Protein AF-0000000079792085 (afdb_homodimer)

Radius of gyration: 26.36 Å; Cα contacts (8 Å, |Δi|>4): 1395; chains: 2; bounding box: 60×94×59 Å

Solvent-accessible surface area (backbone atoms only — not comparable to full-atom values): 35205 Å² total; per-residue (Å²): 129,86,74,74,76,74,76,75,75,62,65,66,38,70,60,52,70,68,56,51,48,50,57,53,17,35,38,56,52,74,46,60,39,47,48,51,52,54,54,49,40,50,33,52,66,38,64,31,50,40,38,41,37,40,20,32,79,74,26,45,51,25,35,35,44,36,27,49,20,54,39,55,54,76,89,39,55,74,42,64,20,30,71,39,25,33,51,74,56,75,58,72,72,39,54,58,62,54,81,58,78,63,85,66,27,44,65,54,18,23,46,16,54,32,27,48,34,36,39,36,29,8,26,82,86,45,92,61,16,37,32,37,31,40,37,57,78,22,45,79,72,47,74,43,81,35,88,58,66,48,3,37,32,45,34,38,31,42,50,32,72,83,34,64,36,59,39,56,46,49,64,38,68,66,49,34,51,51,36,53,50,52,43,51,50,50,53,50,53,47,35,40,72,36,18,59,32,26,41,37,35,26,53,68,91,43,76,78,44,74,43,68,59,30,94,34,48,67,54,32,40,29,70,75,64,30,58,77,50,40,69,41,40,41,82,46,76,47,71,76,48,102,56,31,40,39,39,31,34,35,59,41,78,70,56,59,59,82,74,45,30,35,88,51,57,84,50,43,42,37,25,52,68,85,35,68,40,62,45,66,69,62,52,49,50,49,26,51,53,45,48,73,49,30,96,57,92,59,89,45,24,43,44,31,42,36,40,37,38,59,54,53,73,39,47,40,53,63,54,44,78,78,39,48,37,64,48,54,44,86,66,78,68,73,71,80,119,128,86,75,73,75,72,77,74,76,61,65,63,38,71,58,51,70,68,55,51,48,51,56,54,18,34,37,55,53,73,47,61,40,46,48,51,51,54,54,50,39,50,33,53,66,39,65,31,49,40,39,40,36,40,20,33,80,73,27,46,51,25,34,34,43,36,28,49,20,55,39,54,54,78,90,38,56,73,42,66,21,30,71,38,25,35,50,74,56,75,59,72,73,39,55,59,61,54,80,59,78,63,84,66,27,44,66,54,19,24,45,15,53,31,26,48,33,37,40,36,30,9,26,84,85,45,91,60,15,36,33,37,32,41,38,56,78,22,44,78,72,46,74,44,79,36,88,59,67,48,2,36,34,44,35,38,31,42,50,33,71,83,35,64,37,59,39,56,47,52,64,39,68,65,48,32,51,51,36,52,50,51,42,52,49,50,52,52,53,50,35,41,72,36,17,59,32,26,41,37,34,24,51,68,90,43,76,77,45,74,44,69,59,30,93,34,47,67,54,31,41,30,68,76,62,30,58,78,51,40,70,41,41,41,81,47,72,47,70,74,46,101,56,28,39,40,38,33,34,36,61,41,78,69,53,58,59,82,75,44,29,34,88,51,59,85,50,45,43,38,27,51,68,84,34,68,41,64,46,66,69,59,51,50,50,50,27,50,53,46,48,73,50,28,97,59,94,60,91,46,25,43,44,29,39,36,40,36,38,57,54,53,72,39,46,39,52,62,54,44,76,80,39,46,37,64,48,53,44,86,65,76,68,71,71,79,119

Nearest PDB structures (foldseek):
  1nhj-assembly1_A-2  TM=9.082E-01  e=4.266E-33  Escherichia coli K-12
  1b62-assembly1_A-2  TM=9.141E-01  e=2.172E-31  Escherichia coli K-12
  1nhh-assembly1_A-2  TM=9.035E-01  e=3.276E-31  Escherichia coli K-12
  7p8v-assembly1_A  TM=9.015E-01  e=7.780E-30  Escherichia coli K-12
  1h7s-assembly1_A  TM=7.786E-01  e=3.903E-27  Homo sapiens

pLDDT: mean 90.59, std 13.32, range [23.81, 98.94]

Sequence (674 aa):
GFRGESETEIKVRELSASTIRLIGSGQVITSVFSVVKELFENSIDASSTNVDIKLDDFGLEKIEVSDNGKGVKKSDVPFMTKRHYTSKFSGMESFLTLETYGFRGEALASLCSVSDVVVITKTKEDDVGSSYSFDEEGTIKNSKPSHLGAGTTVTCRYLFKNLPVRKQYYKTSQRKKDDLRRIEDLLIVFGIIKPNLRIRLRHGSDVLFQKLPMPDTKGVLHSVLGRHVANQLVYREQSLAELQVVLAYLPKPGTEVKTMSRATSDRTFIVVNDRPVQVKELIRLLKRYYMNCHACESSRFPVCYVSIKLPIPDVDVNLDPNKSTVLMRPMVLGYSYGFRGESETEIKVRELSASTIRLIGSGQVITSVFSVVKELFENSIDASSTNVDIKLDDFGLEKIEVSDNGKGVKKSDVPFMTKRHYTSKFSGMESFLTLETYGFRGEALASLCSVSDVVVITKTKEDDVGSSYSFDEEGTIKNSKPSHLGAGTTVTCRYLFKNLPVRKQYYKTSQRKKDDLRRIEDLLIVFGIIKPNLRIRLRHGSDVLFQKLPMPDTKGVLHSVLGRHVANQLVYREQSLAELQVVLAYLPKPGTEVKTMSRATSDRTFIVVNDRPVQVKELIRLLKRYYMNCHACESSRFPVCYVSIKLPIPDVDVNLDPNKSTVLMRPMVLGYSY

Organism: Elysia chlorotica (NCBI:txid188477)

Foldseek 3Di:
DPPPPPPPPDDDDDDDPLVVLQVLLCQQCPDLLSLLLVVVLVLVLLVFQEWEWEDELLCQFKIKIWTQGQWDDPVCLQPLLAWQDDPQDDDDVRVLQGLGPDDGSHNNVSLLQFWWKKKWADGPPDPWIKIFTAHNRSGTDDMDTDHDHHTMMMMTGNGRVVPVVSSVVCNDPVNSVVSSLSNQLQVLLLCLLQQSHWYWYYYVVDTPDTHHRDDHNLVSCCVPLNVVQSVQWDWDWDDQDPWKIKIKTFGDQPDDDVSFWAADQSQVFEEESSHTADDPVVQVVQQVVNVVRYVDPDRTGGRMHMYMYGRSNQKAQPPGSSSRHIHGDDDCPVPPD/DPPPPPPPPDDDDDDDPLVVLQVLLCQQCPDQLSLLLVVVLVLVLLVFQEWEWEDELLCQFKIKIWTQGQWDDPVCLQPLLAWQDDPQDDDDVRVLQGLGPDDGSHNNVSLLQFWWKKKWADGPPDPWIKIFTAHNRSGTDDMDTDHDHHTMMMMTGNGRVVPVVSSVVCNDPVNSVVSSLSNQLVVLLLCLLQQSHWYWYYYVVDTPDTHHRDDHNLVSCCVPLNVVQSVQWDWDWDDQDPWKIKIKTFGDQPDDDVSFWAADQSQVFEEESSHTADDPVVQVVQQVVNVVRYVDPDRTGGRMHMYMYGRSNQKAQPPGSSSRHIHGDDDCPVPPD

InterPro domains:
  IPR002099 DNA mismatch repair protein MutL/Mlh/PMS [TIGR00585] (12-328)
  IPR013507 DNA mismatch repair protein, S5 domain 2-like [PF01119] (223-329)
  IPR013507 DNA mismatch repair protein, S5 domain 2-like [SM01340] (221-336)
  IPR014721 Small ribosomal subunit protein uS5 domain 2-type fold, subgroup [G3DSA:3.30.230.10] (226-331)
  IPR014762 DNA mismatch repair, conserved site [PS00058] (102-108)
  IPR020568 Ribosomal protein uS5 domain 2-type superfamily [SSF54211] (203-329)
  IPR036890 Histidine kinase/HSP90-like ATPase superfamily [G3DSA:3.30.565.10] (9-224)
  IPR036890 Histidine kinase/HSP90-like ATPase superfamily [SSF55874] (10-226)
  IPR038973 DNA mismatch repair protein MutL/Mlh/Pms-like [PTHR10073] (12-328)

Structure (mmCIF, N/CA/C/O backbone):
data_AF-0000000079792085-model_v1
#
loop_
_entity.id
_entity.type
_entity.pdbx_description
1 polymer 'DNA mismatch repair protein S5 domain-containing protein'
#
loop_
_atom_site.group_PDB
_atom_site.id
_atom_site.type_symbol
_atom_site.label_atom_id
_atom_site.label_alt_id
_atom_site.label_comp_id
_atom_site.label_asym_id
_atom_site.label_entity_id
_atom_site.label_seq_id
_atom_site.pdbx_PDB_ins_code
_atom_site.Cartn_x
_atom_site.Cartn_y
_atom_site.Cartn_z
_atom_site.occupancy
_atom_site.B_iso_or_equiv
_atom_site.auth_seq_id
_atom_site.auth_comp_id
_atom_site.auth_asym_id
_atom_site.auth_atom_id
_atom_site.pdbx_PDB_model_num
ATOM 1 N N . GLY A 1 1 ? -19.344 46.531 -3.432 1 24.28 1 GLY A N 1
ATOM 2 C CA . GLY A 1 1 ? -19.422 45.875 -2.148 1 24.28 1 GLY A CA 1
ATOM 3 C C . GLY A 1 1 ? -19.203 44.375 -2.254 1 24.28 1 GLY A C 1
ATOM 4 O O . GLY A 1 1 ? -20.016 43.656 -2.852 1 24.28 1 GLY A O 1
ATOM 5 N N . PHE A 1 2 ? -17.984 43.844 -2.494 1 31.12 2 PHE A N 1
ATOM 6 C CA . PHE A 1 2 ? -17.641 42.5 -2.865 1 31.12 2 PHE A CA 1
ATOM 7 C C . PHE A 1 2 ? -18.25 41.5 -1.874 1 31.12 2 PHE A C 1
ATOM 9 O O . PHE A 1 2 ? -17.875 41.5 -0.696 1 31.12 2 PHE A O 1
ATOM 16 N N . ARG A 1 3 ? -19.484 41.312 -1.98 1 35.75 3 ARG A N 1
ATOM 17 C CA . ARG A 1 3 ? -20.281 40.375 -1.186 1 35.75 3 ARG A CA 1
ATOM 18 C C . ARG A 1 3 ? -19.578 39.031 -1.048 1 35.75 3 ARG A C 1
ATOM 20 O O . ARG A 1 3 ? -19.219 38.406 -2.049 1 35.75 3 ARG A O 1
ATOM 27 N N . GLY A 1 4 ? -18.75 38.781 0.028 1 34.59 4 GLY A N 1
ATOM 28 C CA . GLY A 1 4 ? -17.984 37.625 0.469 1 34.59 4 GLY A CA 1
ATOM 29 C C . GLY A 1 4 ? -18.703 36.312 0.237 1 34.59 4 GLY A C 1
ATOM 30 O O . GLY A 1 4 ? -19.844 36.156 0.666 1 34.59 4 GLY A O 1
ATOM 31 N N . GLU A 1 5 ? -18.625 35.719 -0.909 1 38.16 5 GLU A N 1
ATOM 32 C CA . GLU A 1 5 ? -19.188 34.406 -1.197 1 38.16 5 GLU A CA 1
ATOM 33 C C . GLU A 1 5 ? -19.172 33.5 0.041 1 38.16 5 GLU A C 1
ATOM 35 O O . GLU A 1 5 ? -18.172 33.469 0.757 1 38.16 5 GLU A O 1
ATOM 40 N N . SER A 1 6 ? -20.234 33.344 0.749 1 39.28 6 SER A N 1
ATOM 41 C CA . SER A 1 6 ? -20.516 32.438 1.859 1 39.28 6 SER A CA 1
ATOM 42 C C . SER A 1 6 ? -19.781 31.109 1.682 1 39.28 6 SER A C 1
ATOM 44 O O . SER A 1 6 ? -19.875 30.469 0.633 1 39.28 6 SER A O 1
ATOM 46 N N . GLU A 1 7 ? -18.531 30.875 1.952 1 44.62 7 GLU A N 1
ATOM 47 C CA . GLU A 1 7 ? -17.891 29.562 2.051 1 44.62 7 GLU A CA 1
ATOM 48 C C . GLU A 1 7 ? -18.906 28.484 2.449 1 44.62 7 GLU A C 1
ATOM 50 O O . GLU A 1 7 ? -19.359 28.453 3.596 1 44.62 7 GLU A O 1
ATOM 55 N N . THR A 1 8 ? -19.891 28.172 1.698 1 48 8 THR A N 1
ATOM 56 C CA . THR A 1 8 ? -20.859 27.109 1.924 1 48 8 THR A CA 1
ATOM 57 C C . THR A 1 8 ? -20.219 25.922 2.631 1 48 8 THR A C 1
ATOM 59 O O . THR A 1 8 ? -19.25 25.344 2.121 1 48 8 THR A O 1
ATOM 62 N N . GLU A 1 9 ? -20.156 25.906 3.92 1 58.44 9 GLU A N 1
ATOM 63 C CA . GLU A 1 9 ? -19.641 24.859 4.809 1 58.44 9 GLU A CA 1
ATOM 64 C C . GLU A 1 9 ? -20.141 23.484 4.383 1 58.44 9 GLU A C 1
ATOM 66 O O . GLU A 1 9 ? -21.344 23.266 4.262 1 58.44 9 GLU A O 1
ATOM 71 N N . ILE A 1 10 ? -19.359 22.672 3.729 1 62.53 10 ILE A N 1
ATOM 72 C CA . ILE A 1 10 ? -19.766 21.344 3.266 1 62.53 10 ILE A CA 1
ATOM 73 C C . ILE A 1 10 ? -20.109 20.469 4.465 1 62.53 10 ILE A C 1
ATOM 75 O O . ILE A 1 10 ? -19.312 20.328 5.395 1 62.53 10 ILE A O 1
ATOM 79 N N . LYS A 1 11 ? -21.391 20.094 4.609 1 76.75 11 LYS A N 1
ATOM 80 C CA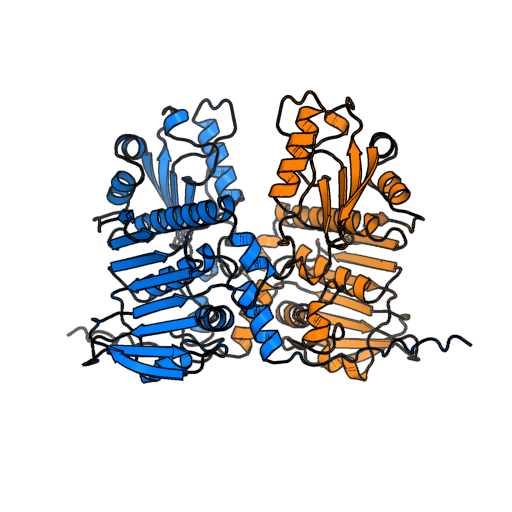 . LYS A 1 11 ? -21.906 19.109 5.562 1 76.75 11 LYS A CA 1
ATOM 81 C C . LYS A 1 11 ? -21.359 17.719 5.25 1 76.75 11 LYS A C 1
ATOM 83 O O . LYS A 1 11 ? -21.031 17.422 4.102 1 76.75 11 LYS A O 1
ATOM 88 N N . VAL A 1 12 ? -21.141 16.969 6.254 1 86.94 12 VAL A N 1
ATOM 89 C CA . VAL A 1 12 ? -20.719 15.586 6.082 1 86.94 12 VAL A CA 1
ATOM 90 C C . VAL A 1 12 ? -21.781 14.82 5.293 1 86.94 12 VAL A C 1
ATOM 92 O O . VAL A 1 12 ? -22.969 14.875 5.621 1 86.94 12 VAL A O 1
ATOM 95 N N . ARG A 1 13 ? -21.422 14.273 4.188 1 88.25 13 ARG A N 1
ATOM 96 C CA . ARG A 1 13 ? -22.328 13.516 3.336 1 88.25 13 ARG A CA 1
ATOM 97 C C . ARG A 1 13 ? -21.734 12.164 2.969 1 88.25 13 ARG A C 1
ATOM 99 O O . ARG A 1 13 ? -20.516 12 2.957 1 88.25 13 ARG A O 1
ATOM 106 N N . GLU A 1 14 ? -22.656 11.297 2.664 1 91.06 14 GLU A N 1
ATOM 107 C CA . GLU A 1 14 ? -22.25 9.992 2.176 1 91.06 14 GLU A CA 1
ATOM 108 C C . GLU A 1 14 ? -21.734 10.07 0.74 1 91.06 14 GLU A C 1
ATOM 110 O O . GLU A 1 14 ? -22.344 10.727 -0.105 1 91.06 14 GLU A O 1
ATOM 115 N N . LEU A 1 15 ? -20.672 9.484 0.487 1 89.88 15 LEU A N 1
ATOM 116 C CA . LEU A 1 15 ? -20.172 9.398 -0.879 1 89.88 15 LEU A CA 1
ATOM 117 C C . LEU A 1 15 ? -21.094 8.539 -1.742 1 89.88 15 LEU A C 1
ATOM 119 O O . LEU A 1 15 ? -21.719 7.598 -1.247 1 89.88 15 LEU A O 1
ATOM 123 N N . SER A 1 16 ? -21.188 8.875 -3.008 1 89.38 16 SER A N 1
ATOM 124 C CA . SER A 1 16 ? -21.969 8.047 -3.92 1 89.38 16 SER A CA 1
ATOM 125 C C . SER A 1 16 ? -21.344 6.668 -4.09 1 89.38 16 SER A C 1
ATOM 127 O O . SER A 1 16 ? -20.141 6.5 -3.949 1 89.38 16 SER A O 1
ATOM 129 N N . ALA A 1 17 ? -22.203 5.711 -4.418 1 90.31 17 ALA A N 1
ATOM 130 C CA . ALA A 1 17 ? -21.734 4.348 -4.637 1 90.31 17 ALA A CA 1
ATOM 131 C C . ALA A 1 17 ? -20.688 4.301 -5.75 1 90.31 17 ALA A C 1
ATOM 133 O O . ALA A 1 17 ? -19.719 3.541 -5.672 1 90.31 17 ALA A O 1
ATOM 134 N N . SER A 1 18 ? -20.938 5.078 -6.754 1 89.25 18 SER A N 1
ATOM 135 C CA . SER A 1 18 ? -20.016 5.109 -7.879 1 89.25 18 SER A CA 1
ATOM 136 C C . SER A 1 18 ? -18.656 5.656 -7.461 1 89.25 18 SER A C 1
ATOM 138 O O . SER A 1 18 ? -17.609 5.133 -7.875 1 89.25 18 SER A O 1
ATOM 140 N N . THR A 1 19 ? -18.609 6.699 -6.582 1 88.44 19 THR A N 1
ATOM 141 C CA . THR A 1 19 ? -17.359 7.277 -6.086 1 88.44 19 THR A CA 1
ATOM 142 C C . THR A 1 19 ? -16.625 6.281 -5.199 1 88.44 19 THR A C 1
ATOM 144 O O . THR A 1 19 ? -15.414 6.086 -5.348 1 88.44 19 THR A O 1
ATOM 147 N N . ILE A 1 20 ? -17.422 5.656 -4.363 1 91.12 20 ILE A N 1
ATOM 148 C CA . ILE A 1 20 ? -16.859 4.648 -3.473 1 91.12 20 ILE A CA 1
ATOM 149 C C . ILE A 1 20 ? -16.203 3.533 -4.297 1 91.12 20 ILE A C 1
ATOM 151 O O . ILE A 1 20 ? -15.086 3.117 -4.016 1 91.12 20 ILE A O 1
ATOM 155 N N . ARG A 1 21 ? -16.891 3.109 -5.312 1 92 21 ARG A N 1
ATOM 156 C CA . ARG A 1 21 ? -16.422 2.039 -6.184 1 92 21 ARG A CA 1
ATOM 157 C C . ARG A 1 21 ? -15.141 2.449 -6.91 1 92 21 ARG A C 1
ATOM 159 O O . ARG A 1 21 ? -14.18 1.683 -6.969 1 92 21 ARG A O 1
ATOM 166 N N . LEU A 1 22 ? -15.148 3.602 -7.395 1 89.94 22 LEU A N 1
ATOM 167 C CA . LEU A 1 22 ? -14.008 4.059 -8.18 1 89.94 22 LEU A CA 1
ATOM 168 C C . LEU A 1 22 ? -12.773 4.23 -7.289 1 89.94 22 LEU A C 1
ATOM 170 O O . LEU A 1 22 ? -11.688 3.764 -7.633 1 89.94 22 LEU A O 1
ATOM 174 N N . ILE A 1 23 ? -12.914 4.879 -6.129 1 89.88 23 ILE A N 1
ATOM 175 C CA . ILE A 1 23 ? -11.82 5.098 -5.191 1 89.88 23 ILE A CA 1
ATOM 176 C C . ILE A 1 23 ? -11.281 3.752 -4.707 1 89.88 23 ILE A C 1
ATOM 178 O O . ILE A 1 23 ? -10.07 3.504 -4.762 1 89.88 23 ILE A O 1
ATOM 182 N N . GLY A 1 24 ? -12.211 2.895 -4.309 1 92.69 24 GLY A N 1
ATOM 183 C CA . GLY A 1 24 ? -11.82 1.585 -3.809 1 92.69 24 GLY A CA 1
ATOM 184 C C . GLY A 1 24 ? -11.156 0.718 -4.859 1 92.69 24 GLY A C 1
ATOM 185 O O . GLY A 1 24 ? -10.18 0.026 -4.574 1 92.69 24 GLY A O 1
ATOM 186 N N . SER A 1 25 ? -11.672 0.763 -6.062 1 95.06 25 SER A N 1
ATOM 187 C CA . SER A 1 25 ? -11.125 -0.065 -7.137 1 95.06 25 SER A CA 1
ATOM 188 C C . SER A 1 25 ? -9.734 0.406 -7.547 1 95.06 25 SER A C 1
ATOM 190 O O . SER A 1 25 ? -8.867 -0.409 -7.859 1 95.06 25 SER A O 1
ATOM 192 N N . GLY A 1 26 ? -9.57 1.709 -7.496 1 93.25 26 GLY A N 1
ATOM 193 C CA . GLY A 1 26 ? -8.258 2.252 -7.809 1 93.25 26 GLY A CA 1
ATOM 194 C C . GLY A 1 26 ? -7.188 1.821 -6.828 1 93.25 26 GLY A C 1
ATOM 195 O O . GLY A 1 26 ? -6.016 1.705 -7.188 1 93.25 26 GLY A O 1
ATOM 196 N N . GLN A 1 27 ? -7.543 1.53 -5.621 1 93.12 27 GLN A N 1
ATOM 197 C CA . GLN A 1 27 ? -6.605 1.085 -4.594 1 93.12 27 GLN A CA 1
ATOM 198 C C . GLN A 1 27 ? -6.262 -0.392 -4.766 1 93.12 27 GLN A C 1
ATOM 200 O O . GLN A 1 27 ? -5.172 -0.828 -4.395 1 93.12 27 GLN A O 1
ATOM 205 N N . VAL A 1 28 ? -7.18 -1.108 -5.344 1 94.75 28 VAL A N 1
ATOM 206 C CA . VAL A 1 28 ? -7.02 -2.551 -5.492 1 94.75 28 VAL A CA 1
ATOM 207 C C . VAL A 1 28 ? -6.254 -2.857 -6.773 1 94.75 28 VAL A C 1
ATOM 209 O O . VAL A 1 28 ? -5.336 -3.682 -6.777 1 94.75 28 VAL A O 1
ATOM 212 N N . ILE A 1 29 ? -6.684 -2.215 -7.863 1 96.81 29 ILE A N 1
ATOM 213 C CA . ILE A 1 29 ? -6.051 -2.391 -9.164 1 96.81 29 ILE A CA 1
ATOM 214 C C . ILE A 1 29 ? -5.113 -1.22 -9.453 1 96.81 29 ILE A C 1
ATOM 216 O O . ILE A 1 29 ? -5.555 -0.153 -9.883 1 96.81 29 ILE A O 1
ATOM 220 N N . THR A 1 30 ? -3.838 -1.443 -9.32 1 94.81 30 THR A N 1
ATOM 221 C CA . THR A 1 30 ? -2.912 -0.318 -9.383 1 94.81 30 THR A CA 1
ATOM 222 C C . THR A 1 30 ? -2.045 -0.401 -10.641 1 94.81 30 THR A C 1
ATOM 224 O O . THR A 1 30 ? -1.432 0.589 -11.047 1 94.81 30 THR A O 1
ATOM 227 N N . SER A 1 31 ? -1.911 -1.533 -11.242 1 95.88 31 SER A N 1
ATOM 228 C CA . SER A 1 31 ? -1.06 -1.771 -12.398 1 95.88 31 SER A CA 1
ATOM 229 C C . SER A 1 31 ? -1.466 -3.047 -13.133 1 95.88 31 SER A C 1
ATOM 231 O O . SER A 1 31 ? -2.34 -3.781 -12.672 1 95.88 31 SER A O 1
ATOM 233 N N . VAL A 1 32 ? -0.857 -3.258 -14.281 1 97.81 32 VAL A N 1
ATOM 234 C CA . VAL A 1 32 ? -1.042 -4.516 -15 1 97.81 32 VAL A CA 1
ATOM 235 C C . VAL A 1 32 ? -0.562 -5.68 -14.133 1 97.81 32 VAL A C 1
ATOM 237 O O . VAL A 1 32 ? -1.216 -6.723 -14.07 1 97.81 32 VAL A O 1
ATOM 240 N N . PHE A 1 33 ? 0.529 -5.441 -13.438 1 97.31 33 PHE A N 1
ATOM 241 C CA . PHE A 1 33 ? 1.076 -6.438 -12.523 1 97.31 33 PHE A CA 1
ATOM 242 C C . PHE A 1 33 ? 0.034 -6.855 -11.492 1 97.31 33 PHE A C 1
ATOM 244 O O . PHE A 1 33 ? -0.17 -8.047 -11.258 1 97.31 33 PHE A O 1
ATOM 251 N N . SER A 1 34 ? -0.624 -5.902 -10.859 1 97 34 SER A N 1
ATOM 252 C CA . SER A 1 34 ? -1.577 -6.211 -9.797 1 97 34 SER A CA 1
ATOM 253 C C . SER A 1 34 ? -2.738 -7.047 -10.328 1 97 34 SER A C 1
ATOM 255 O O . SER A 1 34 ? -3.256 -7.914 -9.617 1 97 34 SER A O 1
ATOM 257 N N . VAL A 1 35 ? -3.168 -6.828 -11.547 1 98.38 35 VAL A N 1
ATOM 258 C CA . VAL A 1 35 ? -4.254 -7.594 -12.148 1 98.38 35 VAL A CA 1
ATOM 259 C C . VAL A 1 35 ? -3.814 -9.039 -12.352 1 98.38 35 VAL A C 1
ATOM 261 O O . VAL A 1 35 ? -4.492 -9.969 -11.914 1 98.38 35 VAL A O 1
ATOM 264 N N . VAL A 1 36 ? -2.67 -9.188 -12.977 1 98.69 36 VAL A N 1
ATOM 265 C CA . VAL A 1 36 ? -2.172 -10.523 -13.266 1 98.69 36 VAL A CA 1
ATOM 266 C C . VAL A 1 36 ? -1.969 -11.297 -11.961 1 98.69 36 VAL A C 1
ATOM 268 O O . VAL A 1 36 ? -2.34 -12.469 -11.867 1 98.69 36 VAL A O 1
ATOM 271 N N . LYS A 1 37 ? -1.394 -10.633 -10.992 1 97.88 37 LYS A N 1
ATOM 272 C CA . LYS A 1 37 ? -1.159 -11.273 -9.703 1 97.88 37 LYS A CA 1
ATOM 273 C C . LYS A 1 37 ? -2.465 -11.773 -9.094 1 97.88 37 LYS A C 1
ATOM 275 O O . LYS A 1 37 ? -2.559 -12.93 -8.672 1 97.88 37 LYS A O 1
ATOM 280 N N . GLU A 1 3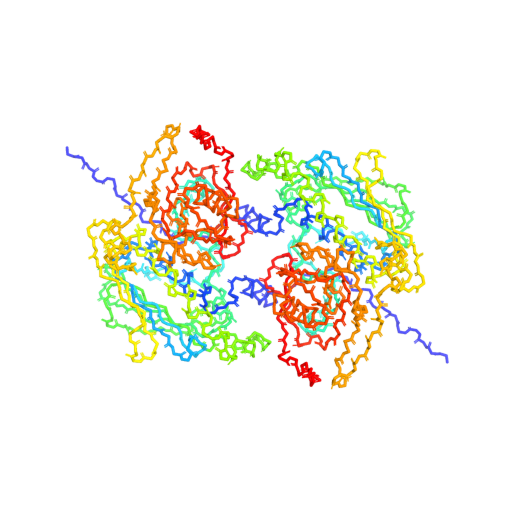8 ? -3.529 -10.922 -9.047 1 97.19 38 GLU A N 1
ATOM 281 C CA . GLU A 1 38 ? -4.812 -11.273 -8.453 1 97.19 38 GLU A CA 1
ATOM 282 C C . GLU A 1 38 ? -5.469 -12.438 -9.203 1 97.19 38 GLU A C 1
ATOM 284 O O . GLU A 1 38 ? -5.949 -13.383 -8.578 1 97.19 38 GLU A O 1
ATOM 289 N N . LEU A 1 39 ? -5.457 -12.359 -10.484 1 98.5 39 LEU A N 1
ATOM 290 C CA . LEU A 1 39 ? -6.105 -13.398 -11.281 1 98.5 39 LEU A CA 1
ATOM 291 C C . LEU A 1 39 ? -5.34 -14.719 -11.18 1 98.5 39 LEU A C 1
ATOM 293 O O . LEU A 1 39 ? -5.945 -15.789 -11.094 1 98.5 39 LEU A O 1
ATOM 297 N N . PHE A 1 40 ? -4.027 -14.641 -11.227 1 98.56 40 PHE A N 1
ATOM 298 C CA . PHE A 1 40 ? -3.197 -15.836 -11.125 1 98.56 40 PHE A CA 1
ATOM 299 C C . PHE A 1 40 ? -3.398 -16.516 -9.773 1 98.56 40 PHE A C 1
ATOM 301 O O . PHE A 1 40 ? -3.576 -17.734 -9.719 1 98.56 40 PHE A O 1
ATOM 308 N N . GLU A 1 41 ? -3.373 -15.758 -8.68 1 97.31 41 GLU A N 1
ATOM 309 C CA . GLU A 1 41 ? -3.611 -16.297 -7.348 1 97.31 41 GLU A CA 1
ATOM 310 C C . GLU A 1 41 ? -4.977 -16.984 -7.262 1 97.31 41 GLU A C 1
ATOM 312 O O . GLU A 1 41 ? -5.121 -18.016 -6.621 1 97.31 41 GLU A O 1
ATOM 317 N N . ASN A 1 42 ? -5.949 -16.359 -7.898 1 96.44 42 ASN A N 1
ATOM 318 C CA . ASN A 1 42 ? -7.27 -16.984 -7.93 1 96.44 42 ASN A CA 1
ATOM 319 C C . ASN A 1 42 ? -7.234 -18.328 -8.648 1 96.44 42 ASN A C 1
ATOM 321 O O . ASN A 1 42 ? -7.941 -19.266 -8.258 1 96.44 42 ASN A O 1
ATOM 325 N N . SER A 1 43 ? -6.453 -18.391 -9.695 1 98.19 43 SER A N 1
ATOM 326 C CA . SER A 1 43 ? -6.301 -19.656 -10.414 1 98.19 43 SER A CA 1
ATOM 327 C C . SER A 1 43 ? -5.695 -20.719 -9.516 1 98.19 43 SER A C 1
ATOM 329 O O . SER A 1 43 ? -6.137 -21.875 -9.531 1 98.19 43 SER A O 1
ATOM 331 N N . ILE A 1 44 ? -4.68 -20.344 -8.742 1 97.31 44 ILE A N 1
ATOM 332 C CA . ILE A 1 44 ? -4.051 -21.281 -7.824 1 97.31 44 ILE A CA 1
ATOM 333 C C . ILE A 1 44 ? -5.051 -21.719 -6.758 1 97.31 44 ILE A C 1
ATOM 335 O O . ILE A 1 44 ? -5.156 -22.891 -6.434 1 97.31 44 ILE A O 1
ATOM 339 N N . ASP A 1 45 ? -5.805 -20.781 -6.215 1 95.5 45 ASP A N 1
ATOM 340 C CA . ASP A 1 45 ? -6.824 -21.094 -5.215 1 95.5 45 ASP A CA 1
ATOM 341 C C . ASP A 1 45 ? -7.855 -22.078 -5.766 1 95.5 45 ASP A C 1
ATOM 343 O O . ASP A 1 45 ? -8.484 -22.812 -5.004 1 95.5 45 ASP A O 1
ATOM 347 N N . ALA A 1 46 ? -8.023 -22.094 -7.078 1 95.75 46 ALA A N 1
ATOM 348 C CA . ALA A 1 46 ? -8.984 -22.984 -7.727 1 95.75 46 ALA A CA 1
ATOM 349 C C . ALA A 1 46 ? -8.359 -24.344 -8 1 95.75 46 ALA A C 1
ATOM 351 O O . ALA A 1 46 ? -8.938 -25.172 -8.719 1 95.75 46 ALA A O 1
ATOM 352 N N . SER A 1 47 ? -7.125 -24.547 -7.508 1 95.69 47 SER A N 1
ATOM 353 C CA . SER A 1 47 ? -6.41 -25.812 -7.621 1 95.69 47 SER A CA 1
ATOM 354 C C . SER A 1 47 ? -6.113 -26.141 -9.078 1 95.69 47 SER A C 1
ATOM 356 O O . SER A 1 47 ? -6.293 -27.297 -9.508 1 95.69 47 SER A O 1
ATOM 358 N N . SER A 1 48 ? -5.754 -25.156 -9.797 1 97.81 48 SER A N 1
ATOM 359 C CA . SER A 1 48 ? -5.41 -25.359 -11.203 1 97.81 48 SER A CA 1
ATOM 360 C C . SER A 1 48 ? -4.082 -26.094 -11.352 1 97.81 48 SER A C 1
ATOM 362 O O . SER A 1 48 ? -3.213 -25.984 -10.477 1 97.81 48 SER A O 1
ATOM 364 N N . THR A 1 49 ? -3.945 -26.797 -12.453 1 98.31 49 THR A N 1
ATOM 365 C CA . THR A 1 49 ? -2.676 -27.438 -12.789 1 98.31 49 THR A CA 1
ATOM 366 C C . THR A 1 49 ? -2.064 -26.781 -14.031 1 98.31 49 THR A C 1
ATOM 368 O O . THR A 1 49 ? -0.9 -27.031 -14.352 1 98.31 49 THR A O 1
ATOM 371 N N . ASN A 1 50 ? -2.826 -26 -14.695 1 98.69 50 ASN A N 1
ATOM 372 C CA . ASN A 1 50 ? -2.389 -25.25 -15.859 1 98.69 50 ASN A CA 1
ATOM 373 C C . ASN A 1 50 ? -2.92 -23.812 -15.828 1 98.69 50 ASN A C 1
ATOM 375 O O . ASN A 1 50 ? -4.113 -23.594 -15.617 1 98.69 50 ASN A O 1
ATOM 379 N N . VAL A 1 51 ? -2.047 -22.859 -16.047 1 98.94 51 VAL A N 1
ATOM 380 C CA . VAL A 1 51 ? -2.465 -21.453 -16.125 1 98.94 51 VAL A CA 1
ATOM 381 C C . VAL A 1 51 ? -1.758 -20.781 -17.297 1 98.94 51 VAL A C 1
ATOM 383 O O . VAL A 1 51 ? -0.529 -20.812 -17.391 1 98.94 51 VAL A O 1
ATOM 386 N N . ASP A 1 52 ? -2.504 -20.188 -18.203 1 98.88 52 ASP A N 1
ATOM 387 C CA . ASP A 1 52 ? -2 -19.406 -19.328 1 98.88 52 ASP A CA 1
ATOM 388 C C . ASP A 1 52 ? -2.311 -17.922 -19.156 1 98.88 52 ASP A C 1
ATOM 390 O O . ASP A 1 52 ? -3.449 -17.562 -18.859 1 98.88 52 ASP A O 1
ATOM 394 N N . ILE A 1 53 ? -1.313 -17.094 -19.312 1 98.94 53 ILE A N 1
ATOM 395 C CA . ILE A 1 53 ? -1.461 -15.641 -19.25 1 98.94 53 ILE A CA 1
ATOM 396 C C . ILE A 1 53 ? -1.101 -15.023 -20.609 1 98.94 53 ILE A C 1
ATOM 398 O O . ILE A 1 53 ? -0.047 -15.328 -21.172 1 98.94 53 ILE A O 1
ATOM 402 N N . LYS A 1 54 ? -1.95 -14.25 -21.125 1 98.88 54 LYS A N 1
ATOM 403 C CA . LYS A 1 54 ? -1.711 -13.555 -22.375 1 98.88 54 LYS A CA 1
ATOM 404 C C . LYS A 1 54 ? -1.877 -12.047 -22.219 1 98.88 54 LYS A C 1
ATOM 406 O O . LYS A 1 54 ? -2.887 -11.578 -21.688 1 98.88 54 LYS A O 1
ATOM 411 N N . LEU A 1 55 ? -0.891 -11.336 -22.672 1 98.81 55 LEU A N 1
ATOM 412 C CA . LEU A 1 55 ? -0.921 -9.875 -22.641 1 98.81 55 LEU A CA 1
ATOM 413 C C . LEU A 1 55 ? -0.881 -9.305 -24.047 1 98.81 55 LEU A C 1
ATOM 415 O O . LEU A 1 55 ? -0.112 -9.766 -24.891 1 98.81 55 LEU A O 1
ATOM 419 N N . ASP A 1 56 ? -1.698 -8.367 -24.344 1 98.44 56 ASP A N 1
ATOM 420 C CA . ASP A 1 56 ? -1.606 -7.512 -25.516 1 98.44 56 ASP A CA 1
ATOM 421 C C . ASP A 1 56 ? -1.265 -6.078 -25.125 1 98.44 56 ASP A C 1
ATOM 423 O O . ASP A 1 56 ? -1.867 -5.52 -24.203 1 98.44 56 ASP A O 1
ATOM 427 N N . ASP A 1 57 ? -0.294 -5.461 -25.844 1 97.44 57 ASP A N 1
ATOM 428 C CA . ASP A 1 57 ? 0.237 -4.145 -25.516 1 97.44 57 ASP A CA 1
ATOM 429 C C . ASP A 1 57 ? 0.607 -4.066 -24.031 1 97.44 57 ASP A C 1
ATOM 431 O O . ASP A 1 57 ? 0.137 -3.182 -23.312 1 97.44 57 ASP A O 1
ATOM 435 N N . PHE A 1 58 ? 1.372 -5.086 -23.578 1 97.75 58 PHE A N 1
ATOM 436 C CA . PHE A 1 58 ? 1.901 -5.18 -22.219 1 97.75 58 PHE A CA 1
ATOM 437 C C . PHE A 1 58 ? 0.77 -5.246 -21.203 1 97.75 58 PHE A C 1
ATOM 439 O O . PHE A 1 58 ? 0.947 -4.859 -20.047 1 97.75 58 PHE A O 1
ATOM 446 N N . GLY A 1 59 ? -0.493 -5.656 -21.656 1 97.94 59 GLY A N 1
ATOM 447 C CA . GLY A 1 59 ? -1.627 -5.836 -20.766 1 97.94 59 GLY A CA 1
ATOM 448 C C . GLY A 1 59 ? -2.547 -4.629 -20.719 1 97.94 59 GLY A C 1
ATOM 449 O O . GLY A 1 59 ? -3.643 -4.699 -20.156 1 97.94 59 GLY A O 1
ATOM 450 N N . LEU A 1 60 ? -2.146 -3.512 -21.297 1 97.69 60 LEU A N 1
ATOM 451 C CA . LEU A 1 60 ? -2.965 -2.305 -21.25 1 97.69 60 LEU A CA 1
ATOM 452 C C . LEU A 1 60 ? -4.16 -2.428 -22.188 1 97.69 60 LEU A C 1
ATOM 454 O O . LEU A 1 60 ? -5.238 -1.901 -21.906 1 97.69 60 LEU A O 1
ATOM 458 N N . GLU A 1 61 ? -3.961 -3.123 -23.25 1 98 61 GLU A N 1
ATOM 459 C CA . GLU A 1 61 ? -5.066 -3.393 -24.172 1 98 61 GLU A CA 1
ATOM 460 C C . GLU A 1 61 ? -5.879 -4.598 -23.703 1 98 61 GLU A C 1
ATOM 462 O O . GLU A 1 61 ? -7.113 -4.574 -23.75 1 98 61 GLU A O 1
ATOM 467 N N . LYS A 1 62 ? -5.121 -5.648 -23.328 1 98.75 62 LYS A N 1
ATOM 468 C CA . LYS A 1 62 ? -5.824 -6.867 -22.938 1 98.75 62 LYS A CA 1
ATOM 469 C C . LYS A 1 62 ? -4.977 -7.715 -22 1 98.75 62 LYS A C 1
ATOM 471 O O . LYS A 1 62 ? -3.77 -7.871 -22.203 1 98.75 62 LYS A O 1
ATOM 476 N N . ILE A 1 63 ? -5.531 -8.195 -20.984 1 98.88 63 ILE A N 1
ATOM 477 C CA . ILE 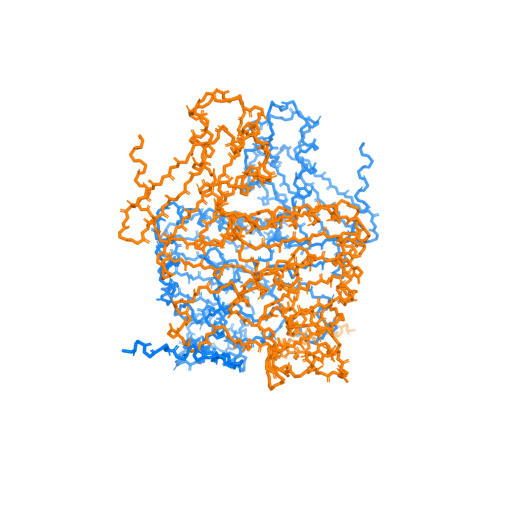A 1 63 ? -5.008 -9.242 -20.109 1 98.88 63 ILE A CA 1
ATOM 478 C C . ILE A 1 63 ? -5.949 -10.445 -20.125 1 98.88 63 ILE A C 1
ATOM 480 O O . ILE A 1 63 ? -7.164 -10.297 -19.953 1 98.88 63 ILE A O 1
ATOM 484 N N . GLU A 1 64 ? -5.449 -11.57 -20.359 1 98.94 64 GLU A N 1
ATOM 485 C CA . GLU A 1 64 ? -6.23 -12.797 -20.297 1 98.94 64 GLU A CA 1
ATOM 486 C C . GLU A 1 64 ? -5.539 -13.852 -19.438 1 98.94 64 GLU A C 1
ATOM 488 O O . GLU A 1 64 ? -4.363 -14.156 -19.641 1 98.94 64 GLU A O 1
ATOM 493 N N . VAL A 1 65 ? -6.164 -14.32 -18.453 1 98.94 65 VAL A N 1
ATOM 494 C CA . VAL A 1 65 ? -5.676 -15.406 -17.609 1 98.94 65 VAL A CA 1
ATOM 495 C C . VAL A 1 65 ? -6.641 -16.594 -17.688 1 98.94 65 VAL A C 1
ATOM 497 O O . VAL A 1 65 ? -7.824 -16.469 -17.359 1 98.94 65 VAL A O 1
ATOM 500 N N . SER A 1 66 ? -6.168 -17.734 -18.141 1 98.88 66 SER A N 1
ATOM 501 C CA . SER A 1 66 ? -6.961 -18.938 -18.312 1 98.88 66 SER A CA 1
ATOM 502 C C . SER A 1 66 ? -6.422 -20.094 -17.469 1 98.88 66 SER A C 1
ATOM 504 O O . SER A 1 66 ? -5.227 -20.391 -17.516 1 98.88 66 SER A O 1
ATOM 506 N N . ASP A 1 67 ? -7.273 -20.688 -16.719 1 98.81 67 ASP A N 1
ATOM 507 C CA . ASP A 1 67 ? -6.859 -21.828 -15.891 1 98.81 67 ASP A CA 1
ATOM 508 C C . ASP A 1 67 ? -7.773 -23.031 -16.109 1 98.81 67 ASP A C 1
ATOM 510 O O . ASP A 1 67 ? -8.836 -22.906 -16.719 1 98.81 67 ASP A O 1
ATOM 514 N N . ASN A 1 68 ? -7.332 -24.188 -15.695 1 98.5 68 ASN A N 1
ATOM 515 C CA . ASN A 1 68 ? -8.133 -25.406 -15.758 1 98.5 68 ASN A CA 1
ATOM 516 C C . ASN A 1 68 ? -8.609 -25.828 -14.375 1 98.5 68 ASN A C 1
ATOM 518 O O . ASN A 1 68 ? -8.641 -27.016 -14.062 1 98.5 68 ASN A O 1
ATOM 522 N N . GLY A 1 69 ? -8.859 -24.859 -13.539 1 97.69 69 GLY A N 1
ATOM 523 C CA . GLY A 1 69 ? -9.297 -25.141 -12.18 1 97.69 69 GLY A CA 1
ATOM 524 C C . GLY A 1 69 ? -10.734 -25.609 -12.102 1 97.69 69 GLY A C 1
ATOM 525 O O . GLY A 1 69 ? -11.266 -26.188 -13.055 1 97.69 69 GLY A O 1
ATOM 526 N N . LYS A 1 70 ? -11.414 -25.344 -11 1 96.38 70 LYS A N 1
ATOM 527 C CA . LYS A 1 70 ? -12.719 -25.906 -10.656 1 96.38 70 LYS A CA 1
ATOM 528 C C . LYS A 1 70 ? -13.836 -25.219 -11.438 1 96.38 70 LYS A C 1
ATOM 530 O O . LYS A 1 70 ? -14.945 -25.75 -11.523 1 96.38 70 LYS A O 1
ATOM 535 N N . GLY A 1 71 ? -13.555 -24.016 -11.961 1 96.94 71 GLY A N 1
ATOM 536 C CA . GLY A 1 71 ? -14.617 -23.219 -12.547 1 96.94 71 GLY A CA 1
ATOM 537 C C . GLY A 1 71 ? -15.555 -22.609 -11.508 1 96.94 71 GLY A C 1
ATOM 538 O O . GLY A 1 71 ? -15.312 -22.734 -10.305 1 96.94 71 GLY A O 1
ATOM 539 N N . VAL A 1 72 ? -16.516 -21.859 -12.023 1 96.12 72 VAL A N 1
ATOM 540 C CA . VAL A 1 72 ? -17.484 -21.188 -11.172 1 96.12 72 VAL A CA 1
ATOM 541 C C . VAL A 1 72 ? -18.891 -21.703 -11.484 1 96.12 72 VAL A C 1
ATOM 543 O O . VAL A 1 72 ? -19.297 -21.734 -12.648 1 96.12 72 VAL A O 1
ATOM 546 N N . LYS A 1 73 ? -19.609 -22.078 -10.469 1 94.94 73 LYS A N 1
ATOM 547 C CA . LYS A 1 73 ? -21 -22.531 -10.664 1 94.94 73 LYS A CA 1
ATOM 548 C C . LYS A 1 73 ? -21.875 -21.391 -11.188 1 94.94 73 LYS A C 1
ATOM 550 O O . LYS A 1 73 ? -21.734 -20.25 -10.758 1 94.94 73 LYS A O 1
ATOM 555 N N . LYS A 1 74 ? -22.828 -21.75 -11.977 1 94.44 74 LYS A N 1
ATOM 556 C CA . LYS A 1 74 ? -23.75 -20.766 -12.562 1 94.44 74 LYS A CA 1
ATOM 557 C C . LYS A 1 74 ? -24.438 -19.938 -11.484 1 94.44 74 LYS A C 1
ATOM 559 O O . LYS A 1 74 ? -24.594 -18.734 -11.641 1 94.44 74 LYS A O 1
ATOM 564 N N . SER A 1 75 ? -24.812 -20.547 -10.438 1 94.06 75 SER A N 1
ATOM 565 C CA . SER A 1 75 ? -25.516 -19.875 -9.352 1 94.06 75 SER A CA 1
ATOM 566 C C . SER A 1 75 ? -24.609 -18.859 -8.664 1 94.06 75 SER A C 1
ATOM 568 O O . SER A 1 75 ? -25.094 -17.938 -7.992 1 94.06 75 SER A O 1
ATOM 570 N N . ASP A 1 76 ? -23.312 -19.016 -8.844 1 95.31 76 ASP A N 1
ATOM 571 C CA . ASP A 1 76 ? -22.359 -18.156 -8.141 1 95.31 76 ASP A CA 1
ATOM 572 C C . ASP A 1 76 ? -21.891 -17.016 -9.031 1 95.31 76 ASP A C 1
ATOM 574 O O . ASP A 1 76 ? -21.312 -16.031 -8.547 1 95.31 76 ASP A O 1
ATOM 578 N N . VAL A 1 77 ? -22.094 -17.062 -10.273 1 96.19 77 VAL A N 1
ATOM 579 C CA . VAL A 1 77 ? -21.562 -16.125 -11.258 1 96.19 77 VAL A CA 1
ATOM 580 C C . VAL A 1 77 ? -22.047 -14.711 -10.961 1 96.19 77 VAL A C 1
ATOM 582 O O . VAL A 1 77 ? -21.266 -13.758 -10.992 1 96.19 77 VAL A O 1
ATOM 585 N N . PRO A 1 78 ? -23.297 -14.523 -10.547 1 95.94 78 PRO A N 1
ATOM 586 C CA . PRO A 1 78 ? -23.766 -13.156 -10.281 1 95.94 78 PRO A CA 1
ATOM 587 C C . PRO A 1 78 ? -23.031 -12.5 -9.117 1 95.94 78 PRO A C 1
ATOM 589 O O . PRO A 1 78 ? -23.062 -11.273 -8.977 1 95.94 78 PRO A O 1
ATOM 592 N N . PHE A 1 79 ? -22.297 -13.312 -8.359 1 95.44 79 PHE A N 1
ATOM 593 C CA . PHE A 1 79 ? -21.719 -12.789 -7.129 1 95.44 79 PHE A CA 1
ATOM 594 C C . PHE A 1 79 ? -20.203 -12.664 -7.25 1 95.44 79 PHE A C 1
ATOM 596 O O . PHE A 1 79 ? -19.578 -11.992 -6.441 1 95.44 79 PHE A O 1
ATOM 603 N N . MET A 1 80 ? -19.594 -13.281 -8.242 1 95.19 80 MET A N 1
ATOM 604 C CA . MET A 1 80 ? -18.141 -13.359 -8.312 1 95.19 80 MET A CA 1
ATOM 605 C C . MET A 1 80 ? -17.531 -11.992 -8.594 1 95.19 80 MET A C 1
ATOM 607 O O . MET A 1 80 ? -16.344 -11.773 -8.359 1 95.19 80 MET A O 1
ATOM 611 N N . THR A 1 81 ? -18.344 -11.008 -9.094 1 96.75 81 THR A N 1
ATOM 612 C CA . THR A 1 81 ? -17.875 -9.656 -9.383 1 96.75 81 THR A CA 1
ATOM 613 C C . THR A 1 81 ? -18.547 -8.641 -8.469 1 96.75 81 THR A C 1
ATOM 615 O O . THR A 1 81 ? -18.625 -7.457 -8.797 1 96.75 81 THR A O 1
ATOM 618 N N . LYS A 1 82 ? -19.094 -9.117 -7.379 1 95.31 82 LYS A N 1
ATOM 619 C CA . LYS A 1 82 ? -19.625 -8.25 -6.336 1 95.31 82 LYS A CA 1
ATOM 620 C C . LYS A 1 82 ? -18.625 -8.086 -5.195 1 95.31 82 LYS A C 1
ATOM 622 O O . LYS A 1 82 ? -17.938 -9.039 -4.824 1 95.31 82 LYS A O 1
ATOM 627 N N . ARG A 1 83 ? -18.594 -6.887 -4.723 1 93.88 83 ARG A N 1
ATOM 628 C CA . ARG A 1 83 ? -17.641 -6.625 -3.65 1 93.88 83 ARG A CA 1
ATOM 629 C C . ARG A 1 83 ? -18.016 -7.391 -2.385 1 93.88 83 ARG A C 1
ATOM 631 O O . ARG A 1 83 ? -19.188 -7.48 -2.035 1 93.88 83 ARG A O 1
ATOM 638 N N . HIS A 1 84 ? -17.062 -8.008 -1.722 1 92.88 84 HIS A N 1
ATOM 639 C CA . HIS A 1 84 ? -17.156 -8.625 -0.404 1 92.88 84 HIS A CA 1
ATOM 640 C C . HIS A 1 84 ? -17.906 -9.945 -0.465 1 92.88 84 HIS A C 1
ATOM 642 O O . HIS A 1 84 ? -18.656 -10.289 0.458 1 92.88 84 HIS A O 1
ATOM 648 N N . TYR A 1 85 ? -17.859 -10.57 -1.571 1 91.69 85 TYR A N 1
ATOM 649 C CA . TYR A 1 85 ? -18.281 -11.961 -1.708 1 91.69 85 TYR A CA 1
ATOM 650 C C . TYR A 1 85 ? -17.078 -12.875 -1.889 1 91.69 85 TYR A C 1
ATOM 652 O O . TYR A 1 85 ? -16.094 -12.492 -2.539 1 91.69 85 TYR A O 1
ATOM 660 N N . THR A 1 86 ? -17.109 -13.969 -1.257 1 87.81 86 THR A N 1
ATOM 661 C CA . THR A 1 86 ? -15.984 -14.883 -1.391 1 87.81 86 THR A CA 1
ATOM 662 C C . THR A 1 86 ? -16.453 -16.328 -1.354 1 87.81 86 THR A C 1
ATOM 664 O O . THR A 1 86 ? -17.484 -16.641 -0.754 1 87.81 86 THR A O 1
ATOM 667 N N . SER A 1 87 ? -15.844 -17.141 -2.104 1 84.19 87 SER A N 1
ATOM 668 C CA . SER A 1 87 ? -16.047 -18.594 -2.033 1 84.19 87 SER A CA 1
ATOM 669 C C . SER A 1 87 ? -14.945 -19.266 -1.215 1 84.19 87 SER A C 1
ATOM 671 O O . SER A 1 87 ? -14.789 -20.484 -1.253 1 84.19 87 SER A O 1
ATOM 673 N N . LYS A 1 88 ? -14.086 -18.438 -0.566 1 78.56 88 LYS A N 1
ATOM 674 C CA . LYS A 1 88 ? -12.844 -18.953 0.01 1 78.56 88 LYS A CA 1
ATOM 675 C C . LYS A 1 88 ? -13.039 -19.359 1.464 1 78.56 88 LYS A C 1
ATOM 677 O O . LYS A 1 88 ? -12.273 -20.172 1.995 1 78.56 88 LYS A O 1
ATOM 682 N N . PHE A 1 89 ? -13.977 -18.766 2.258 1 75.44 89 PHE A N 1
ATOM 683 C CA . PHE A 1 89 ? -14.203 -19.125 3.652 1 75.44 89 PHE A CA 1
ATOM 684 C C . PHE A 1 89 ? -15.625 -18.812 4.074 1 75.44 89 PHE A C 1
ATOM 686 O O . PHE A 1 89 ? -16.328 -18.047 3.396 1 75.44 89 PHE A O 1
ATOM 693 N N . SER A 1 90 ? -15.922 -19.688 5.082 1 70.62 90 SER A N 1
ATOM 694 C CA . SER A 1 90 ? -17.281 -19.547 5.578 1 70.62 90 SER A CA 1
ATOM 695 C C . SER A 1 90 ? -17.312 -18.984 6.992 1 70.62 90 SER A C 1
ATOM 697 O O . SER A 1 90 ? -16.875 -19.641 7.938 1 70.62 90 SER A O 1
ATOM 699 N N . GLY A 1 91 ? -17.234 -17.656 7.203 1 69.94 91 GLY A N 1
ATOM 700 C CA . GLY A 1 91 ? -17.391 -17.047 8.516 1 69.94 91 GLY A CA 1
ATOM 701 C C . GLY A 1 91 ? -16.078 -16.641 9.141 1 69.94 91 GLY A C 1
ATOM 702 O O . GLY A 1 91 ? -15.008 -16.906 8.578 1 69.94 91 GLY A O 1
ATOM 703 N N . MET A 1 92 ? -16.062 -16.016 10.273 1 67.75 92 MET A N 1
ATOM 704 C CA . MET A 1 92 ? -14.914 -15.422 10.945 1 67.75 92 MET A CA 1
ATOM 705 C C . MET A 1 92 ? -13.922 -16.5 11.375 1 67.75 92 MET A C 1
ATOM 707 O O . MET A 1 92 ? -12.711 -16.297 11.273 1 67.75 92 MET A O 1
ATOM 711 N N . GLU A 1 93 ? -14.398 -17.625 11.836 1 68.25 93 GLU A N 1
ATOM 712 C CA . GLU A 1 93 ? -13.516 -18.688 12.305 1 68.25 93 GLU A CA 1
ATOM 713 C C . GLU A 1 93 ? -12.68 -19.25 11.156 1 68.25 93 GLU A C 1
ATOM 715 O O . GLU A 1 93 ? -11.5 -19.547 11.328 1 68.25 93 GLU A O 1
ATOM 720 N N . SER A 1 94 ? -13.359 -19.406 10.117 1 70.75 94 SER A N 1
ATOM 721 C CA . SER A 1 94 ? -12.672 -19.922 8.945 1 70.75 94 SER A CA 1
ATOM 722 C C . SER A 1 94 ? -11.648 -18.922 8.406 1 70.75 94 SER A C 1
ATOM 724 O O . SER A 1 94 ? -10.586 -19.312 7.926 1 70.75 94 SER A O 1
ATOM 726 N N . PHE A 1 95 ? -11.93 -17.688 8.633 1 69.94 95 PHE A N 1
ATOM 727 C CA . PHE A 1 95 ? -11.031 -16.641 8.18 1 69.94 95 PHE A CA 1
ATOM 728 C C . PHE A 1 95 ? -9.695 -16.719 8.914 1 69.94 95 PHE A C 1
ATOM 730 O O . PHE A 1 95 ? -8.641 -16.547 8.305 1 69.94 95 PHE A O 1
ATOM 737 N N . LEU A 1 96 ? -9.789 -17.016 10.133 1 68.94 96 LEU A N 1
ATOM 738 C CA . LEU A 1 96 ? -8.602 -17.016 10.977 1 68.94 96 LEU A CA 1
ATOM 739 C C . LEU A 1 96 ? -7.695 -18.203 10.641 1 68.94 96 LEU A C 1
ATOM 741 O O . LEU A 1 96 ? -6.535 -18.234 11.055 1 68.94 96 LEU A O 1
ATOM 745 N N . THR A 1 97 ? -8.203 -19.109 9.766 1 69.25 97 THR A N 1
ATOM 746 C CA . THR A 1 97 ? -7.41 -20.281 9.406 1 69.25 97 THR A CA 1
ATOM 747 C C . THR A 1 97 ? -7.215 -20.359 7.895 1 69.25 97 THR A C 1
ATOM 749 O O . THR A 1 97 ? -6.824 -21.391 7.367 1 69.25 97 THR A O 1
ATOM 752 N N . LEU A 1 98 ? -7.43 -19.312 7.328 1 73.31 98 LEU A N 1
ATOM 753 C CA . LEU A 1 98 ? -7.512 -19.312 5.871 1 73.31 98 LEU A CA 1
ATOM 754 C C . LEU A 1 98 ? -6.125 -19.438 5.246 1 73.31 98 LEU A C 1
ATOM 756 O O . LEU A 1 98 ? -5.195 -18.734 5.645 1 73.31 98 LEU A O 1
ATOM 760 N N . GLU A 1 99 ? -6.059 -20.297 4.238 1 80.75 99 GLU A N 1
ATOM 761 C CA . GLU A 1 99 ? -4.797 -20.562 3.557 1 80.75 99 GLU A CA 1
ATOM 762 C C . GLU A 1 99 ? -4.84 -20.094 2.107 1 80.75 99 GLU A C 1
ATOM 764 O O . GLU A 1 99 ? -3.852 -20.203 1.38 1 80.75 99 GLU A O 1
ATOM 769 N N . THR A 1 100 ? -5.949 -19.484 1.73 1 89.81 100 THR A N 1
ATOM 770 C CA . THR A 1 100 ? -6.078 -19.062 0.342 1 89.81 100 THR A CA 1
ATOM 771 C C . THR A 1 100 ? -5.328 -17.75 0.109 1 89.81 100 THR A C 1
ATOM 773 O O . THR A 1 100 ? -5.051 -17.016 1.055 1 89.81 100 THR A O 1
ATOM 776 N N . TYR A 1 101 ? -4.945 -17.547 -1.123 1 93.12 101 TYR A N 1
ATOM 777 C CA . TYR A 1 101 ? -4.32 -16.281 -1.494 1 93.12 101 TYR A CA 1
ATOM 778 C C . TYR A 1 101 ? -5.32 -15.141 -1.422 1 93.12 101 TYR A C 1
ATOM 780 O O . TYR A 1 101 ? -5.027 -14.086 -0.854 1 93.12 101 TYR A O 1
ATOM 788 N N . GLY A 1 102 ? -6.5 -15.328 -1.984 1 90.12 102 GLY A N 1
ATOM 789 C CA . GLY A 1 102 ? -7.555 -14.328 -1.927 1 90.12 102 GLY A CA 1
ATOM 790 C C . GLY A 1 102 ? -8.445 -14.477 -0.708 1 90.12 102 GLY A C 1
ATOM 791 O O . GLY A 1 102 ? -8.742 -15.594 -0.277 1 90.12 102 GLY A O 1
ATOM 792 N N . PHE A 1 103 ? -8.977 -13.258 -0.2 1 87.44 103 PHE A N 1
ATOM 793 C CA . PHE A 1 103 ? -9.852 -13.375 0.963 1 87.44 103 PHE A CA 1
ATOM 794 C C . PHE A 1 103 ? -10.711 -12.133 1.125 1 87.44 103 PHE A C 1
ATOM 796 O O . PHE A 1 103 ? -11.602 -12.086 1.98 1 87.44 103 PHE A O 1
ATOM 803 N N . ARG A 1 104 ? -10.539 -11.148 0.317 1 88.5 104 ARG A N 1
ATOM 804 C CA . ARG A 1 104 ? -11.227 -9.883 0.554 1 88.5 104 ARG A CA 1
ATOM 805 C C . ARG A 1 104 ? -12.461 -9.75 -0.335 1 88.5 104 ARG A C 1
ATOM 807 O O . ARG A 1 104 ? -13.352 -8.938 -0.064 1 88.5 104 ARG A O 1
ATOM 814 N N . GLY A 1 105 ? -12.477 -10.438 -1.509 1 91.56 105 GLY A N 1
ATOM 815 C CA . GLY A 1 105 ? -13.586 -10.367 -2.443 1 91.56 105 GLY A CA 1
ATOM 816 C C . GLY A 1 105 ? -13.703 -9.016 -3.129 1 91.56 105 GLY A C 1
ATOM 817 O O . GLY A 1 105 ? -14.805 -8.477 -3.271 1 91.56 105 GLY A O 1
ATOM 818 N N . GLU A 1 106 ? -12.57 -8.477 -3.521 1 94.25 106 GLU A N 1
ATOM 819 C CA . GLU A 1 106 ? -12.602 -7.121 -4.07 1 94.25 106 GLU A CA 1
ATOM 820 C C . GLU A 1 106 ? -12.023 -7.086 -5.484 1 94.25 106 GLU A C 1
ATOM 822 O O . GLU A 1 106 ? -12.352 -6.195 -6.27 1 94.25 106 GLU A O 1
ATOM 827 N N . ALA A 1 107 ? -11.242 -8.062 -5.844 1 96 107 ALA A N 1
ATOM 828 C CA . ALA A 1 107 ? -10.383 -7.93 -7.016 1 96 107 ALA A CA 1
ATOM 829 C C . ALA A 1 107 ? -11.211 -7.871 -8.297 1 96 107 ALA A C 1
ATOM 831 O O . ALA A 1 107 ? -11.094 -6.922 -9.078 1 96 107 ALA A O 1
ATOM 832 N N . LEU A 1 108 ? -12.141 -8.828 -8.523 1 97.81 108 LEU A N 1
ATOM 833 C CA . LEU A 1 108 ? -12.898 -8.883 -9.773 1 97.81 108 LEU A CA 1
ATOM 834 C C . LEU A 1 108 ? -13.867 -7.707 -9.875 1 97.81 108 LEU A C 1
ATOM 836 O O . LEU A 1 108 ? -14.055 -7.145 -10.953 1 97.81 108 LEU A O 1
ATOM 840 N N . ALA A 1 109 ? -14.5 -7.395 -8.734 1 97.56 109 ALA A N 1
ATOM 841 C CA . ALA A 1 109 ? -15.367 -6.223 -8.727 1 97.56 109 ALA A CA 1
ATOM 842 C C . ALA A 1 109 ? -14.602 -4.969 -9.125 1 97.56 109 ALA A C 1
ATOM 844 O O . ALA A 1 109 ? -15.102 -4.152 -9.914 1 97.56 109 ALA A O 1
ATOM 845 N N . SER A 1 110 ? -13.43 -4.801 -8.562 1 97.94 110 SER A N 1
ATOM 846 C CA . SER A 1 110 ? -12.586 -3.652 -8.875 1 97.94 110 SER A CA 1
ATOM 847 C C . SER A 1 110 ? -12.18 -3.654 -10.344 1 97.94 110 SER A C 1
ATOM 849 O O . SER A 1 110 ? -12.148 -2.602 -10.984 1 97.94 110 SER A O 1
ATOM 851 N N . LEU A 1 111 ? -11.875 -4.816 -10.797 1 98.44 111 LEU A N 1
ATOM 852 C CA . LEU A 1 111 ? -11.484 -4.934 -12.195 1 98.44 111 LEU A CA 1
ATOM 853 C C . LEU A 1 111 ? -12.617 -4.48 -13.117 1 98.44 111 LEU A C 1
ATOM 855 O O . LEU A 1 111 ? -12.375 -3.781 -14.102 1 98.44 111 LEU A O 1
ATOM 859 N N . CYS A 1 112 ? -13.859 -4.801 -12.828 1 98.38 112 CYS A N 1
ATOM 860 C CA . CYS A 1 112 ? -15.023 -4.379 -13.602 1 98.38 112 CYS A CA 1
ATOM 861 C C . CYS A 1 112 ? -15.141 -2.861 -13.625 1 98.38 112 CYS A C 1
ATOM 863 O O . CYS A 1 112 ? -15.594 -2.283 -14.617 1 98.38 112 CYS A O 1
ATOM 865 N N . SER A 1 113 ? -14.711 -2.262 -12.562 1 97.38 113 SER A N 1
ATOM 866 C CA . SER A 1 113 ? -14.836 -0.814 -12.43 1 97.38 113 SER A CA 1
ATOM 867 C C . SER A 1 113 ? -13.844 -0.086 -13.328 1 97.38 113 SER A C 1
ATOM 869 O O . SER A 1 113 ? -14.094 1.046 -13.75 1 97.38 113 SER A O 1
ATOM 871 N N . VAL A 1 114 ? -12.734 -0.71 -13.648 1 97.69 114 VAL A N 1
ATOM 872 C CA . VAL A 1 114 ? -11.672 0.065 -14.281 1 97.69 114 VAL A CA 1
ATOM 873 C C . VAL A 1 114 ? -11.32 -0.545 -15.641 1 97.69 114 VAL A C 1
ATOM 875 O O . VAL A 1 114 ? -10.32 -0.176 -16.25 1 97.69 114 VAL A O 1
ATOM 878 N N . SER A 1 115 ? -12.086 -1.513 -16.109 1 98.5 115 SER A N 1
ATOM 879 C CA . SER A 1 115 ? -11.859 -2.172 -17.391 1 98.5 115 SER A CA 1
ATOM 880 C C . SER A 1 115 ? -13.125 -2.873 -17.891 1 98.5 115 SER A C 1
ATOM 882 O O . SER A 1 115 ? -14.148 -2.859 -17.203 1 98.5 115 SER A O 1
ATOM 884 N N . ASP A 1 116 ? -13.078 -3.418 -19.109 1 98.62 116 ASP A N 1
ATOM 885 C CA . ASP A 1 116 ? -14.125 -4.297 -19.625 1 98.62 116 ASP A CA 1
ATOM 886 C C . ASP A 1 116 ? -13.812 -5.758 -19.328 1 98.62 116 ASP A C 1
ATOM 888 O O . ASP A 1 116 ? -12.828 -6.305 -19.812 1 98.62 116 ASP A O 1
ATOM 892 N N . VAL A 1 117 ? -14.727 -6.418 -18.609 1 98.75 117 VAL A N 1
ATOM 893 C CA . VAL A 1 117 ? -14.398 -7.75 -18.109 1 98.75 117 VAL A CA 1
ATOM 894 C C . VAL A 1 117 ? -15.328 -8.781 -18.734 1 98.75 117 VAL A C 1
ATOM 896 O O . VAL A 1 117 ? -16.547 -8.578 -18.797 1 98.75 117 VAL A O 1
ATOM 899 N N . VAL A 1 118 ? -14.75 -9.828 -19.219 1 98.81 118 VAL A N 1
ATOM 900 C CA . VAL A 1 118 ? -15.461 -11.023 -19.656 1 98.81 118 VAL A CA 1
ATOM 901 C C . VAL A 1 118 ? -14.906 -12.25 -18.938 1 98.81 118 VAL A C 1
ATOM 903 O O . VAL A 1 118 ? -13.688 -12.406 -18.812 1 98.81 118 VAL A O 1
ATOM 906 N N . VAL A 1 119 ? -15.797 -13.102 -18.453 1 98.75 119 VAL A N 1
ATOM 907 C CA . VAL A 1 119 ? -15.398 -14.336 -17.797 1 98.75 119 VAL A CA 1
ATOM 908 C C . VAL A 1 119 ? -16.031 -15.531 -18.516 1 98.75 119 VAL A C 1
ATOM 910 O O . VAL A 1 119 ? -17.234 -15.547 -18.766 1 98.75 119 VAL A O 1
ATOM 913 N N . ILE A 1 120 ? -15.219 -16.453 -18.906 1 98.81 120 ILE A N 1
ATOM 914 C CA . ILE A 1 120 ? -15.68 -17.75 -19.375 1 98.81 120 ILE A CA 1
ATOM 915 C C . ILE A 1 120 ? -15.383 -18.828 -18.328 1 98.81 120 ILE A C 1
ATOM 917 O O . ILE A 1 120 ? -14.258 -18.922 -17.828 1 98.81 120 ILE A O 1
ATOM 921 N N . THR A 1 121 ? -16.344 -19.578 -17.969 1 98.44 121 THR A N 1
ATOM 922 C CA . THR A 1 121 ? -16.094 -20.578 -16.922 1 98.44 121 THR A CA 1
ATOM 923 C C . THR A 1 121 ? -16.984 -21.797 -17.125 1 98.44 121 THR A C 1
ATOM 925 O O . THR A 1 121 ? -18.047 -21.703 -17.75 1 98.44 121 THR A O 1
ATOM 928 N N . LYS A 1 122 ? -16.516 -22.875 -16.656 1 97.94 122 LYS A N 1
ATOM 929 C CA . LYS A 1 122 ? -17.188 -24.172 -16.719 1 97.94 122 LYS A CA 1
ATOM 930 C C . LYS A 1 122 ? -16.75 -25.078 -15.578 1 97.94 122 LYS A C 1
ATOM 932 O O . LYS A 1 122 ? -15.555 -25.25 -15.344 1 97.94 122 LYS A O 1
ATOM 937 N N . THR A 1 123 ? -17.688 -25.547 -14.836 1 96.94 123 THR A N 1
ATOM 938 C CA . THR A 1 123 ? -17.359 -26.578 -13.852 1 96.94 123 THR A CA 1
ATOM 939 C C . THR A 1 123 ? -17.328 -27.953 -14.5 1 96.94 123 THR A C 1
ATOM 941 O O . THR A 1 123 ? -17.797 -28.125 -15.633 1 96.94 123 THR A O 1
ATOM 944 N N . LYS A 1 124 ? -16.781 -28.922 -13.82 1 95.06 124 LYS A N 1
ATOM 945 C CA . LYS A 1 124 ? -16.75 -30.297 -14.32 1 95.06 124 LYS A CA 1
ATOM 946 C C . LYS A 1 124 ? -18.156 -30.844 -14.516 1 95.06 124 LYS A C 1
ATOM 948 O O . LYS A 1 124 ? -18.375 -31.688 -15.391 1 95.06 124 LYS A O 1
ATOM 953 N N . GLU A 1 125 ? -19.062 -30.375 -13.711 1 94.25 125 GLU A N 1
ATOM 954 C CA . GLU A 1 125 ? -20.438 -30.875 -13.719 1 94.25 125 GLU A CA 1
ATOM 955 C C . GLU A 1 125 ? -21.234 -30.25 -14.852 1 94.25 125 GLU A C 1
ATOM 957 O O . GLU A 1 125 ? -22.297 -30.766 -15.234 1 94.25 125 GLU A O 1
ATOM 962 N N . ASP A 1 126 ? -20.797 -29.188 -15.312 1 94.12 126 ASP A N 1
ATOM 963 C CA . ASP A 1 126 ? -21.516 -28.484 -16.359 1 94.12 126 ASP A CA 1
ATOM 964 C C . ASP A 1 126 ? -21.328 -29.172 -17.719 1 94.12 126 ASP A C 1
ATOM 966 O O . ASP A 1 126 ? -20.234 -29.641 -18.031 1 94.12 126 ASP A O 1
ATOM 970 N N . ASP A 1 127 ? -22.359 -29.141 -18.5 1 93.94 127 ASP A N 1
ATOM 971 C CA . ASP A 1 127 ? -22.25 -29.672 -19.844 1 93.94 127 ASP A CA 1
ATOM 972 C C . ASP A 1 127 ? -21.5 -28.703 -20.766 1 93.94 127 ASP A C 1
ATOM 974 O O . ASP A 1 127 ? -20.656 -29.125 -21.562 1 93.94 127 ASP A O 1
ATOM 978 N N . VAL A 1 128 ? -21.891 -27.516 -20.578 1 95.5 128 VAL A N 1
ATOM 979 C CA . VAL A 1 128 ? -21.281 -26.484 -21.422 1 95.5 128 VAL A CA 1
ATOM 980 C C . VAL A 1 128 ? -20.828 -25.312 -20.547 1 95.5 128 VAL A C 1
ATOM 982 O O . VAL A 1 128 ? -21.438 -25.031 -19.5 1 95.5 128 VAL A O 1
ATOM 985 N N . GLY A 1 129 ? -19.766 -24.703 -21.016 1 96.5 129 GLY A N 1
ATOM 986 C CA . GLY A 1 129 ? -19.344 -23.469 -20.359 1 96.5 129 GLY A CA 1
ATOM 987 C C . GLY A 1 129 ? -20.156 -22.266 -20.766 1 96.5 129 GLY A C 1
ATOM 988 O O . GLY A 1 129 ? -21.016 -22.359 -21.641 1 96.5 129 GLY A O 1
ATOM 989 N N . SER A 1 130 ? -19.938 -21.141 -20.094 1 97.94 130 SER A N 1
ATOM 990 C CA . SER A 1 130 ? -20.625 -19.891 -20.422 1 97.94 130 SER A CA 1
ATOM 991 C C . SER A 1 130 ? -19.672 -18.703 -20.359 1 97.94 130 SER A C 1
ATOM 993 O O . SER A 1 130 ? -18.734 -18.703 -19.547 1 97.94 130 SER A O 1
ATOM 995 N N . SER A 1 131 ? -19.938 -17.781 -21.25 1 98.56 131 SER A N 1
ATOM 996 C CA . SER A 1 131 ? -19.25 -16.5 -21.25 1 98.56 131 SER A CA 1
ATOM 997 C C . SER A 1 131 ? -20.141 -15.391 -20.703 1 98.56 131 SER A C 1
ATOM 999 O O . SER A 1 131 ? -21.312 -15.273 -21.078 1 98.56 131 SER A O 1
ATOM 1001 N N . TYR A 1 132 ? -19.641 -14.648 -19.797 1 98.69 132 TYR A N 1
ATOM 1002 C CA . TYR A 1 132 ? -20.359 -13.547 -19.172 1 98.69 132 TYR A CA 1
ATOM 1003 C C . TYR A 1 132 ? -19.609 -12.234 -19.344 1 98.69 132 TYR A C 1
ATOM 1005 O O . TYR A 1 132 ? -18.406 -12.164 -19.094 1 98.69 132 TYR A O 1
ATOM 1013 N N . SER A 1 133 ? -20.281 -11.211 -19.75 1 98.69 133 SER A N 1
ATOM 1014 C CA . SER A 1 133 ? -19.734 -9.852 -19.703 1 98.69 133 SER A CA 1
ATOM 1015 C C . SER A 1 133 ? -20.375 -9.062 -18.562 1 98.69 133 SER A C 1
ATOM 1017 O O . SER A 1 133 ? -21.531 -9.281 -18.203 1 98.69 133 SER A O 1
ATOM 1019 N N . PHE A 1 134 ? -19.625 -8.148 -18.031 1 98.56 134 PHE A N 1
ATOM 1020 C CA . PHE A 1 134 ? -20.062 -7.418 -16.844 1 98.56 134 PHE A CA 1
ATOM 1021 C C . PHE A 1 134 ? -20 -5.914 -17.078 1 98.56 134 PHE A C 1
ATOM 1023 O O . PHE A 1 134 ? -19.172 -5.434 -17.844 1 98.56 134 PHE A O 1
ATOM 1030 N N . ASP A 1 135 ? -20.875 -5.164 -16.391 1 97.69 135 ASP A N 1
ATOM 1031 C CA . ASP A 1 135 ? -20.781 -3.709 -16.422 1 97.69 135 ASP A CA 1
ATOM 1032 C C . ASP A 1 135 ? -19.844 -3.201 -15.32 1 97.69 135 ASP A C 1
ATOM 1034 O O . ASP A 1 135 ? -19.188 -3.994 -14.648 1 97.69 135 ASP A O 1
ATOM 1038 N N . GLU A 1 136 ? -19.75 -1.912 -15.117 1 96 136 GLU A N 1
ATOM 1039 C CA . GLU A 1 136 ? -18.797 -1.298 -14.195 1 96 136 GLU A CA 1
ATOM 1040 C C . GLU A 1 136 ? -19.156 -1.605 -12.75 1 96 136 GLU A C 1
ATOM 1042 O O . GLU A 1 136 ? -18.312 -1.486 -11.859 1 96 136 GLU A O 1
ATOM 1047 N N . GLU A 1 137 ? -20.406 -2.039 -12.555 1 96.38 137 GLU A N 1
ATOM 1048 C CA . GLU A 1 137 ? -20.844 -2.354 -11.195 1 96.38 137 GLU A CA 1
ATOM 1049 C C . GLU A 1 137 ? -20.734 -3.85 -10.914 1 96.38 137 GLU A C 1
ATOM 1051 O O . GLU A 1 137 ? -21.078 -4.305 -9.812 1 96.38 137 GLU A O 1
ATOM 1056 N N . GLY A 1 138 ? -20.281 -4.609 -11.883 1 96.94 138 GLY A N 1
ATOM 1057 C CA . GLY A 1 138 ? -20.125 -6.047 -11.711 1 96.94 138 GLY A CA 1
ATOM 1058 C C . GLY A 1 138 ? -21.391 -6.828 -12.008 1 96.94 138 GLY A C 1
ATOM 1059 O O . GLY A 1 138 ? -21.5 -8 -11.641 1 96.94 138 GLY A O 1
ATOM 1060 N N . THR A 1 139 ? -22.312 -6.172 -12.594 1 97.69 139 THR A N 1
ATOM 1061 C CA . THR A 1 139 ? -23.547 -6.852 -12.969 1 97.69 139 THR A CA 1
ATOM 1062 C C . THR A 1 139 ? -23.422 -7.484 -14.352 1 97.69 139 THR A C 1
ATOM 1064 O O . THR A 1 139 ? -22.859 -6.879 -15.266 1 97.69 139 THR A O 1
ATOM 1067 N N . ILE A 1 140 ? -24.047 -8.617 -14.539 1 98.25 140 ILE A N 1
ATOM 1068 C CA . ILE A 1 140 ? -23.969 -9.328 -15.812 1 98.25 140 ILE A CA 1
ATOM 1069 C C . ILE A 1 140 ? -24.719 -8.539 -16.891 1 98.25 140 ILE A C 1
ATOM 1071 O O . ILE A 1 140 ? -25.891 -8.188 -16.719 1 98.25 140 ILE A O 1
ATOM 1075 N N . LYS A 1 141 ? -24.062 -8.273 -17.906 1 97.88 141 LYS A N 1
ATOM 1076 C CA . LYS A 1 141 ? -24.656 -7.578 -19.047 1 97.88 141 LYS A CA 1
ATOM 1077 C C . LYS A 1 141 ? -25.172 -8.57 -20.078 1 97.88 141 LYS A C 1
ATOM 1079 O O . LYS A 1 141 ? -26.234 -8.359 -20.656 1 97.88 141 LYS A O 1
ATOM 1084 N N . ASN A 1 142 ? -24.328 -9.523 -20.375 1 97.31 142 ASN A N 1
ATOM 1085 C CA . ASN A 1 142 ? -24.625 -10.531 -21.391 1 97.31 142 ASN A CA 1
ATOM 1086 C C . ASN A 1 142 ? -24.016 -11.883 -21.047 1 97.31 142 ASN A C 1
ATOM 1088 O O . ASN A 1 142 ? -23.047 -11.953 -20.297 1 97.31 142 ASN A O 1
ATOM 1092 N N . SER A 1 143 ? -24.688 -12.922 -21.516 1 97.56 143 SER A N 1
ATOM 1093 C CA . SER A 1 143 ? -24.188 -14.281 -21.344 1 97.56 143 SER A CA 1
ATOM 1094 C C . SER A 1 143 ? -24.391 -15.102 -22.625 1 97.56 143 SER A C 1
ATOM 1096 O O . SER A 1 143 ? -25.391 -14.938 -23.312 1 97.56 143 SER A O 1
ATOM 1098 N N . LYS A 1 144 ? -23.438 -15.945 -22.938 1 97.75 144 LYS A N 1
ATOM 1099 C CA . LYS A 1 144 ? -23.531 -16.859 -24.078 1 97.75 144 LYS A CA 1
ATOM 1100 C C . LYS A 1 144 ? -22.812 -18.172 -23.797 1 97.75 144 LYS A C 1
ATOM 1102 O O . LYS A 1 144 ? -21.844 -18.203 -23.031 1 97.75 144 LYS A O 1
ATOM 1107 N N . PRO A 1 145 ? -23.266 -19.219 -24.406 1 96.56 145 PRO A N 1
ATOM 1108 C CA . PRO A 1 145 ? -22.562 -20.484 -24.234 1 96.56 145 PRO A CA 1
ATOM 1109 C C . PRO A 1 145 ? -21.141 -20.469 -24.797 1 96.56 145 PRO A C 1
ATOM 1111 O O . PRO A 1 145 ? -20.859 -19.672 -25.703 1 96.56 145 PRO A O 1
ATOM 1114 N N . SER A 1 146 ? -20.328 -21.219 -24.188 1 96.19 146 SER A N 1
ATOM 1115 C CA . SER A 1 146 ? -18.938 -21.344 -24.641 1 96.19 146 SER A CA 1
ATOM 1116 C C . SER A 1 146 ? -18.516 -22.812 -24.719 1 96.19 146 SER A C 1
ATOM 1118 O O . SER A 1 146 ? -18.938 -23.625 -23.906 1 96.19 146 SER A O 1
ATOM 1120 N N . HIS A 1 147 ? -17.562 -23.141 -25.625 1 92.19 147 HIS A N 1
ATOM 1121 C CA . HIS A 1 147 ? -17.078 -24.516 -25.828 1 92.19 147 HIS A CA 1
ATOM 1122 C C . HIS A 1 147 ? -15.789 -24.766 -25.062 1 92.19 147 HIS A C 1
ATOM 1124 O O . HIS A 1 147 ? -15.258 -25.875 -25.094 1 92.19 147 HIS A O 1
ATOM 1130 N N . LEU A 1 148 ? -15.398 -23.859 -24.359 1 90.62 148 LEU A N 1
ATOM 1131 C CA . LEU A 1 148 ? -14.156 -24.031 -23.625 1 90.62 148 LEU A CA 1
ATOM 1132 C C . LEU A 1 148 ? -14.312 -25.078 -22.531 1 90.62 148 LEU A C 1
ATOM 1134 O O . LEU A 1 148 ? -15.422 -25.297 -22.031 1 90.62 148 LEU A O 1
ATOM 1138 N N . GLY A 1 149 ? -13.234 -25.766 -22.188 1 90.56 149 GLY A N 1
ATOM 1139 C CA . GLY A 1 149 ? -13.242 -26.812 -21.188 1 90.56 149 GLY A CA 1
ATOM 1140 C C . GLY A 1 149 ? -13.367 -26.297 -19.766 1 90.56 149 GLY A C 1
ATOM 1141 O O . GLY A 1 149 ? -13.555 -25.094 -19.562 1 90.56 149 GLY A O 1
ATOM 1142 N N . ALA A 1 150 ? -13.281 -27.234 -18.812 1 96.31 150 ALA A N 1
ATOM 1143 C CA . ALA A 1 150 ? -13.414 -26.891 -17.406 1 96.31 150 ALA A CA 1
ATOM 1144 C C . ALA A 1 150 ? -12.352 -25.875 -16.984 1 96.31 150 ALA A C 1
ATOM 1146 O O . ALA A 1 150 ? -11.211 -25.938 -17.453 1 96.31 150 ALA A O 1
ATOM 1147 N N . GLY A 1 151 ? -12.703 -24.969 -16.172 1 98.25 151 GLY A N 1
ATOM 1148 C CA . GLY A 1 151 ? -11.805 -23.922 -15.711 1 98.25 151 GLY A CA 1
ATOM 1149 C C . GLY A 1 151 ? -12.383 -22.531 -15.852 1 98.25 151 GLY A C 1
ATOM 1150 O O . GLY A 1 151 ? -13.609 -22.375 -15.898 1 98.25 151 GLY A O 1
ATOM 1151 N N . THR A 1 152 ? -11.602 -21.547 -15.758 1 98.56 152 THR A N 1
ATOM 1152 C CA . THR A 1 152 ? -12.031 -20.156 -15.844 1 98.56 152 THR A CA 1
ATOM 1153 C C . THR A 1 152 ? -11.039 -19.328 -16.672 1 98.56 152 THR A C 1
ATOM 1155 O O . THR A 1 152 ? -9.828 -19.484 -16.516 1 98.56 152 THR A O 1
ATOM 1158 N N . THR A 1 153 ? -11.562 -18.578 -17.562 1 98.88 153 THR A N 1
ATOM 1159 C CA . THR A 1 153 ? -10.797 -17.562 -18.281 1 98.88 153 THR A CA 1
ATOM 1160 C C . THR A 1 153 ? -11.328 -16.172 -17.984 1 98.88 153 THR A C 1
ATOM 1162 O O . THR A 1 153 ? -12.516 -15.898 -18.172 1 98.88 153 THR A O 1
ATOM 1165 N N . VAL A 1 154 ? -10.531 -15.344 -17.422 1 98.88 154 VAL A N 1
ATOM 1166 C CA . VAL A 1 154 ? -10.875 -13.945 -17.203 1 98.88 154 VAL A CA 1
ATOM 1167 C C . VAL A 1 154 ? -10.125 -13.062 -18.203 1 98.88 154 VAL A C 1
ATOM 1169 O O . VAL A 1 154 ? -8.898 -13.141 -18.312 1 98.88 154 VAL A O 1
ATOM 1172 N N . THR A 1 155 ? -10.883 -12.273 -18.938 1 98.88 155 THR A N 1
ATOM 1173 C CA . THR A 1 155 ? -10.312 -11.312 -19.875 1 98.88 155 THR A CA 1
ATOM 1174 C C . THR A 1 155 ? -10.695 -9.891 -19.484 1 98.88 155 THR A C 1
ATOM 1176 O O . THR A 1 155 ? -11.867 -9.602 -19.234 1 98.88 155 THR A O 1
ATOM 1179 N N . CYS A 1 156 ? -9.758 -9.047 -19.344 1 98.38 156 CYS A N 1
ATOM 1180 C CA . CYS A 1 156 ? -10.031 -7.629 -19.141 1 98.38 156 CYS A CA 1
ATOM 1181 C C . CYS A 1 156 ? -9.406 -6.789 -20.25 1 98.38 156 CYS A C 1
ATOM 1183 O O . CYS A 1 156 ? -8.289 -7.074 -20.688 1 98.38 156 CYS A O 1
ATOM 1185 N N . ARG A 1 157 ? -10.172 -5.844 -20.734 1 98.62 157 ARG A N 1
ATOM 1186 C CA . ARG A 1 157 ? -9.727 -4.973 -21.828 1 98.62 157 ARG A CA 1
ATOM 1187 C C . ARG A 1 157 ? -9.789 -3.506 -21.406 1 98.62 157 ARG A C 1
ATOM 1189 O O . ARG A 1 157 ? -10.625 -3.121 -20.578 1 98.62 157 ARG A O 1
ATOM 1196 N N . TYR A 1 158 ? -8.836 -2.744 -21.953 1 97.88 158 TYR A N 1
ATOM 1197 C CA . TYR A 1 158 ? -8.789 -1.295 -21.797 1 97.88 158 TYR A CA 1
ATOM 1198 C C . TYR A 1 158 ? -8.656 -0.911 -20.328 1 97.88 158 TYR A C 1
ATOM 1200 O O . TYR A 1 158 ? -9.445 -0.108 -19.812 1 97.88 158 TYR A O 1
ATOM 1208 N N . LEU A 1 159 ? -7.652 -1.482 -19.719 1 98.06 159 LEU A N 1
ATOM 1209 C CA . LEU A 1 159 ? -7.375 -1.225 -18.312 1 98.06 159 LEU A CA 1
ATOM 1210 C C . LEU A 1 159 ? -7.195 0.269 -18.062 1 98.06 159 LEU A C 1
ATOM 1212 O O . LEU A 1 159 ? -6.535 0.961 -18.844 1 98.06 159 LEU A O 1
ATOM 1216 N N . PHE A 1 160 ? -7.785 0.855 -17.047 1 96.62 160 PHE A N 1
ATOM 1217 C CA . PHE A 1 160 ? -7.695 2.227 -16.562 1 96.62 160 PHE A CA 1
ATOM 1218 C C . PHE A 1 160 ? -8.445 3.18 -17.484 1 96.62 160 PHE A C 1
ATOM 1220 O O . PHE A 1 160 ? -8.102 4.359 -17.578 1 96.62 160 PHE A O 1
ATOM 1227 N N . LYS A 1 161 ? -9.414 2.697 -18.203 1 94.5 161 LYS A N 1
ATOM 1228 C CA . LYS A 1 161 ? -10.164 3.512 -19.141 1 94.5 161 LYS A CA 1
ATOM 1229 C C . LYS A 1 161 ? -10.789 4.723 -18.453 1 94.5 161 LYS A C 1
ATOM 1231 O O . LYS A 1 161 ? -10.961 5.773 -19.078 1 94.5 161 LYS A O 1
ATOM 1236 N N . ASN A 1 162 ? -11.07 4.66 -17.156 1 92.31 162 ASN A N 1
ATOM 1237 C CA . ASN A 1 162 ? -11.688 5.766 -16.438 1 92.31 162 ASN A CA 1
ATOM 1238 C C . ASN A 1 162 ? -10.734 6.371 -15.414 1 92.31 162 ASN A C 1
ATOM 1240 O O . ASN A 1 162 ? -11.164 7.066 -14.492 1 92.31 162 ASN A O 1
ATOM 1244 N N . LEU A 1 163 ? -9.5 6.082 -15.508 1 92.88 163 LEU A N 1
ATOM 1245 C CA . LEU A 1 163 ? -8.43 6.652 -14.688 1 92.88 163 LEU A CA 1
ATOM 1246 C C . LEU A 1 163 ? -7.344 7.262 -15.562 1 92.88 163 LEU A C 1
ATOM 1248 O O . LEU A 1 163 ? -6.281 6.664 -15.75 1 92.88 163 LEU A O 1
ATOM 1252 N N . PRO A 1 164 ? -7.527 8.43 -15.984 1 90.5 164 PRO A N 1
ATOM 1253 C CA . PRO A 1 164 ? -6.711 9 -17.062 1 90.5 164 PRO A CA 1
ATOM 1254 C C . PRO A 1 164 ? -5.238 9.133 -16.672 1 90.5 164 PRO A C 1
ATOM 1256 O O . PRO A 1 164 ? -4.359 8.875 -17.5 1 90.5 164 PRO A O 1
ATOM 1259 N N . VAL A 1 165 ? -4.906 9.531 -15.492 1 91.75 165 VAL A N 1
ATOM 1260 C CA . VAL A 1 165 ? -3.516 9.703 -15.078 1 91.75 165 VAL A CA 1
ATOM 1261 C C . VAL A 1 165 ? -2.799 8.352 -15.102 1 91.75 165 VAL A C 1
ATOM 1263 O O . VAL A 1 165 ? -1.676 8.25 -15.594 1 91.75 165 VAL A O 1
ATOM 1266 N N . ARG A 1 166 ? -3.424 7.344 -14.609 1 92.88 166 ARG A N 1
ATOM 1267 C CA . ARG A 1 166 ? -2.84 6.008 -14.609 1 92.88 166 ARG A CA 1
ATOM 1268 C C . ARG A 1 166 ? -2.641 5.492 -16.031 1 92.88 166 ARG A C 1
ATOM 1270 O O . ARG A 1 166 ? -1.598 4.914 -16.344 1 92.88 166 ARG A O 1
ATOM 1277 N N . LYS A 1 167 ? -3.697 5.688 -16.781 1 92.81 167 LYS A N 1
ATOM 1278 C CA . LYS A 1 167 ? -3.623 5.258 -18.172 1 92.81 167 LYS A CA 1
ATOM 1279 C C . LYS A 1 167 ? -2.416 5.875 -18.875 1 92.81 167 LYS A C 1
ATOM 1281 O O . LYS A 1 167 ? -1.667 5.18 -19.562 1 92.81 167 LYS A O 1
ATOM 1286 N N . GLN A 1 168 ? -2.189 7.113 -18.656 1 91.38 168 GLN A N 1
ATOM 1287 C CA . GLN A 1 168 ? -1.074 7.82 -19.281 1 91.38 168 GLN A CA 1
ATOM 1288 C C . GLN A 1 168 ? 0.258 7.387 -18.672 1 91.38 168 GLN A C 1
ATOM 1290 O O . GLN A 1 168 ? 1.242 7.203 -19.391 1 91.38 168 GLN A O 1
ATOM 1295 N N . TYR A 1 169 ? 0.299 7.246 -17.438 1 90.38 169 TYR A N 1
ATOM 1296 C CA . TYR A 1 169 ? 1.512 6.859 -16.719 1 90.38 169 TYR A CA 1
ATOM 1297 C C . TYR A 1 169 ? 2.047 5.527 -17.234 1 90.38 169 TYR A C 1
ATOM 1299 O O . TYR A 1 169 ? 3.24 5.398 -17.516 1 90.38 169 TYR A O 1
ATOM 1307 N N . TYR A 1 170 ? 1.185 4.586 -17.438 1 92.19 170 TYR A N 1
ATOM 1308 C CA . TYR A 1 170 ? 1.618 3.23 -17.766 1 92.19 170 TYR A CA 1
ATOM 1309 C C . TYR A 1 170 ? 1.848 3.078 -19.266 1 92.19 170 TYR A C 1
ATOM 1311 O O . TYR A 1 170 ? 2.314 2.033 -19.719 1 92.19 170 TYR A O 1
ATOM 1319 N N . LYS A 1 171 ? 1.576 4.152 -20 1 91.62 171 LYS A N 1
ATOM 1320 C CA . LYS A 1 171 ? 1.779 4.105 -21.438 1 91.62 171 LYS A CA 1
ATOM 1321 C C . LYS A 1 171 ? 3.26 4.227 -21.797 1 91.62 171 LYS A C 1
ATOM 1323 O O . LYS A 1 171 ? 3.666 3.906 -22.906 1 91.62 171 LYS A O 1
ATOM 1328 N N . THR A 1 172 ? 4.047 4.699 -20.859 1 90.44 172 THR A N 1
ATOM 1329 C CA . THR A 1 172 ? 5.465 4.863 -21.172 1 90.44 172 THR A CA 1
ATOM 1330 C C . THR A 1 172 ? 6.145 3.504 -21.312 1 90.44 172 THR A C 1
ATOM 1332 O O . THR A 1 172 ? 5.801 2.551 -20.609 1 90.44 172 THR A O 1
ATOM 1335 N N . SER A 1 173 ? 7.156 3.465 -22.156 1 92.12 173 SER A N 1
ATOM 1336 C CA . SER A 1 173 ? 7.84 2.217 -22.469 1 92.12 173 SER A CA 1
ATOM 1337 C C . SER A 1 173 ? 8.508 1.623 -21.234 1 92.12 173 SER A C 1
ATOM 1339 O O . SER A 1 173 ? 8.484 0.407 -21.031 1 92.12 173 SER A O 1
ATOM 1341 N N . GLN A 1 174 ? 9.062 2.438 -20.5 1 90.88 174 GLN A N 1
ATOM 1342 C CA . GLN A 1 174 ? 9.766 1.982 -19.312 1 90.88 174 GLN A CA 1
ATOM 1343 C C . GLN A 1 174 ? 8.82 1.302 -18.328 1 90.88 174 GLN A C 1
ATOM 1345 O O . GLN A 1 174 ? 9.125 0.23 -17.797 1 90.88 174 GLN A O 1
ATOM 1350 N N . ARG A 1 175 ? 7.676 1.905 -18.078 1 91.62 175 ARG A N 1
ATOM 1351 C CA . ARG A 1 175 ? 6.711 1.346 -17.141 1 91.62 175 ARG A CA 1
ATOM 1352 C C . ARG A 1 175 ? 6.141 0.029 -17.656 1 91.62 175 ARG A C 1
ATOM 1354 O O . ARG A 1 175 ? 5.941 -0.914 -16.891 1 91.62 175 ARG A O 1
ATOM 1361 N N . LYS A 1 176 ? 5.867 0.001 -18.906 1 95.38 176 LYS A N 1
ATOM 1362 C CA . LYS A 1 176 ? 5.402 -1.223 -19.547 1 95.38 176 LYS A CA 1
ATOM 1363 C C . LYS A 1 176 ? 6.383 -2.371 -19.328 1 95.38 176 LYS A C 1
ATOM 1365 O O . LYS A 1 176 ? 5.988 -3.455 -18.891 1 95.38 176 LYS A O 1
ATOM 1370 N N . LYS A 1 177 ? 7.594 -2.102 -19.547 1 95.44 177 LYS A N 1
ATOM 1371 C CA . LYS A 1 177 ? 8.633 -3.115 -19.422 1 95.44 177 LYS A CA 1
ATOM 1372 C C . LYS A 1 177 ? 8.82 -3.52 -17.953 1 95.44 177 LYS A C 1
ATOM 1374 O O . LYS A 1 177 ? 9.023 -4.699 -17.656 1 95.44 177 LYS A O 1
ATOM 1379 N N . ASP A 1 178 ? 8.773 -2.568 -17.078 1 93.94 178 ASP A N 1
ATOM 1380 C CA . ASP A 1 178 ? 8.898 -2.838 -15.648 1 93.94 178 ASP A CA 1
ATOM 1381 C C . ASP A 1 178 ? 7.785 -3.77 -15.172 1 93.94 178 ASP A C 1
ATOM 1383 O O . ASP A 1 178 ? 8.039 -4.715 -14.422 1 93.94 178 ASP A O 1
ATOM 1387 N N . ASP A 1 179 ? 6.574 -3.533 -15.578 1 95.44 179 ASP A N 1
ATOM 1388 C CA . ASP A 1 179 ? 5.453 -4.375 -15.18 1 95.44 179 ASP A CA 1
ATOM 1389 C C . ASP A 1 179 ? 5.617 -5.797 -15.711 1 95.44 179 ASP A C 1
ATOM 1391 O O . ASP A 1 179 ? 5.344 -6.766 -15 1 95.44 179 ASP A O 1
ATOM 1395 N N . LEU A 1 180 ? 6.031 -5.852 -16.953 1 97.44 180 LEU A N 1
ATOM 1396 C CA . LEU A 1 180 ? 6.234 -7.164 -17.562 1 97.44 180 LEU A CA 1
ATOM 1397 C C . LEU A 1 180 ? 7.285 -7.957 -16.781 1 97.44 180 LEU A C 1
ATOM 1399 O O . LEU A 1 180 ? 7.098 -9.148 -16.516 1 97.44 180 LEU A O 1
ATOM 1403 N N . ARG A 1 181 ? 8.352 -7.316 -16.438 1 96.62 181 ARG A N 1
ATOM 1404 C CA . ARG A 1 181 ? 9.406 -7.961 -15.656 1 96.62 181 ARG A CA 1
ATOM 1405 C C . ARG A 1 181 ? 8.875 -8.43 -14.305 1 96.62 181 ARG A C 1
ATOM 1407 O O . ARG A 1 181 ? 9.164 -9.547 -13.875 1 96.62 181 ARG A O 1
ATOM 1414 N N . ARG A 1 182 ? 8.148 -7.656 -13.648 1 96.38 182 ARG A N 1
ATOM 1415 C CA . ARG A 1 182 ? 7.578 -8 -12.344 1 96.38 182 ARG A CA 1
ATOM 1416 C C . ARG A 1 182 ? 6.648 -9.203 -12.461 1 96.38 182 ARG A C 1
ATOM 1418 O O . ARG A 1 182 ? 6.598 -10.039 -11.562 1 96.38 182 ARG A O 1
ATOM 1425 N N . ILE A 1 183 ? 5.887 -9.219 -13.523 1 98.25 183 ILE A N 1
ATOM 1426 C CA . ILE A 1 183 ? 4.996 -10.352 -13.766 1 98.25 183 ILE A CA 1
ATOM 1427 C C . ILE A 1 183 ? 5.816 -11.625 -13.938 1 98.25 183 ILE A C 1
ATOM 1429 O O . ILE A 1 183 ? 5.504 -12.656 -13.328 1 98.25 183 ILE A O 1
ATOM 1433 N N . GLU A 1 184 ? 6.855 -11.531 -14.727 1 97.69 184 GLU A N 1
ATOM 1434 C CA . GLU A 1 184 ? 7.727 -12.688 -14.922 1 97.69 184 GLU A CA 1
ATOM 1435 C C . GLU A 1 184 ? 8.32 -13.164 -13.594 1 97.69 184 GLU A C 1
ATOM 1437 O O . GLU A 1 184 ? 8.297 -14.367 -13.297 1 97.69 184 GLU A O 1
ATOM 1442 N N . ASP A 1 185 ? 8.844 -12.25 -12.844 1 96.62 185 ASP A N 1
ATOM 1443 C CA . ASP A 1 185 ? 9.414 -12.594 -11.547 1 96.62 185 ASP A CA 1
ATOM 1444 C C . ASP A 1 185 ? 8.391 -13.281 -10.648 1 96.62 185 ASP A C 1
ATOM 1446 O O . ASP A 1 185 ? 8.711 -14.25 -9.961 1 96.62 185 ASP A O 1
ATOM 1450 N N . LEU A 1 186 ? 7.203 -12.797 -10.68 1 97.44 186 LEU A N 1
ATOM 1451 C CA . LEU A 1 186 ? 6.121 -13.367 -9.891 1 97.44 186 LEU A CA 1
ATOM 1452 C C . LEU A 1 186 ? 5.855 -14.812 -10.297 1 97.44 186 LEU A C 1
ATOM 1454 O O . LEU A 1 186 ? 5.727 -15.695 -9.445 1 97.44 186 LEU A O 1
ATOM 1458 N N . LEU A 1 187 ? 5.781 -15.023 -11.562 1 98.44 187 LEU A N 1
ATOM 1459 C CA . LEU A 1 187 ? 5.457 -16.359 -12.078 1 98.44 187 LEU A CA 1
ATOM 1460 C C . LEU A 1 187 ? 6.578 -17.344 -11.773 1 98.44 187 LEU A C 1
ATOM 1462 O O . LEU A 1 187 ? 6.32 -18.516 -11.516 1 98.44 187 LEU A O 1
ATOM 1466 N N . ILE A 1 188 ? 7.797 -16.859 -11.805 1 97.81 188 ILE A N 1
ATOM 1467 C CA . ILE A 1 188 ? 8.93 -17.703 -11.438 1 97.81 188 ILE A CA 1
ATOM 1468 C C . ILE A 1 188 ? 8.773 -18.188 -10 1 97.81 188 ILE A C 1
ATOM 1470 O O . ILE A 1 188 ? 8.867 -19.391 -9.727 1 97.81 188 ILE A O 1
ATOM 1474 N N . VAL A 1 189 ? 8.484 -17.297 -9.102 1 97.5 189 VAL A N 1
ATOM 1475 C CA . VAL A 1 189 ? 8.391 -17.656 -7.688 1 97.5 189 VAL A CA 1
ATOM 1476 C C . VAL A 1 189 ? 7.227 -18.625 -7.48 1 97.5 189 VAL A C 1
ATOM 1478 O O . VAL A 1 189 ? 7.359 -19.609 -6.754 1 97.5 189 VAL A O 1
ATOM 1481 N N . PHE A 1 190 ? 6.129 -18.391 -8.102 1 98.06 190 PHE A N 1
ATOM 1482 C CA . PHE A 1 190 ? 4.988 -19.281 -7.953 1 98.06 190 PHE A CA 1
ATOM 1483 C C . PHE A 1 190 ? 5.281 -20.641 -8.578 1 98.06 190 PHE A C 1
ATOM 1485 O O . PHE A 1 190 ? 4.797 -21.672 -8.094 1 98.06 190 PHE A O 1
ATOM 1492 N N . GLY A 1 191 ? 6.07 -20.609 -9.641 1 98.06 191 GLY A N 1
ATOM 1493 C CA . GLY A 1 191 ? 6.523 -21.875 -10.172 1 98.06 191 GLY A CA 1
ATOM 1494 C C . GLY A 1 191 ? 7.297 -22.719 -9.172 1 98.06 191 GLY A C 1
ATOM 1495 O O . GLY A 1 191 ? 7.172 -23.938 -9.141 1 98.06 191 GLY A O 1
ATOM 1496 N N . ILE A 1 192 ? 8.102 -22.047 -8.383 1 98 192 ILE A N 1
ATOM 1497 C CA . ILE A 1 192 ? 8.883 -22.719 -7.352 1 98 192 ILE A CA 1
ATOM 1498 C C . ILE A 1 192 ? 7.953 -23.219 -6.25 1 98 192 ILE A C 1
ATOM 1500 O O . ILE A 1 192 ? 8.102 -24.344 -5.773 1 98 192 ILE A O 1
ATOM 1504 N N . ILE A 1 193 ? 6.969 -22.438 -5.879 1 97.19 193 ILE A N 1
ATOM 1505 C CA . ILE A 1 193 ? 6.023 -22.75 -4.809 1 97.19 193 ILE A CA 1
ATOM 1506 C C . ILE A 1 193 ? 5.148 -23.922 -5.215 1 97.19 193 ILE A C 1
ATOM 1508 O O . ILE A 1 193 ? 4.816 -24.781 -4.387 1 97.19 193 ILE A O 1
ATOM 1512 N N . LYS A 1 194 ? 4.781 -23.906 -6.492 1 97.88 194 LYS A N 1
ATOM 1513 C CA . LYS A 1 194 ? 3.922 -24.953 -7.055 1 97.88 194 LYS A CA 1
ATOM 1514 C C . LYS A 1 194 ? 4.625 -25.688 -8.188 1 97.88 194 LYS A C 1
ATOM 1516 O O . LYS A 1 194 ? 4.293 -25.5 -9.359 1 97.88 194 LYS A O 1
ATOM 1521 N N . PRO A 1 195 ? 5.492 -26.609 -7.844 1 98.12 195 PRO A N 1
ATOM 1522 C CA . PRO A 1 195 ? 6.312 -27.234 -8.883 1 98.12 195 PRO A CA 1
ATOM 1523 C C . PRO A 1 195 ? 5.484 -27.984 -9.922 1 98.12 195 PRO A C 1
ATOM 1525 O O . PRO A 1 195 ? 5.883 -28.078 -11.086 1 98.12 195 PRO A O 1
ATOM 1528 N N . ASN A 1 196 ? 4.32 -28.453 -9.57 1 97.88 196 ASN A N 1
ATOM 1529 C CA . ASN A 1 196 ? 3.527 -29.266 -10.484 1 97.88 196 ASN A CA 1
ATOM 1530 C C . ASN A 1 196 ? 2.631 -28.406 -11.375 1 97.88 196 ASN A C 1
ATOM 1532 O O . ASN A 1 196 ? 1.954 -28.938 -12.258 1 97.88 196 ASN A O 1
ATOM 1536 N N . LEU A 1 197 ? 2.576 -27.188 -11.141 1 98.56 197 LEU A N 1
ATOM 1537 C CA . LEU A 1 197 ? 1.759 -26.266 -11.914 1 98.56 197 LEU A CA 1
ATOM 1538 C C . LEU A 1 197 ? 2.453 -25.891 -13.227 1 98.56 197 LEU A C 1
ATOM 1540 O O . LEU A 1 197 ? 3.627 -25.5 -13.219 1 98.56 197 LEU A O 1
ATOM 1544 N N . ARG A 1 198 ? 1.776 -26.047 -14.352 1 98.81 198 ARG A N 1
ATOM 1545 C CA . ARG A 1 198 ? 2.256 -25.5 -15.617 1 98.81 198 ARG A CA 1
ATOM 1546 C C . ARG A 1 198 ? 1.88 -24.031 -15.766 1 98.81 198 ARG A C 1
ATOM 1548 O O . ARG A 1 198 ? 0.725 -23.656 -15.555 1 98.81 198 ARG A O 1
ATOM 1555 N N . ILE A 1 199 ? 2.854 -23.172 -16.125 1 98.81 199 ILE A N 1
ATOM 1556 C CA . ILE A 1 199 ? 2.619 -21.734 -16.297 1 98.81 199 ILE A CA 1
ATOM 1557 C C . ILE A 1 199 ? 3.133 -21.281 -17.656 1 98.81 199 ILE A C 1
ATOM 1559 O O . ILE A 1 199 ? 4.234 -21.656 -18.062 1 98.81 199 ILE A O 1
ATOM 1563 N N . ARG A 1 200 ? 2.377 -20.531 -18.344 1 98.75 200 ARG A N 1
ATOM 1564 C CA . ARG A 1 200 ? 2.816 -19.938 -19.609 1 98.75 200 ARG A CA 1
ATOM 1565 C C . ARG A 1 200 ? 2.418 -18.469 -19.703 1 98.75 200 ARG A C 1
ATOM 1567 O O . ARG A 1 200 ? 1.262 -18.125 -19.453 1 98.75 200 ARG A O 1
ATOM 1574 N N . LEU A 1 201 ? 3.373 -17.578 -20.031 1 98.88 201 LEU A N 1
ATOM 1575 C CA . LEU A 1 201 ? 3.156 -16.156 -20.234 1 98.88 201 LEU A CA 1
ATOM 1576 C C . LEU A 1 201 ? 3.477 -15.758 -21.672 1 98.88 201 LEU A C 1
ATOM 1578 O O . LEU A 1 201 ? 4.578 -16.016 -22.156 1 98.88 201 LEU A O 1
ATOM 1582 N N . ARG A 1 202 ? 2.527 -15.141 -22.297 1 98.75 202 ARG A N 1
ATOM 1583 C CA . ARG A 1 202 ? 2.717 -14.656 -23.656 1 98.75 202 ARG A CA 1
ATOM 1584 C C . ARG A 1 202 ? 2.461 -13.156 -23.75 1 98.75 202 ARG A C 1
ATOM 1586 O O . ARG A 1 202 ? 1.589 -12.625 -23.047 1 98.75 202 ARG A O 1
ATOM 1593 N N . HIS A 1 203 ? 3.146 -12.477 -24.5 1 98.31 203 HIS A N 1
ATOM 1594 C CA . HIS A 1 203 ? 2.879 -11.125 -24.969 1 98.31 203 HIS A CA 1
ATOM 1595 C C . HIS A 1 203 ? 2.686 -11.102 -26.484 1 98.31 203 HIS A C 1
ATOM 1597 O O . HIS A 1 203 ? 3.648 -11.258 -27.25 1 98.31 203 HIS A O 1
ATOM 1603 N N . GLY A 1 204 ? 1.45 -10.883 -26.922 1 95.69 204 GLY A N 1
ATOM 1604 C CA . GLY A 1 204 ? 1.158 -11.172 -28.328 1 95.69 204 GLY A CA 1
ATOM 1605 C C . GLY A 1 204 ? 1.392 -12.625 -28.688 1 95.69 204 GLY A C 1
ATOM 1606 O O . GLY A 1 204 ? 0.864 -13.523 -28.047 1 95.69 204 GLY A O 1
ATOM 1607 N N . SER A 1 205 ? 2.16 -12.852 -29.703 1 95.31 205 SER A N 1
ATOM 1608 C CA . SER A 1 205 ? 2.453 -14.211 -30.156 1 95.31 205 SER A CA 1
ATOM 1609 C C . SER A 1 205 ? 3.705 -14.766 -29.484 1 95.31 205 SER A C 1
ATOM 1611 O O . SER A 1 205 ? 3.979 -15.961 -29.547 1 95.31 205 SER A O 1
ATOM 1613 N N . ASP A 1 206 ? 4.398 -13.922 -28.75 1 97.38 206 ASP A N 1
ATOM 1614 C CA . ASP A 1 206 ? 5.676 -14.328 -28.172 1 97.38 206 ASP A CA 1
ATOM 1615 C C . ASP A 1 206 ? 5.477 -14.992 -26.812 1 97.38 206 ASP A C 1
ATOM 1617 O O . ASP A 1 206 ? 4.734 -14.484 -25.969 1 97.38 206 ASP A O 1
ATOM 1621 N N . VAL A 1 207 ? 6.117 -16.109 -26.703 1 98.12 207 VAL A N 1
ATOM 1622 C CA . VAL A 1 207 ? 6.172 -16.75 -25.391 1 98.12 207 VAL A CA 1
ATOM 1623 C C . VAL A 1 207 ? 7.305 -16.141 -24.578 1 98.12 207 VAL A C 1
ATOM 1625 O O . VAL A 1 207 ? 8.477 -16.25 -24.938 1 98.12 207 VAL A O 1
ATOM 1628 N N . LEU A 1 208 ? 7.027 -15.492 -23.484 1 97.88 208 LEU A N 1
ATOM 1629 C CA . LEU A 1 208 ? 8.008 -14.797 -22.656 1 97.88 208 LEU A CA 1
ATOM 1630 C C . LEU A 1 208 ? 8.5 -15.703 -21.531 1 97.88 208 LEU A C 1
ATOM 1632 O O . LEU A 1 208 ? 9.641 -15.555 -21.062 1 97.88 208 LEU A O 1
ATOM 1636 N N . PHE A 1 209 ? 7.645 -16.531 -21.047 1 97.81 209 PHE A N 1
ATOM 1637 C CA . PHE A 1 209 ? 7.969 -17.422 -19.938 1 97.81 209 PHE A CA 1
ATOM 1638 C C . PHE A 1 209 ? 7.148 -18.703 -20 1 97.81 209 PHE A C 1
ATOM 1640 O O . PHE A 1 209 ? 5.965 -18.672 -20.344 1 97.81 209 PHE A O 1
ATOM 1647 N N . GLN A 1 210 ? 7.754 -19.766 -19.766 1 97.81 210 GLN A N 1
ATOM 1648 C CA . GLN A 1 210 ? 7.098 -21.062 -19.672 1 97.81 210 GLN A CA 1
ATOM 1649 C C . GLN A 1 210 ? 7.746 -21.938 -18.609 1 97.81 210 GLN A C 1
ATOM 1651 O O . GLN A 1 210 ? 8.969 -22.047 -18.547 1 97.81 210 GLN A O 1
ATOM 1656 N N . LYS A 1 211 ? 7.031 -22.438 -17.75 1 97.88 211 LYS A N 1
ATOM 1657 C CA . LYS A 1 211 ? 7.43 -23.391 -16.719 1 97.88 211 LYS A CA 1
ATOM 1658 C C . LYS A 1 211 ? 6.594 -24.672 -16.797 1 97.88 211 LYS A C 1
ATOM 1660 O O . LYS A 1 211 ? 5.371 -24.625 -16.641 1 97.88 211 LYS A O 1
ATOM 1665 N N . LEU A 1 212 ? 7.215 -25.75 -17.062 1 97.75 212 LEU A N 1
ATOM 1666 C CA . LEU A 1 212 ? 6.559 -27.047 -17.125 1 97.75 212 LEU A CA 1
ATOM 1667 C C . LEU A 1 212 ? 6.441 -27.672 -15.742 1 97.75 212 LEU A C 1
ATOM 1669 O O . LEU A 1 212 ? 7.156 -27.281 -14.82 1 97.75 212 LEU A O 1
ATOM 1673 N N . PRO A 1 213 ? 5.449 -28.562 -15.578 1 98.12 213 PRO A N 1
ATOM 1674 C CA . PRO A 1 213 ? 5.383 -29.266 -14.297 1 98.12 213 PRO A CA 1
ATOM 1675 C C . PRO A 1 213 ? 6.676 -30.016 -13.969 1 98.12 213 PRO A C 1
ATOM 1677 O O . PRO A 1 213 ? 7.305 -30.594 -14.852 1 98.12 213 PRO A O 1
ATOM 1680 N N . MET A 1 214 ? 7.117 -29.875 -12.781 1 97.12 214 MET A N 1
ATOM 1681 C CA . MET A 1 214 ? 8.305 -30.547 -12.258 1 97.12 214 MET A CA 1
ATOM 1682 C C . MET A 1 214 ? 7.992 -31.312 -10.977 1 97.12 214 MET A C 1
ATOM 1684 O O . MET A 1 214 ? 6.984 -31.031 -10.32 1 97.12 214 MET A O 1
ATOM 1688 N N . PRO A 1 215 ? 8.812 -32.25 -10.664 1 95.62 215 PRO A N 1
ATOM 1689 C CA . PRO A 1 215 ? 8.5 -33.094 -9.508 1 95.62 215 PRO A CA 1
ATOM 1690 C C . PRO A 1 215 ? 8.672 -32.344 -8.18 1 95.62 215 PRO A C 1
ATOM 1692 O O . PRO A 1 215 ? 7.996 -32.688 -7.199 1 95.62 215 PRO A O 1
ATOM 1695 N N . ASP A 1 216 ? 9.617 -31.453 -8.156 1 96 216 ASP A N 1
ATOM 1696 C CA . ASP A 1 216 ? 9.867 -30.797 -6.887 1 96 216 ASP A CA 1
ATOM 1697 C C . ASP A 1 216 ? 10.5 -29.422 -7.102 1 96 216 ASP A C 1
ATOM 1699 O O . ASP A 1 216 ? 10.742 -29.016 -8.242 1 96 216 ASP A O 1
ATOM 1703 N N . THR A 1 217 ? 10.711 -28.719 -5.98 1 95.62 217 THR A N 1
ATOM 1704 C CA . THR A 1 217 ? 11.258 -27.359 -5.953 1 95.62 217 THR A CA 1
ATOM 1705 C C . THR A 1 217 ? 12.641 -27.328 -6.598 1 95.62 217 THR A C 1
ATOM 1707 O O . THR A 1 217 ? 12.953 -26.406 -7.355 1 95.62 217 THR A O 1
ATOM 1710 N N . LYS A 1 218 ? 13.422 -28.297 -6.32 1 95.12 218 LYS A N 1
ATOM 1711 C CA . LYS A 1 218 ? 14.781 -28.359 -6.867 1 95.12 218 LYS A CA 1
ATOM 1712 C C . LYS A 1 218 ? 14.758 -28.375 -8.391 1 95.12 218 LYS A C 1
ATOM 1714 O O . LYS A 1 218 ? 15.531 -27.672 -9.039 1 95.12 218 LYS A O 1
ATOM 1719 N N . GLY A 1 219 ? 13.914 -29.203 -8.906 1 96.19 219 GLY A N 1
ATOM 1720 C CA . GLY A 1 219 ? 13.766 -29.25 -10.352 1 96.19 219 GLY A CA 1
ATOM 1721 C C . GLY A 1 219 ? 13.391 -27.922 -10.961 1 96.19 219 GLY A C 1
ATOM 1722 O O . GLY A 1 219 ? 13.922 -27.531 -12.008 1 96.19 219 GLY A O 1
ATOM 1723 N N . VAL A 1 220 ? 12.484 -27.203 -10.328 1 97.75 220 VAL A N 1
ATOM 1724 C CA . VAL A 1 220 ? 12.055 -25.906 -10.836 1 97.75 220 VAL A CA 1
ATOM 1725 C C . VAL A 1 220 ? 13.211 -24.922 -10.766 1 97.75 220 VAL A C 1
ATOM 1727 O O . VAL A 1 220 ? 13.438 -24.156 -11.711 1 97.75 220 VAL A O 1
ATOM 1730 N N . LEU A 1 221 ? 13.961 -24.938 -9.633 1 97.44 221 LEU A N 1
ATOM 1731 C CA . LEU A 1 221 ? 15.102 -24.031 -9.477 1 97.44 221 LEU A CA 1
ATOM 1732 C C . LEU A 1 221 ? 16.109 -24.25 -10.594 1 97.44 221 LEU A C 1
ATOM 1734 O O . LEU A 1 221 ? 16.641 -23.281 -11.148 1 97.44 221 LEU A O 1
ATOM 1738 N N . HIS A 1 222 ? 16.328 -25.484 -11.008 1 96.5 222 HIS A N 1
ATOM 1739 C CA . HIS A 1 222 ? 17.219 -25.797 -12.125 1 96.5 222 HIS A CA 1
ATOM 1740 C C . HIS A 1 222 ? 16.688 -25.219 -13.43 1 96.5 222 HIS A C 1
ATOM 1742 O O . HIS A 1 222 ? 17.469 -24.703 -14.242 1 96.5 222 HIS A O 1
ATOM 1748 N N . SER A 1 223 ? 15.461 -25.312 -13.562 1 95.75 223 SER A N 1
ATOM 1749 C CA . SER A 1 223 ? 14.836 -24.875 -14.805 1 95.75 223 SER A CA 1
ATOM 1750 C C . SER A 1 223 ? 14.844 -23.344 -14.922 1 95.75 223 SER A C 1
ATOM 1752 O O . SER A 1 223 ? 15.133 -22.797 -15.984 1 95.75 223 SER A O 1
ATOM 1754 N N . VAL A 1 224 ? 14.633 -22.609 -13.805 1 94.94 224 VAL A N 1
ATOM 1755 C CA . VAL A 1 224 ? 14.383 -21.172 -13.891 1 94.94 224 VAL A CA 1
ATOM 1756 C C . VAL A 1 224 ? 15.688 -20.422 -13.664 1 94.94 224 VAL A C 1
ATOM 1758 O O . VAL A 1 224 ? 15.883 -19.328 -14.203 1 94.94 224 VAL A O 1
ATOM 1761 N N . LEU A 1 225 ? 16.578 -20.938 -12.844 1 95.5 225 LEU A N 1
ATOM 1762 C CA . LEU A 1 225 ? 17.828 -20.25 -12.562 1 95.5 225 LEU A CA 1
ATOM 1763 C C . LEU A 1 225 ? 18.938 -20.75 -13.469 1 95.5 225 LEU A C 1
ATOM 1765 O O . LEU A 1 225 ? 19.984 -20.094 -13.609 1 95.5 225 LEU A O 1
ATOM 1769 N N . GLY A 1 226 ? 18.719 -21.906 -14.086 1 95 226 GLY A N 1
ATOM 1770 C CA . GLY A 1 226 ? 19.781 -22.562 -14.828 1 95 226 GLY A CA 1
ATOM 1771 C C . GLY A 1 226 ? 20.594 -23.531 -13.984 1 95 226 GLY A C 1
ATOM 1772 O O . GLY A 1 226 ? 20.75 -23.328 -12.781 1 95 226 GLY A O 1
ATOM 1773 N N . ARG A 1 227 ? 21.172 -24.484 -14.641 1 94.69 227 ARG A N 1
ATOM 1774 C CA . ARG A 1 227 ? 21.875 -25.562 -13.969 1 94.69 227 ARG A CA 1
ATOM 1775 C C . ARG A 1 227 ? 23.094 -25.047 -13.219 1 94.69 227 ARG A C 1
ATOM 1777 O O . ARG A 1 227 ? 23.359 -25.469 -12.086 1 94.69 227 ARG A O 1
ATOM 1784 N N . HIS A 1 228 ? 23.797 -24.172 -13.828 1 96.06 228 HIS A N 1
ATOM 1785 C CA . HIS A 1 228 ? 25.016 -23.656 -13.242 1 96.06 228 HIS A CA 1
ATOM 1786 C C . HIS A 1 228 ? 24.75 -22.984 -11.898 1 96.06 228 HIS A C 1
ATOM 1788 O O . HIS A 1 228 ? 25.438 -23.266 -10.906 1 96.06 228 HIS A O 1
ATOM 1794 N N . VAL A 1 229 ? 23.719 -22.188 -11.82 1 97 229 VAL A N 1
ATOM 1795 C CA . VAL A 1 229 ? 23.359 -21.469 -10.602 1 97 229 VAL A CA 1
ATOM 1796 C C . VAL A 1 229 ? 22.719 -22.438 -9.602 1 97 229 VAL A C 1
ATOM 1798 O O . VAL A 1 229 ? 23.125 -22.484 -8.438 1 97 229 VAL A O 1
ATOM 1801 N N . ALA A 1 230 ? 21.828 -23.25 -10.031 1 96.75 230 ALA A N 1
ATOM 1802 C CA . ALA A 1 230 ? 21.078 -24.156 -9.172 1 96.75 230 ALA A CA 1
ATOM 1803 C C . ALA A 1 230 ? 22 -25.141 -8.469 1 96.75 230 ALA A C 1
ATOM 1805 O O . ALA A 1 230 ? 21.766 -25.5 -7.309 1 96.75 230 ALA A O 1
ATOM 1806 N N . ASN A 1 231 ? 23.062 -25.531 -9.148 1 96.5 231 ASN A N 1
ATOM 1807 C CA . ASN A 1 231 ? 24 -26.5 -8.578 1 96.5 231 ASN A CA 1
ATOM 1808 C C . ASN A 1 231 ? 24.844 -25.891 -7.465 1 96.5 231 ASN A C 1
ATOM 1810 O O . ASN A 1 231 ? 25.5 -26.609 -6.707 1 96.5 231 ASN A O 1
ATOM 1814 N N . GLN A 1 232 ? 24.812 -24.641 -7.414 1 97.25 232 GLN A N 1
ATOM 1815 C CA . GLN A 1 232 ? 25.609 -23.953 -6.41 1 97.25 232 GLN A CA 1
ATOM 1816 C C . GLN A 1 232 ? 24.781 -23.578 -5.191 1 97.25 232 GLN A C 1
ATOM 1818 O O . GLN A 1 232 ? 25.25 -22.891 -4.281 1 97.25 232 GLN A O 1
ATOM 1823 N N . LEU A 1 233 ? 23.578 -23.969 -5.215 1 97.44 233 LEU A N 1
ATOM 1824 C CA . LEU A 1 233 ? 22.703 -23.766 -4.062 1 97.44 233 LEU A CA 1
ATOM 1825 C C . LEU A 1 233 ? 22.719 -25 -3.152 1 97.44 233 LEU A C 1
ATOM 1827 O O . LEU A 1 233 ? 22.766 -26.125 -3.629 1 97.44 233 LEU A O 1
ATOM 1831 N N . VAL A 1 234 ? 22.734 -24.719 -1.853 1 96.12 234 VAL A N 1
ATOM 1832 C CA . VAL A 1 234 ? 22.672 -25.781 -0.852 1 96.12 234 VAL A CA 1
ATOM 1833 C C . VAL A 1 234 ? 21.328 -25.75 -0.145 1 96.12 234 VAL A C 1
ATOM 1835 O O . VAL A 1 234 ? 20.859 -24.688 0.28 1 96.12 234 VAL A O 1
ATOM 1838 N N . TYR A 1 235 ? 20.719 -26.922 -0.106 1 96.06 235 TYR A N 1
ATOM 1839 C CA . TYR A 1 235 ? 19.438 -27.078 0.573 1 96.06 235 TYR A CA 1
ATOM 1840 C C . TYR A 1 235 ? 19.625 -27.188 2.08 1 96.06 235 TYR A C 1
ATOM 1842 O O . TYR A 1 235 ? 20.5 -27.938 2.551 1 96.06 235 TYR A O 1
ATOM 1850 N N . ARG A 1 236 ? 18.906 -26.344 2.834 1 93.25 236 ARG A N 1
ATOM 1851 C CA . ARG A 1 236 ? 18.859 -26.406 4.293 1 93.25 236 ARG A CA 1
ATOM 1852 C C . ARG A 1 236 ? 17.422 -26.375 4.789 1 93.25 236 ARG A C 1
ATOM 1854 O O . ARG A 1 236 ? 16.578 -25.672 4.223 1 93.25 236 ARG A O 1
ATOM 1861 N N . GLU A 1 237 ? 17.172 -27.188 5.77 1 92.19 237 GLU A N 1
ATOM 1862 C CA . GLU A 1 237 ? 15.852 -27.219 6.383 1 92.19 237 GLU A CA 1
ATOM 1863 C C . GLU A 1 237 ? 15.953 -27.234 7.906 1 92.19 237 GLU A C 1
ATOM 1865 O O . GLU A 1 237 ? 16.797 -27.938 8.469 1 92.19 237 GLU A O 1
ATOM 1870 N N . GLN A 1 238 ? 15.242 -26.375 8.539 1 87.06 238 GLN A N 1
ATOM 1871 C CA . GLN A 1 238 ? 15.234 -26.312 10 1 87.06 238 GLN A CA 1
ATOM 1872 C C . GLN A 1 238 ? 13.805 -26.188 10.531 1 87.06 238 GLN A C 1
ATOM 1874 O O . GLN A 1 238 ? 12.984 -25.469 9.953 1 87.06 238 GLN A O 1
ATOM 1879 N N . SER A 1 239 ? 13.57 -26.984 11.539 1 83.44 239 SER A N 1
ATOM 1880 C CA . SER A 1 239 ? 12.328 -26.844 12.289 1 83.44 239 SER A CA 1
ATOM 1881 C C . SER A 1 239 ? 12.547 -26.109 13.594 1 83.44 239 SER A C 1
ATOM 1883 O O . SER A 1 239 ? 13.391 -26.5 14.406 1 83.44 239 SER A O 1
ATOM 1885 N N . LEU A 1 240 ? 12.188 -24.938 13.805 1 69.12 240 LEU A N 1
ATOM 1886 C CA . LEU A 1 240 ? 12.438 -24.109 14.977 1 69.12 240 LEU A CA 1
ATOM 1887 C C . LEU A 1 240 ? 11.438 -24.406 16.078 1 69.12 240 LEU A C 1
ATOM 1889 O O . LEU A 1 240 ? 11.797 -24.453 17.266 1 69.12 240 LEU A O 1
ATOM 1893 N N . ALA A 1 241 ? 10.242 -24.344 15.859 1 67.25 241 ALA A N 1
ATOM 1894 C CA . ALA A 1 241 ? 9.172 -24.75 16.766 1 67.25 241 ALA A CA 1
ATOM 1895 C C . ALA A 1 241 ? 8.188 -25.688 16.078 1 67.25 241 ALA A C 1
ATOM 1897 O O . ALA A 1 241 ? 8.352 -26 14.898 1 67.25 241 ALA A O 1
ATOM 1898 N N . GLU A 1 242 ? 7.469 -26.391 16.828 1 60.53 242 GLU A N 1
ATOM 1899 C CA . GLU A 1 242 ? 6.539 -27.406 16.344 1 60.53 242 GLU A CA 1
ATOM 1900 C C . GLU A 1 242 ? 5.848 -26.938 15.055 1 60.53 242 GLU A C 1
ATOM 1902 O O . GLU A 1 242 ? 5.531 -27.766 14.188 1 60.53 242 GLU A O 1
ATOM 1907 N N . LEU A 1 243 ? 5.855 -25.578 14.914 1 65.44 243 LEU A N 1
ATOM 1908 C CA . LEU A 1 243 ? 4.996 -25.25 13.789 1 65.44 243 LEU A CA 1
ATOM 1909 C C . LEU A 1 243 ? 5.672 -24.234 12.867 1 65.44 243 LEU A C 1
ATOM 1911 O O . LEU A 1 243 ? 5 -23.531 12.109 1 65.44 243 LEU A O 1
ATOM 1915 N N . GLN A 1 244 ? 6.953 -24.219 13.055 1 76.88 244 GLN A N 1
ATOM 1916 C CA . GLN A 1 244 ? 7.68 -23.328 12.164 1 76.88 244 GLN A CA 1
ATOM 1917 C C . GLN A 1 244 ? 8.758 -24.078 11.391 1 76.88 244 GLN A C 1
ATOM 1919 O O . GLN A 1 244 ? 9.617 -24.734 11.992 1 76.88 244 GLN A O 1
ATOM 1924 N N . VAL A 1 245 ? 8.672 -24.156 10.117 1 81.81 245 VAL A N 1
ATOM 1925 C CA . VAL A 1 245 ? 9.656 -24.812 9.266 1 81.81 245 VAL A CA 1
ATOM 1926 C C . VAL A 1 245 ? 10.266 -23.797 8.305 1 81.81 245 VAL A C 1
ATOM 1928 O O . VAL A 1 245 ? 9.547 -23 7.695 1 81.81 245 VAL A O 1
ATOM 1931 N N . VAL A 1 246 ? 11.492 -23.781 8.32 1 89.25 246 VAL A N 1
ATOM 1932 C CA . VAL A 1 246 ? 12.203 -22.953 7.348 1 89.25 246 VAL A CA 1
ATOM 1933 C C . VAL A 1 246 ? 12.992 -23.844 6.387 1 89.25 246 VAL A C 1
ATOM 1935 O O . VAL A 1 246 ? 13.75 -24.719 6.82 1 89.25 246 VAL A O 1
ATOM 1938 N N . LEU A 1 247 ? 12.68 -23.75 5.145 1 94.12 247 LEU A N 1
ATOM 1939 C CA . LEU A 1 247 ? 13.438 -24.391 4.07 1 94.12 247 LEU A CA 1
ATOM 1940 C C . LEU A 1 247 ? 14.172 -23.344 3.234 1 94.12 247 LEU A C 1
ATOM 1942 O O . LEU A 1 247 ? 13.625 -22.281 2.941 1 94.12 247 LEU A O 1
ATOM 1946 N N . ALA A 1 248 ? 15.453 -23.672 2.912 1 95.5 248 ALA A N 1
ATOM 1947 C CA . ALA A 1 248 ? 16.219 -22.672 2.182 1 95.5 248 ALA A CA 1
ATOM 1948 C C . ALA A 1 248 ? 17.156 -23.312 1.164 1 95.5 248 ALA A C 1
ATOM 1950 O O . ALA A 1 248 ? 17.656 -24.422 1.388 1 95.5 248 ALA A O 1
ATOM 1951 N N . TYR A 1 249 ? 17.25 -22.828 0.044 1 97.44 249 TYR A N 1
ATOM 1952 C CA . TYR A 1 249 ? 18.328 -23.016 -0.922 1 97.44 249 TYR A CA 1
ATOM 1953 C C . TYR A 1 249 ? 19.234 -21.797 -0.971 1 97.44 249 TYR A C 1
ATOM 1955 O O . TYR A 1 249 ? 18.859 -20.734 -1.472 1 97.44 249 TYR A O 1
ATOM 1963 N N . LEU A 1 250 ? 20.422 -21.938 -0.421 1 96.88 250 LEU A N 1
ATOM 1964 C CA . LEU A 1 250 ? 21.359 -20.844 -0.27 1 96.88 250 LEU A CA 1
ATOM 1965 C C . LEU A 1 250 ? 22.641 -21.109 -1.063 1 96.88 250 LEU A C 1
ATOM 1967 O O . LEU A 1 250 ? 23.031 -22.266 -1.24 1 96.88 250 LEU A O 1
ATOM 1971 N N . PRO A 1 251 ? 23.234 -19.984 -1.494 1 96.75 251 PRO A N 1
ATOM 1972 C CA . PRO A 1 251 ? 24.516 -20.203 -2.174 1 96.75 251 PRO A CA 1
ATOM 1973 C C . PRO A 1 251 ? 25.547 -20.891 -1.283 1 96.75 251 PRO A C 1
ATOM 1975 O O . PRO A 1 251 ? 25.672 -20.547 -0.102 1 96.75 251 PRO A O 1
ATOM 1978 N N . LYS A 1 252 ? 26.266 -21.828 -1.888 1 95.19 252 LYS A N 1
ATOM 1979 C CA . LYS A 1 252 ? 27.391 -22.438 -1.181 1 95.19 252 LYS A CA 1
ATOM 1980 C C . LYS A 1 252 ? 28.453 -21.391 -0.833 1 95.19 252 LYS A C 1
ATOM 1982 O O . LYS A 1 252 ? 28.766 -20.531 -1.649 1 95.19 252 LYS A O 1
ATOM 1987 N N . PRO A 1 253 ? 28.938 -21.562 0.375 1 91.81 253 PRO A N 1
ATOM 1988 C CA . PRO A 1 253 ? 30 -20.625 0.734 1 91.81 253 PRO A CA 1
ATOM 1989 C C . PRO A 1 253 ? 31.141 -20.625 -0.27 1 91.81 253 PRO A C 1
ATOM 1991 O O . PRO A 1 253 ? 31.547 -21.688 -0.752 1 91.81 253 PRO A O 1
ATOM 1994 N N . GLY A 1 254 ? 31.625 -19.453 -0.619 1 89.62 254 GLY A N 1
ATOM 1995 C CA . GLY A 1 254 ? 32.781 -19.312 -1.464 1 89.62 254 GLY A CA 1
ATOM 1996 C C . GLY A 1 254 ? 32.469 -19.312 -2.945 1 89.62 254 GLY A C 1
ATOM 1997 O O . GLY A 1 254 ? 33.375 -19.203 -3.783 1 89.62 254 GLY A O 1
ATOM 1998 N N . THR A 1 255 ? 31.203 -19.453 -3.244 1 93.38 255 THR A N 1
ATOM 1999 C CA . THR A 1 255 ? 30.828 -19.438 -4.652 1 93.38 255 THR A CA 1
ATOM 2000 C C . THR A 1 255 ? 31.062 -18.047 -5.25 1 93.38 255 THR A C 1
ATOM 2002 O O . THR A 1 255 ? 31.203 -17.062 -4.52 1 93.38 255 THR A O 1
ATOM 2005 N N . GLU A 1 256 ? 31.078 -18 -6.512 1 92.88 256 GLU A N 1
ATOM 2006 C CA . GLU A 1 256 ? 31.375 -16.766 -7.23 1 92.88 256 GLU A CA 1
ATOM 2007 C C . GLU A 1 256 ? 30.297 -15.719 -7.02 1 92.88 256 GLU A C 1
ATOM 2009 O O . GLU A 1 256 ? 29.125 -15.969 -7.32 1 92.88 256 GLU A O 1
ATOM 2014 N N . VAL A 1 257 ? 30.641 -14.555 -6.68 1 93.12 257 VAL A N 1
ATOM 2015 C CA . VAL A 1 257 ? 29.734 -13.484 -6.289 1 93.12 257 VAL A CA 1
ATOM 2016 C C . VAL A 1 257 ? 28.938 -13.008 -7.504 1 93.12 257 VAL A C 1
ATOM 2018 O O . VAL A 1 257 ? 27.734 -12.781 -7.418 1 93.12 257 VAL A O 1
ATOM 2021 N N . LYS A 1 258 ? 29.578 -12.898 -8.609 1 91.44 258 LYS A N 1
ATOM 2022 C CA . LYS A 1 258 ? 28.953 -12.367 -9.82 1 91.44 258 LYS A CA 1
ATOM 2023 C C . LYS A 1 258 ? 27.797 -13.266 -10.281 1 91.44 258 LYS A C 1
ATOM 2025 O O . LYS A 1 258 ? 26.812 -12.781 -10.828 1 91.44 258 LYS A O 1
ATOM 2030 N N . THR A 1 259 ? 27.953 -14.516 -10 1 93.81 259 THR A N 1
ATOM 2031 C CA . THR A 1 259 ? 26.984 -15.492 -10.484 1 93.81 259 THR A CA 1
ATOM 2032 C C . THR A 1 259 ? 25.891 -15.734 -9.438 1 93.81 259 THR A C 1
ATOM 2034 O O . THR A 1 259 ? 24.734 -15.977 -9.789 1 93.81 259 THR A O 1
ATOM 2037 N N . MET A 1 260 ? 26.297 -15.641 -8.172 1 96.19 260 MET A N 1
ATOM 2038 C CA . MET A 1 260 ? 25.375 -16.109 -7.133 1 96.19 260 MET A CA 1
ATOM 2039 C C . MET A 1 260 ? 24.766 -14.938 -6.375 1 96.19 260 MET A C 1
ATOM 2041 O O . MET A 1 260 ? 24.141 -15.117 -5.328 1 96.19 260 MET A O 1
ATOM 2045 N N . SER A 1 261 ? 24.906 -13.75 -6.863 1 95.81 261 SER A N 1
ATOM 2046 C CA . SER A 1 261 ? 24.281 -12.578 -6.277 1 95.81 261 SER A CA 1
ATOM 2047 C C . SER A 1 261 ? 23.984 -11.523 -7.34 1 95.81 261 SER A C 1
ATOM 2049 O O . SER A 1 261 ? 24.438 -11.633 -8.477 1 95.81 261 SER A O 1
ATOM 2051 N N . ARG A 1 262 ? 23.156 -10.609 -7.004 1 94.75 262 ARG A N 1
ATOM 2052 C CA . ARG A 1 262 ? 22.734 -9.555 -7.922 1 94.75 262 ARG A CA 1
ATOM 2053 C C . ARG A 1 262 ? 22.703 -8.195 -7.223 1 94.75 262 ARG A C 1
ATOM 2055 O O . ARG A 1 262 ? 22.797 -8.125 -5.992 1 94.75 262 ARG A O 1
ATOM 2062 N N . ALA A 1 263 ? 22.547 -7.152 -8.055 1 90.81 263 ALA A N 1
ATOM 2063 C CA . ALA A 1 263 ? 22.438 -5.797 -7.531 1 90.81 263 ALA A CA 1
ATOM 2064 C C . ALA A 1 263 ? 21.047 -5.551 -6.941 1 90.81 263 ALA A C 1
ATOM 2066 O O . ALA A 1 263 ? 20.875 -4.676 -6.09 1 90.81 263 ALA A O 1
ATOM 2067 N N . THR A 1 264 ? 20.062 -6.32 -7.387 1 92.62 264 THR A N 1
ATOM 2068 C CA . THR A 1 264 ? 18.688 -6.199 -6.906 1 92.62 264 THR A CA 1
ATOM 2069 C C . THR A 1 264 ? 18.219 -7.5 -6.262 1 92.62 264 THR A C 1
ATOM 2071 O O . THR A 1 264 ? 18.891 -8.523 -6.363 1 92.62 264 THR A O 1
ATOM 2074 N N . SER A 1 265 ? 17.125 -7.402 -5.602 1 94.62 265 SER A N 1
ATOM 2075 C CA . SER A 1 265 ? 16.656 -8.555 -4.844 1 94.62 265 SER A CA 1
ATOM 2076 C C . SER A 1 265 ? 15.734 -9.43 -5.691 1 94.62 265 SER A C 1
ATOM 2078 O O . SER A 1 265 ? 15.016 -10.281 -5.16 1 94.62 265 SER A O 1
ATOM 2080 N N . ASP A 1 266 ? 15.719 -9.344 -7.008 1 94.12 266 ASP A N 1
ATOM 2081 C CA . ASP A 1 266 ? 14.727 -9.977 -7.875 1 94.12 266 ASP A CA 1
ATOM 2082 C C . ASP A 1 266 ? 14.906 -11.492 -7.898 1 94.12 266 ASP A C 1
ATOM 2084 O O . ASP A 1 266 ? 14.008 -12.219 -8.328 1 94.12 266 ASP A O 1
ATOM 2088 N N . ARG A 1 267 ? 16.062 -12.008 -7.395 1 96.69 267 ARG A N 1
ATOM 2089 C CA . ARG A 1 267 ? 16.25 -13.453 -7.348 1 96.69 267 ARG A CA 1
ATOM 2090 C C . ARG A 1 267 ? 16.453 -13.93 -5.914 1 96.69 267 ARG A C 1
ATOM 2092 O O . ARG A 1 267 ? 16.922 -15.047 -5.688 1 96.69 267 ARG A O 1
ATOM 2099 N N . THR A 1 268 ? 16.25 -13.023 -4.992 1 97.12 268 THR A N 1
ATOM 2100 C CA . THR A 1 268 ? 16.141 -13.398 -3.588 1 97.12 268 THR A CA 1
ATOM 2101 C C . THR A 1 268 ? 14.688 -13.742 -3.244 1 97.12 268 THR A C 1
ATOM 2103 O O . THR A 1 268 ? 13.914 -12.867 -2.84 1 97.12 268 THR A O 1
ATOM 2106 N N . PHE A 1 269 ? 14.344 -15 -3.412 1 97.69 269 PHE A N 1
ATOM 2107 C CA . PHE A 1 269 ? 12.953 -15.43 -3.277 1 97.69 269 PHE A CA 1
ATOM 2108 C C . PHE A 1 269 ? 12.633 -15.766 -1.826 1 97.69 269 PHE A C 1
ATOM 2110 O O . PHE A 1 269 ? 13.211 -16.688 -1.256 1 97.69 269 PHE A O 1
ATOM 2117 N N . ILE A 1 270 ? 11.766 -15.008 -1.235 1 96.69 270 ILE A N 1
ATOM 2118 C CA . ILE A 1 270 ? 11.289 -15.281 0.117 1 96.69 270 ILE A CA 1
ATOM 2119 C C . ILE A 1 270 ? 9.789 -15.547 0.09 1 96.69 270 ILE A C 1
ATOM 2121 O O . ILE A 1 270 ? 9.023 -14.766 -0.486 1 96.69 270 ILE A O 1
ATOM 2125 N N . VAL A 1 271 ? 9.398 -16.625 0.67 1 96.94 271 VAL A N 1
ATOM 2126 C CA . VAL A 1 271 ? 8 -17.062 0.685 1 96.94 271 VAL A CA 1
ATOM 2127 C C . VAL A 1 271 ? 7.574 -17.375 2.117 1 96.94 271 VAL A C 1
ATOM 2129 O O . VAL A 1 271 ? 8.312 -18.016 2.869 1 96.94 271 VAL A O 1
ATOM 2132 N N . VAL A 1 272 ? 6.469 -16.812 2.527 1 94.31 272 VAL A N 1
ATOM 2133 C CA . VAL A 1 272 ? 5.867 -17.125 3.82 1 94.31 272 VAL A CA 1
ATOM 2134 C C . VAL A 1 272 ? 4.492 -17.75 3.613 1 94.31 272 VAL A C 1
ATOM 2136 O O . VAL A 1 272 ? 3.604 -17.125 3.021 1 94.31 272 VAL A O 1
ATOM 2139 N N . ASN A 1 273 ? 4.285 -19.016 4.113 1 92.94 273 ASN A N 1
ATOM 2140 C CA . ASN A 1 273 ? 3.047 -19.75 3.908 1 92.94 273 ASN A CA 1
ATOM 2141 C C . ASN A 1 273 ? 2.611 -19.734 2.445 1 92.94 273 ASN A C 1
ATOM 2143 O O . ASN A 1 273 ? 1.464 -19.406 2.141 1 92.94 273 ASN A O 1
ATOM 2147 N N . ASP A 1 274 ? 3.582 -19.969 1.533 1 95 274 ASP A N 1
ATOM 2148 C CA . ASP A 1 274 ? 3.406 -20.141 0.094 1 95 274 ASP A CA 1
ATOM 2149 C C . ASP A 1 274 ? 3.057 -18.812 -0.573 1 95 274 ASP A C 1
ATOM 2151 O O . ASP A 1 274 ? 2.531 -18.781 -1.688 1 95 274 ASP A O 1
ATOM 2155 N N . ARG A 1 275 ? 3.299 -17.688 0.134 1 95.69 275 ARG A N 1
ATOM 2156 C CA . ARG A 1 275 ? 3.107 -16.359 -0.432 1 95.69 275 ARG A CA 1
ATOM 2157 C C . ARG A 1 275 ? 4.445 -15.672 -0.676 1 95.69 275 ARG A C 1
ATOM 2159 O O . ARG A 1 275 ? 5.258 -15.539 0.241 1 95.69 275 ARG A O 1
ATOM 2166 N N . PRO A 1 276 ? 4.688 -15.312 -1.942 1 96.56 276 PRO A N 1
ATOM 2167 C CA . PRO A 1 276 ? 5.883 -14.484 -2.156 1 96.56 276 PRO A CA 1
ATOM 2168 C C . PRO A 1 276 ? 5.816 -13.156 -1.413 1 96.56 276 PRO A C 1
ATOM 2170 O O . PRO A 1 276 ? 4.809 -12.453 -1.483 1 96.56 276 PRO A O 1
ATOM 2173 N N . VAL A 1 277 ? 6.871 -12.812 -0.682 1 96.12 277 VAL A N 1
ATOM 2174 C CA . VAL A 1 277 ? 6.828 -11.586 0.117 1 96.12 277 VAL A CA 1
ATOM 2175 C C . VAL A 1 277 ? 8.148 -10.828 -0.023 1 96.12 277 VAL A C 1
ATOM 2177 O O . VAL A 1 277 ? 9.156 -11.398 -0.442 1 96.12 277 VAL A O 1
ATOM 2180 N N . GLN A 1 278 ? 8.094 -9.609 0.181 1 94.5 278 GLN A N 1
ATOM 2181 C CA . GLN A 1 278 ? 9.25 -8.734 0.352 1 94.5 278 GLN A CA 1
ATOM 2182 C C . GLN A 1 278 ? 9.32 -8.195 1.776 1 94.5 278 GLN A C 1
ATOM 2184 O O . GLN A 1 278 ? 8.742 -7.148 2.08 1 94.5 278 GLN A O 1
ATOM 2189 N N . VAL A 1 279 ? 9.914 -8.914 2.629 1 91.94 279 VAL A N 1
ATOM 2190 C CA . VAL A 1 279 ? 10.102 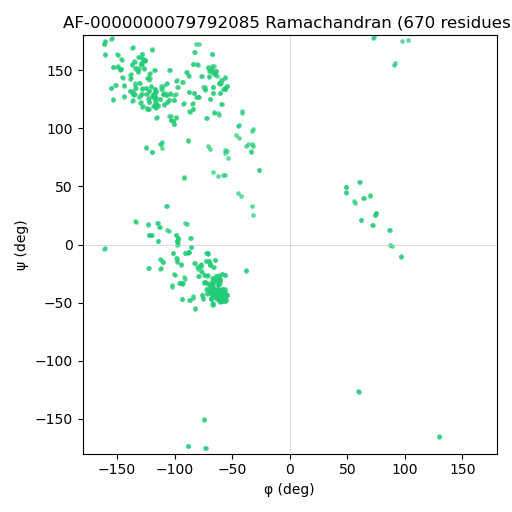-8.508 4.02 1 91.94 279 VAL A CA 1
ATOM 2191 C C . VAL A 1 279 ? 11.508 -7.945 4.207 1 91.94 279 VAL A C 1
ATOM 2193 O O . VAL A 1 279 ? 12.492 -8.688 4.172 1 91.94 279 VAL A O 1
ATOM 2196 N N . LYS A 1 280 ? 11.641 -6.703 4.402 1 89.44 280 LYS A N 1
ATOM 2197 C CA . LYS A 1 280 ? 12.922 -6 4.426 1 89.44 280 LYS A CA 1
ATOM 2198 C C . LYS A 1 280 ? 13.875 -6.625 5.441 1 89.44 280 LYS A C 1
ATOM 2200 O O . LYS A 1 280 ? 15.055 -6.809 5.16 1 89.44 280 LYS A O 1
ATOM 2205 N N . GLU A 1 281 ? 13.352 -6.953 6.582 1 87.81 281 GLU A N 1
ATOM 2206 C CA . GLU A 1 281 ? 14.188 -7.516 7.637 1 87.81 281 GLU A CA 1
ATOM 2207 C C . GLU A 1 281 ? 14.789 -8.852 7.207 1 87.81 281 GLU A C 1
ATOM 2209 O O . GLU A 1 281 ? 15.945 -9.148 7.52 1 87.81 281 GLU A O 1
ATOM 2214 N N . LEU A 1 282 ? 14.016 -9.672 6.566 1 91.12 282 LEU A N 1
ATOM 2215 C CA . LEU A 1 282 ? 14.5 -10.969 6.105 1 91.12 282 LEU A CA 1
ATOM 2216 C C . LEU A 1 282 ? 15.523 -10.797 4.988 1 91.12 282 LEU A C 1
ATOM 2218 O O . LEU A 1 282 ? 16.531 -11.508 4.957 1 91.12 282 LEU A O 1
ATOM 2222 N N . ILE A 1 283 ? 15.273 -9.844 4.129 1 93.81 283 ILE A N 1
ATOM 2223 C CA . ILE A 1 283 ? 16.188 -9.562 3.027 1 93.81 283 ILE A CA 1
ATOM 2224 C C . ILE A 1 283 ? 17.531 -9.078 3.58 1 93.81 283 ILE A C 1
ATOM 2226 O O . ILE A 1 283 ? 18.594 -9.539 3.15 1 93.81 283 ILE A O 1
ATOM 2230 N N . ARG A 1 284 ? 17.453 -8.211 4.527 1 90.88 284 ARG A N 1
ATOM 2231 C CA . ARG A 1 284 ? 18.672 -7.699 5.168 1 90.88 284 ARG A CA 1
ATOM 2232 C C . ARG A 1 284 ? 19.453 -8.828 5.832 1 90.88 284 ARG A C 1
ATOM 2234 O O . ARG A 1 284 ? 20.672 -8.875 5.734 1 90.88 284 ARG A O 1
ATOM 2241 N N . LEU A 1 285 ? 18.734 -9.664 6.48 1 90.38 285 LEU A N 1
ATOM 2242 C CA . LEU A 1 285 ? 19.375 -10.805 7.141 1 90.38 285 LEU A CA 1
ATOM 2243 C C . LEU A 1 285 ? 20.078 -11.695 6.125 1 90.38 285 LEU A C 1
ATOM 2245 O O . LEU A 1 285 ? 21.203 -12.125 6.359 1 90.38 285 LEU A O 1
ATOM 2249 N N . LEU A 1 286 ? 19.438 -11.961 5 1 92.88 286 LEU A N 1
ATOM 2250 C CA . LEU A 1 286 ? 20.016 -12.805 3.961 1 92.88 286 LEU A CA 1
ATOM 2251 C C . LEU A 1 286 ? 21.234 -12.133 3.328 1 92.88 286 LEU A C 1
ATOM 2253 O O . LEU A 1 286 ? 22.234 -12.797 3.043 1 92.88 286 LEU A O 1
ATOM 2257 N N . LYS A 1 287 ? 21.062 -10.836 3.117 1 92.5 287 LYS A N 1
ATOM 2258 C CA . LYS A 1 287 ? 22.203 -10.07 2.586 1 92.5 287 LYS A CA 1
ATOM 2259 C C . LYS A 1 287 ? 23.406 -10.148 3.518 1 92.5 287 LYS A C 1
ATOM 2261 O O . LYS A 1 287 ? 24.516 -10.414 3.072 1 92.5 287 LYS A O 1
ATOM 2266 N N . ARG A 1 288 ? 23.203 -9.945 4.77 1 89.94 288 ARG A N 1
ATOM 2267 C CA . ARG A 1 288 ? 24.266 -10 5.762 1 89.94 288 ARG A CA 1
ATOM 2268 C C . ARG A 1 288 ? 24.891 -11.391 5.812 1 89.94 288 ARG A C 1
ATOM 2270 O O . ARG A 1 288 ? 26.125 -11.523 5.863 1 89.94 288 ARG A O 1
ATOM 2277 N N . TYR A 1 289 ? 24.047 -12.336 5.852 1 88.44 289 TYR A N 1
ATOM 2278 C CA . TYR A 1 289 ? 24.531 -13.711 5.848 1 88.44 289 TYR A CA 1
ATOM 2279 C C . TYR A 1 289 ? 25.406 -13.977 4.637 1 88.44 289 TYR A C 1
ATOM 2281 O O . TYR A 1 289 ? 26.5 -14.547 4.766 1 88.44 289 TYR A O 1
ATOM 2289 N N . TYR A 1 290 ? 24.938 -13.539 3.525 1 92.88 290 TYR A N 1
ATOM 2290 C CA . TYR A 1 290 ? 25.672 -13.758 2.281 1 92.88 290 TYR A CA 1
ATOM 2291 C C . TYR A 1 290 ? 27.016 -13.039 2.305 1 92.88 290 TYR A C 1
ATOM 2293 O O . TYR A 1 290 ? 28.031 -13.625 1.937 1 92.88 290 TYR A O 1
ATOM 2301 N N . MET A 1 291 ? 27 -11.828 2.76 1 90.12 291 MET A N 1
ATOM 2302 C CA . MET A 1 291 ? 28.203 -11.016 2.797 1 90.12 291 MET A CA 1
ATOM 2303 C C . MET A 1 291 ? 29.234 -11.609 3.76 1 90.12 291 MET A C 1
ATOM 2305 O O . MET A 1 291 ? 30.438 -11.508 3.531 1 90.12 291 MET A O 1
ATOM 2309 N N . ASN A 1 292 ? 28.766 -12.203 4.762 1 87.38 292 ASN A N 1
ATOM 2310 C CA . ASN A 1 292 ? 29.672 -12.836 5.723 1 87.38 292 ASN A CA 1
ATOM 2311 C C . ASN A 1 292 ? 30.312 -14.086 5.141 1 87.38 292 ASN A C 1
ATOM 2313 O O . ASN A 1 292 ? 31.438 -14.438 5.512 1 87.38 292 ASN A O 1
ATOM 2317 N N . CYS A 1 293 ? 29.656 -14.664 4.254 1 87.69 293 CYS A N 1
ATOM 2318 C CA . CYS A 1 293 ? 30.141 -15.938 3.723 1 87.69 293 CYS A CA 1
ATOM 2319 C C . CYS A 1 293 ? 30.891 -15.734 2.416 1 87.69 293 CYS A C 1
ATOM 2321 O O . CYS A 1 293 ? 31.547 -16.656 1.921 1 87.69 293 CYS A O 1
ATOM 2323 N N . HIS A 1 294 ? 30.734 -14.555 1.949 1 86.44 294 HIS A N 1
ATOM 2324 C CA . HIS A 1 294 ? 31.344 -14.289 0.651 1 86.44 294 HIS A CA 1
ATOM 2325 C C . HIS A 1 294 ? 32.094 -12.961 0.658 1 86.44 294 HIS A C 1
ATOM 2327 O O . HIS A 1 294 ? 31.719 -12.023 1.354 1 86.44 294 HIS A O 1
ATOM 2333 N N . ALA A 1 295 ? 33.25 -12.891 0.102 1 77.5 295 ALA A N 1
ATOM 2334 C CA . ALA A 1 295 ? 34.031 -11.664 -0.008 1 77.5 295 ALA A CA 1
ATOM 2335 C C . ALA A 1 295 ? 33.375 -10.688 -0.991 1 77.5 295 ALA A C 1
ATOM 2337 O O . ALA A 1 295 ? 33.625 -10.75 -2.195 1 77.5 295 ALA A O 1
ATOM 2338 N N . CYS A 1 296 ? 32.375 -9.922 -0.538 1 75.5 296 CYS A N 1
ATOM 2339 C CA . CYS A 1 296 ? 31.672 -8.992 -1.407 1 75.5 296 CYS A CA 1
ATOM 2340 C C . CYS A 1 296 ? 32.219 -7.57 -1.222 1 75.5 296 CYS A C 1
ATOM 2342 O O . CYS A 1 296 ? 32.406 -7.125 -0.092 1 75.5 296 CYS A O 1
ATOM 2344 N N . GLU A 1 297 ? 32.531 -6.953 -2.262 1 68.12 297 GLU A N 1
ATOM 2345 C CA . GLU A 1 297 ? 32.969 -5.559 -2.211 1 68.12 297 GLU A CA 1
ATOM 2346 C C . GLU A 1 297 ? 31.781 -4.625 -1.96 1 68.12 297 GLU A C 1
ATOM 2348 O O . GLU A 1 297 ? 31.938 -3.537 -1.403 1 68.12 297 GLU A O 1
ATOM 2353 N N . SER A 1 298 ? 30.641 -4.984 -2.459 1 74.12 298 SER A N 1
ATOM 2354 C CA . SER A 1 298 ? 29.453 -4.152 -2.33 1 74.12 298 SER A CA 1
ATOM 2355 C C . SER A 1 298 ? 28.266 -4.965 -1.832 1 74.12 298 SER A C 1
ATOM 2357 O O . SER A 1 298 ? 28.312 -6.195 -1.808 1 74.12 298 SER A O 1
ATOM 2359 N N . SER A 1 299 ? 27.328 -4.211 -1.337 1 83.12 299 SER A N 1
ATOM 2360 C CA . SER A 1 299 ? 26.109 -4.844 -0.856 1 83.12 299 SER A CA 1
ATOM 2361 C C . SER A 1 299 ? 25.328 -5.488 -2 1 83.12 299 SER A C 1
ATOM 2363 O O . SER A 1 299 ? 25.031 -4.836 -3 1 83.12 299 SER A O 1
ATOM 2365 N N . ARG A 1 300 ? 25.25 -6.816 -1.97 1 92.44 300 ARG A N 1
ATOM 2366 C CA . ARG A 1 300 ? 24.594 -7.57 -3.033 1 92.44 300 ARG A CA 1
ATOM 2367 C C . ARG A 1 300 ? 23.516 -8.484 -2.469 1 92.44 300 ARG A C 1
ATOM 2369 O O . ARG A 1 300 ? 23.547 -8.836 -1.287 1 92.44 300 ARG A O 1
ATOM 2376 N N . PHE A 1 301 ? 22.609 -8.836 -3.328 1 96.06 301 PHE A N 1
ATOM 2377 C CA . PHE A 1 301 ? 21.516 -9.734 -2.955 1 96.06 301 PHE A CA 1
ATOM 2378 C C . PHE A 1 301 ? 21.797 -11.156 -3.434 1 96.06 301 PHE A C 1
ATOM 2380 O O . PHE A 1 301 ? 22.047 -11.375 -4.621 1 96.06 301 PHE A O 1
ATOM 2387 N N . PRO A 1 302 ? 21.766 -12.086 -2.523 1 96.69 302 PRO A N 1
ATOM 2388 C CA . PRO A 1 302 ? 22.047 -13.453 -2.959 1 96.69 302 PRO A CA 1
ATOM 2389 C C . PRO A 1 302 ? 20.938 -14.047 -3.814 1 96.69 302 PRO A C 1
ATOM 2391 O O . PRO A 1 302 ? 19.75 -13.766 -3.574 1 96.69 302 PRO A O 1
ATOM 2394 N N . VAL A 1 303 ? 21.266 -14.844 -4.797 1 97.62 303 VAL A N 1
ATOM 2395 C CA . VAL A 1 303 ? 20.312 -15.711 -5.469 1 97.62 303 VAL A CA 1
ATOM 2396 C C . VAL A 1 303 ? 19.922 -16.859 -4.551 1 97.62 303 VAL A C 1
ATOM 2398 O O . VAL A 1 303 ? 20.75 -17.734 -4.266 1 97.62 303 VAL A O 1
ATOM 2401 N N . CYS A 1 304 ? 18.703 -16.844 -4.047 1 97.69 304 CYS A N 1
ATOM 2402 C CA . CYS A 1 304 ? 18.328 -17.875 -3.082 1 97.69 304 CYS A CA 1
ATOM 2403 C C . CYS A 1 304 ? 16.812 -18 -2.98 1 97.69 304 CYS A C 1
ATOM 2405 O O . CYS A 1 304 ? 16.078 -17.172 -3.52 1 97.69 304 CYS A O 1
ATOM 2407 N N . TYR A 1 305 ? 16.391 -19.094 -2.418 1 97.88 305 TYR A N 1
ATOM 2408 C CA . TYR A 1 305 ? 14.984 -19.375 -2.135 1 97.88 305 TYR A CA 1
ATOM 2409 C C . TYR A 1 305 ? 14.789 -19.766 -0.677 1 97.88 305 TYR A C 1
ATOM 2411 O O . TYR A 1 305 ? 15.43 -20.703 -0.195 1 97.88 305 TYR A O 1
ATOM 2419 N N . VAL A 1 306 ? 14.008 -18.984 0.037 1 96.62 306 VAL A N 1
ATOM 2420 C CA . VAL A 1 306 ? 13.703 -19.25 1.438 1 96.62 306 VAL A CA 1
ATOM 2421 C C . VAL A 1 306 ? 12.195 -19.375 1.626 1 96.62 306 VAL A C 1
ATOM 2423 O O . VAL A 1 306 ? 11.445 -18.453 1.257 1 96.62 306 VAL A O 1
ATOM 2426 N N . SER A 1 307 ? 11.734 -20.469 2.135 1 96.5 307 SER A N 1
ATOM 2427 C CA . SER A 1 307 ? 10.328 -20.703 2.43 1 96.5 307 SER A CA 1
ATOM 2428 C C . SER A 1 307 ? 10.102 -20.891 3.924 1 96.5 307 SER A C 1
ATOM 2430 O O . SER A 1 307 ? 10.703 -21.781 4.543 1 96.5 307 SER A O 1
ATOM 2432 N N . ILE A 1 308 ? 9.273 -20.078 4.453 1 93.56 308 ILE A N 1
ATOM 2433 C CA . ILE A 1 308 ? 8.953 -20.125 5.875 1 93.56 308 ILE A CA 1
ATOM 2434 C C . ILE A 1 308 ? 7.504 -20.562 6.062 1 93.56 308 ILE A C 1
ATOM 2436 O O . ILE A 1 308 ? 6.598 -19.984 5.461 1 93.56 308 ILE A O 1
ATOM 2440 N N . LYS A 1 309 ? 7.277 -21.562 6.805 1 93.06 309 LYS A N 1
ATOM 2441 C CA . LYS A 1 309 ? 5.941 -22.016 7.184 1 93.06 309 LYS A CA 1
ATOM 2442 C C . LYS A 1 309 ? 5.648 -21.688 8.648 1 93.06 309 LYS A C 1
ATOM 2444 O O . LYS A 1 309 ? 6.398 -22.094 9.539 1 93.06 309 LYS A O 1
ATOM 2449 N N . LEU A 1 310 ? 4.605 -20.969 8.828 1 90.56 310 LEU A N 1
ATOM 2450 C CA . LEU A 1 310 ? 4.164 -20.562 10.156 1 90.56 310 LEU A CA 1
ATOM 2451 C C . LEU A 1 310 ? 2.688 -20.891 10.359 1 90.56 310 LEU A C 1
ATOM 2453 O O . LEU A 1 310 ? 1.934 -21 9.391 1 90.56 310 LEU A O 1
ATOM 2457 N N . PRO A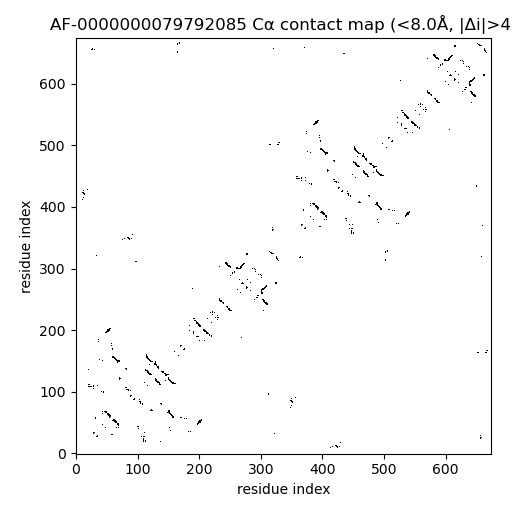 1 311 ? 2.307 -21.047 11.664 1 88.5 311 PRO A N 1
ATOM 2458 C CA . PRO A 1 311 ? 0.863 -21.109 11.906 1 88.5 311 PRO A CA 1
ATOM 2459 C C . PRO A 1 311 ? 0.12 -19.891 11.359 1 88.5 311 PRO A C 1
ATOM 2461 O O . PRO A 1 311 ? 0.627 -18.766 11.43 1 88.5 311 PRO A O 1
ATOM 2464 N N . ILE A 1 312 ? -1.051 -20.078 10.852 1 88.25 312 ILE A N 1
ATOM 2465 C CA . ILE A 1 312 ? -1.822 -19.062 10.148 1 88.25 312 ILE A CA 1
ATOM 2466 C C . ILE A 1 312 ? -2.059 -17.875 11.07 1 88.25 312 ILE A C 1
ATOM 2468 O O . ILE A 1 312 ? -1.89 -16.719 10.664 1 88.25 312 ILE A O 1
ATOM 2472 N N . PRO A 1 313 ? -2.332 -18.062 12.383 1 86.31 313 PRO A N 1
ATOM 2473 C CA . PRO A 1 313 ? -2.59 -16.922 13.273 1 86.31 313 PRO A CA 1
ATOM 2474 C C . PRO A 1 313 ? -1.335 -16.109 13.562 1 86.31 313 PRO A C 1
ATOM 2476 O O . PRO A 1 313 ? -1.425 -15.016 14.133 1 86.31 313 PRO A O 1
ATOM 2479 N N . ASP A 1 314 ? -0.215 -16.609 13.125 1 89.31 314 ASP A N 1
ATOM 2480 C CA . ASP A 1 314 ? 1.04 -15.938 13.43 1 89.31 314 ASP A CA 1
ATOM 2481 C C . ASP A 1 314 ? 1.477 -15.039 12.273 1 89.31 314 ASP A C 1
ATOM 2483 O O . ASP A 1 314 ? 2.555 -14.445 12.32 1 89.31 314 ASP A O 1
ATOM 2487 N N . VAL A 1 315 ? 0.608 -14.953 11.305 1 91.81 315 VAL A N 1
ATOM 2488 C CA . VAL A 1 315 ? 0.97 -14.164 10.133 1 91.81 315 VAL A CA 1
ATOM 2489 C C . VAL A 1 315 ? -0.162 -13.195 9.789 1 91.81 315 VAL A C 1
ATOM 2491 O O . VAL A 1 315 ? -1.333 -13.578 9.773 1 91.81 315 VAL A O 1
ATOM 2494 N N . ASP A 1 316 ? 0.158 -11.977 9.68 1 92.62 316 ASP A N 1
ATOM 2495 C CA . ASP A 1 316 ? -0.777 -10.969 9.18 1 92.62 316 ASP A CA 1
ATOM 2496 C C . ASP A 1 316 ? -0.456 -10.586 7.734 1 92.62 316 ASP A C 1
ATOM 2498 O O . ASP A 1 316 ? 0.54 -9.906 7.473 1 92.62 316 ASP A O 1
ATOM 2502 N N . VAL A 1 317 ? -1.332 -10.977 6.777 1 92 317 VAL A N 1
ATOM 2503 C CA . VAL A 1 317 ? -1.079 -10.781 5.355 1 92 317 VAL A CA 1
ATOM 2504 C C . VAL A 1 317 ? -1.875 -9.578 4.848 1 92 317 VAL A C 1
ATOM 2506 O O . VAL A 1 317 ? -1.724 -9.164 3.695 1 92 317 VAL A O 1
ATOM 2509 N N . ASN A 1 318 ? -2.758 -9.008 5.699 1 90.31 318 ASN A N 1
ATOM 2510 C CA . ASN A 1 318 ? -3.688 -7.961 5.293 1 90.31 318 ASN A CA 1
ATOM 2511 C C . ASN A 1 318 ? -3.1 -6.574 5.523 1 90.31 318 ASN A C 1
ATOM 2513 O O . ASN A 1 318 ? -3.719 -5.734 6.184 1 90.31 318 ASN A O 1
ATOM 2517 N N . LEU A 1 319 ? -1.936 -6.277 4.93 1 89.88 319 LEU A N 1
ATOM 2518 C CA . LEU A 1 319 ? -1.263 -5.004 5.164 1 89.88 319 LEU A CA 1
ATOM 2519 C C . LEU A 1 319 ? -1.479 -4.051 3.994 1 89.88 319 LEU A C 1
ATOM 2521 O O . LEU A 1 319 ? -1.61 -2.84 4.191 1 89.88 319 LEU A O 1
ATOM 2525 N N . ASP A 1 320 ? -1.499 -4.625 2.836 1 88.38 320 ASP A N 1
ATOM 2526 C CA . ASP A 1 320 ? -1.695 -3.828 1.629 1 88.38 320 ASP A CA 1
ATOM 2527 C C . ASP A 1 320 ? -2.498 -4.602 0.585 1 88.38 320 ASP A C 1
ATOM 2529 O O . ASP A 1 320 ? -2.545 -5.832 0.619 1 88.38 320 ASP A O 1
ATOM 2533 N N . PRO A 1 321 ? -3.07 -3.902 -0.296 1 84.69 321 PRO A N 1
ATOM 2534 C CA . PRO A 1 321 ? -3.92 -4.574 -1.284 1 84.69 321 PRO A CA 1
ATOM 2535 C C . PRO A 1 321 ? -3.156 -5.594 -2.123 1 84.69 321 PRO A C 1
ATOM 2537 O O . PRO A 1 321 ? -3.715 -6.625 -2.51 1 84.69 321 PRO A O 1
ATOM 2540 N N . ASN A 1 322 ? -1.885 -5.352 -2.318 1 85 322 ASN A N 1
ATOM 2541 C CA . ASN A 1 322 ? -1.098 -6.258 -3.146 1 85 322 ASN A CA 1
ATOM 2542 C C . ASN A 1 322 ? -0.517 -7.406 -2.324 1 85 322 ASN A C 1
ATOM 2544 O O . ASN A 1 322 ? 0.064 -8.336 -2.879 1 85 322 ASN A O 1
ATOM 2548 N N . LYS A 1 323 ? -0.634 -7.406 -1.104 1 86.25 323 LYS A N 1
ATOM 2549 C CA . LYS A 1 323 ? -0.213 -8.477 -0.207 1 86.25 323 LYS A CA 1
ATOM 2550 C C . LYS A 1 323 ? 1.271 -8.789 -0.383 1 86.25 323 LYS A C 1
ATOM 2552 O O . LYS A 1 323 ? 1.673 -9.953 -0.35 1 86.25 323 LYS A O 1
ATOM 2557 N N . SER A 1 324 ? 2.053 -7.734 -0.636 1 89 324 SER A N 1
ATOM 2558 C CA . SER A 1 324 ? 3.459 -7.938 -0.976 1 89 324 SER A CA 1
ATOM 2559 C C . SER A 1 324 ? 4.309 -8.117 0.276 1 89 324 SER A C 1
ATOM 2561 O O . SER A 1 324 ? 5.457 -8.555 0.194 1 89 324 SER A O 1
ATOM 2563 N N . THR A 1 325 ? 3.799 -7.77 1.425 1 92.12 325 THR A N 1
ATOM 2564 C CA . THR A 1 325 ? 4.52 -7.926 2.684 1 92.12 325 THR A CA 1
ATOM 2565 C C . THR A 1 325 ? 3.613 -8.531 3.754 1 92.12 325 THR A C 1
ATOM 2567 O O . THR A 1 325 ? 2.393 -8.57 3.592 1 92.12 325 THR A O 1
ATOM 2570 N N . VAL A 1 326 ? 4.254 -9.164 4.766 1 93.56 326 VAL A N 1
ATOM 2571 C CA . VAL A 1 326 ? 3.516 -9.766 5.871 1 93.56 326 VAL A CA 1
ATOM 2572 C C . VAL A 1 326 ? 4.168 -9.383 7.199 1 93.56 326 VAL A C 1
ATOM 2574 O O . VAL A 1 326 ? 5.352 -9.031 7.238 1 93.56 326 VAL A O 1
ATOM 2577 N N . LEU A 1 327 ? 3.389 -9.32 8.234 1 92.94 327 LEU A N 1
ATOM 2578 C CA . LEU A 1 327 ? 3.912 -9.289 9.594 1 92.94 327 LEU A CA 1
ATOM 2579 C C . LEU A 1 327 ? 3.889 -10.68 10.219 1 92.94 327 LEU A C 1
ATOM 2581 O O . LEU A 1 327 ? 2.945 -11.445 10.008 1 92.94 327 LEU A O 1
ATOM 2585 N N . MET A 1 328 ? 4.949 -10.984 10.844 1 90.94 328 MET A N 1
ATOM 2586 C CA . MET A 1 328 ? 5.055 -12.281 11.5 1 90.94 328 MET A CA 1
ATOM 2587 C C . MET A 1 328 ? 5.324 -12.117 12.992 1 90.94 328 MET A C 1
ATOM 2589 O O . MET A 1 328 ? 6.02 -11.188 13.398 1 90.94 328 MET A O 1
ATOM 2593 N N . ARG A 1 329 ? 4.742 -12.969 13.719 1 83.56 329 ARG A N 1
ATOM 2594 C CA . ARG A 1 329 ? 5.168 -13.039 15.109 1 83.56 329 ARG A CA 1
ATOM 2595 C C . ARG A 1 329 ? 6.656 -13.344 15.219 1 83.56 329 ARG A C 1
ATOM 2597 O O . ARG A 1 329 ? 7.211 -14.062 14.383 1 83.56 329 ARG A O 1
ATOM 2604 N N . PRO A 1 330 ? 7.301 -12.484 16.156 1 68.44 330 PRO A N 1
ATOM 2605 C CA . PRO A 1 330 ? 8.75 -12.688 16.25 1 68.44 330 PRO A CA 1
ATOM 2606 C C . PRO A 1 330 ? 9.141 -14.164 16.234 1 68.44 330 PRO A C 1
ATOM 2608 O O . PRO A 1 330 ? 8.5 -14.984 16.891 1 68.44 330 PRO A O 1
ATOM 2611 N N . MET A 1 331 ? 9.812 -14.422 15.172 1 59.88 331 MET A N 1
ATOM 2612 C CA . MET A 1 331 ? 10.328 -15.781 15.031 1 59.88 331 MET A CA 1
ATOM 2613 C C . MET A 1 331 ? 11.648 -15.938 15.766 1 59.88 331 MET A C 1
ATOM 2615 O O . MET A 1 331 ? 12.414 -14.984 15.898 1 59.88 331 MET A O 1
ATOM 2619 N N . VAL A 1 332 ? 11.719 -16.875 16.719 1 48.62 332 VAL A N 1
ATOM 2620 C CA . VAL A 1 332 ? 13.047 -17.219 17.234 1 48.62 332 VAL A CA 1
ATOM 2621 C C . VAL A 1 332 ? 13.93 -17.688 16.078 1 48.62 332 VAL A C 1
ATOM 2623 O O . VAL A 1 332 ? 13.734 -18.781 15.531 1 48.62 332 VAL A O 1
ATOM 2626 N N . LEU A 1 333 ? 14.086 -16.812 15.148 1 49.94 333 LEU A N 1
ATOM 2627 C CA . LEU A 1 333 ? 15.031 -17.328 14.164 1 49.94 333 LEU A CA 1
ATOM 2628 C C . LEU A 1 333 ? 16.344 -17.703 14.836 1 49.94 333 LEU A C 1
ATOM 2630 O O . LEU A 1 333 ? 16.922 -16.906 15.586 1 49.94 333 LEU A O 1
ATOM 2634 N N . GLY A 1 334 ? 16.438 -18.766 15.406 1 41.62 334 GLY A N 1
ATOM 2635 C CA . GLY A 1 334 ? 17.594 -19.406 16.016 1 41.62 334 GLY A CA 1
ATOM 2636 C C . GLY A 1 334 ? 18.906 -19.078 15.297 1 41.62 334 GLY A C 1
ATOM 2637 O O . GLY A 1 334 ? 19.578 -19.984 14.805 1 41.62 334 GLY A O 1
ATOM 2638 N N . TYR A 1 335 ? 19.062 -18.016 14.609 1 38.75 335 TYR A N 1
ATOM 2639 C CA . TYR A 1 335 ? 20.406 -18.094 14.039 1 38.75 335 TYR A CA 1
ATOM 2640 C C . TYR A 1 335 ? 21.469 -18.016 15.133 1 38.75 335 TYR A C 1
ATOM 2642 O O . TYR A 1 335 ? 21.562 -17 15.836 1 38.75 335 TYR A O 1
ATOM 2650 N N . SER A 1 336 ? 21.562 -18.906 16.047 1 34.5 336 SER A N 1
ATOM 2651 C CA . SER A 1 336 ? 22.891 -19.109 16.625 1 34.5 336 SER A CA 1
ATOM 2652 C C . SER A 1 336 ? 23.969 -19.109 15.562 1 34.5 336 SER A C 1
ATOM 2654 O O . SER A 1 336 ? 24.141 -20.078 14.836 1 34.5 336 SER A O 1
ATOM 2656 N N . TYR A 1 337 ? 24.078 -18.266 14.477 1 30.5 337 TYR A N 1
ATOM 2657 C CA . TYR A 1 337 ? 25.391 -18.359 13.875 1 30.5 337 TYR A CA 1
ATOM 2658 C C . TYR A 1 337 ? 26.422 -17.609 14.703 1 30.5 337 TYR A C 1
ATOM 2660 O O . TYR A 1 337 ? 26.109 -16.594 15.336 1 30.5 337 TYR A O 1
ATOM 2668 N N . GLY B 1 1 ? -14.797 -48.781 5.559 1 23.81 1 GLY B N 1
ATOM 2669 C CA . GLY B 1 1 ? -15.094 -48.062 4.34 1 23.81 1 GLY B CA 1
ATOM 2670 C C . GLY B 1 1 ? -14.984 -46.562 4.508 1 23.81 1 GLY B C 1
ATOM 2671 O O . GLY B 1 1 ? -15.773 -45.938 5.234 1 23.81 1 GLY B O 1
ATOM 2672 N N . PHE B 1 2 ? -13.781 -45.938 4.633 1 29.78 2 PHE B N 1
ATOM 2673 C CA . PHE B 1 2 ? -13.508 -44.562 5.055 1 29.78 2 PHE B CA 1
ATOM 2674 C C . PHE B 1 2 ? -14.281 -43.562 4.195 1 29.78 2 PHE B C 1
ATOM 2676 O O . PHE B 1 2 ? -14.031 -43.438 2.994 1 29.78 2 PHE B O 1
ATOM 2683 N N . ARG B 1 3 ? -15.5 -43.375 4.492 1 34.16 3 ARG B N 1
ATOM 2684 C CA . ARG B 1 3 ? -16.453 -42.469 3.836 1 34.16 3 ARG B CA 1
ATOM 2685 C C . ARG B 1 3 ? -15.828 -41.094 3.617 1 34.16 3 ARG B C 1
ATOM 2687 O O . ARG B 1 3 ? -15.312 -40.5 4.555 1 34.16 3 ARG B O 1
ATOM 2694 N N . GLY B 1 4 ? -15.227 -40.812 2.426 1 34.94 4 GLY B N 1
ATOM 2695 C CA . GLY B 1 4 ? -14.625 -39.594 1.875 1 34.94 4 GLY B CA 1
ATOM 2696 C C . GLY B 1 4 ? -15.352 -38.344 2.273 1 34.94 4 GLY B C 1
ATOM 2697 O O . GLY B 1 4 ? -16.562 -38.219 2.064 1 34.94 4 GLY B O 1
ATOM 2698 N N . GLU B 1 5 ? -15.086 -37.719 3.404 1 37.78 5 GLU B N 1
ATOM 2699 C CA . GLU B 1 5 ? -15.641 -36.438 3.82 1 37.78 5 GLU B CA 1
ATOM 2700 C C . GLU B 1 5 ? -15.898 -35.531 2.621 1 37.78 5 GLU B C 1
ATOM 2702 O O . GLU B 1 5 ? -15.039 -35.406 1.739 1 37.78 5 GLU B O 1
ATOM 2707 N N . SER B 1 6 ? -17.078 -35.438 2.107 1 39.28 6 SER B N 1
ATOM 2708 C CA . SER B 1 6 ? -17.594 -34.531 1.088 1 39.28 6 SER B CA 1
ATOM 2709 C C . SER B 1 6 ? -16.938 -33.156 1.169 1 39.28 6 SER B C 1
ATOM 2711 O O . SER B 1 6 ? -16.906 -32.531 2.234 1 39.28 6 SER B O 1
ATOM 2713 N N . GLU B 1 7 ? -15.773 -32.844 0.708 1 44.59 7 GLU B N 1
ATOM 2714 C CA . GLU B 1 7 ? -15.266 -31.469 0.531 1 44.59 7 GLU B CA 1
ATOM 2715 C C . GLU B 1 7 ? -16.406 -30.484 0.312 1 44.59 7 GLU B C 1
ATOM 2717 O O . GLU B 1 7 ? -17.031 -30.484 -0.749 1 44.59 7 GLU B O 1
ATOM 2722 N N . THR B 1 8 ? -17.297 -30.25 1.213 1 48.25 8 THR B N 1
ATOM 2723 C CA . THR B 1 8 ? -18.359 -29.25 1.152 1 48.25 8 THR B CA 1
ATOM 2724 C C . THR B 1 8 ? -17.922 -28.031 0.366 1 48.25 8 THR B C 1
ATOM 2726 O O . THR B 1 8 ? -16.938 -27.375 0.73 1 48.25 8 THR B O 1
ATOM 2729 N N . GLU B 1 9 ? -18.031 -28.031 -0.919 1 58.81 9 GLU B N 1
ATOM 2730 C CA . GLU B 1 9 ? -17.734 -26.953 -1.853 1 58.81 9 GLU B CA 1
ATOM 2731 C C . GLU B 1 9 ? -18.281 -25.625 -1.344 1 58.81 9 GLU B C 1
ATOM 2733 O O . GLU B 1 9 ? -19.484 -25.5 -1.047 1 58.81 9 GLU B O 1
ATOM 2738 N N . ILE B 1 10 ? -17.5 -24.734 -0.799 1 62.53 10 ILE B N 1
ATOM 2739 C CA . ILE B 1 10 ? -17.938 -23.453 -0.266 1 62.53 10 ILE B CA 1
ATOM 2740 C C . ILE B 1 10 ? -18.562 -22.609 -1.384 1 62.53 10 ILE B C 1
ATOM 2742 O O . ILE B 1 10 ? -17.938 -22.422 -2.434 1 62.53 10 ILE B O 1
ATOM 2746 N N . LYS B 1 11 ? -19.891 -22.391 -1.307 1 77.56 11 LYS B N 1
ATOM 2747 C CA . LYS B 1 11 ? -20.641 -21.453 -2.148 1 77.56 11 LYS B CA 1
ATOM 2748 C C . LYS B 1 11 ? -20.188 -20.016 -1.913 1 77.56 11 LYS B C 1
ATOM 2750 O O . LYS B 1 11 ? -19.688 -19.688 -0.836 1 77.56 11 LYS B O 1
ATOM 2755 N N . VAL B 1 12 ? -20.188 -19.234 -2.938 1 8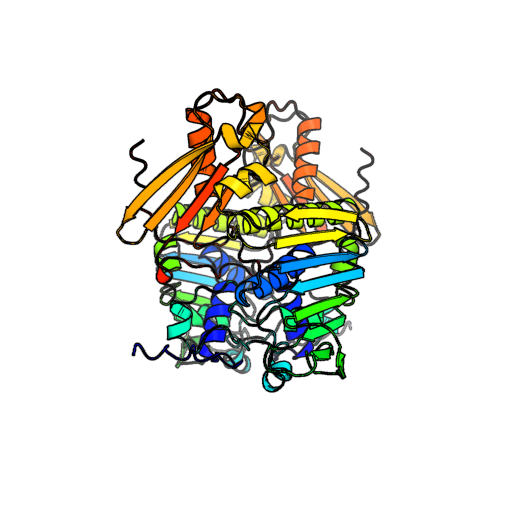7.12 12 VAL B N 1
ATOM 2756 C CA . VAL B 1 12 ? -19.875 -17.812 -2.82 1 87.12 12 VAL B CA 1
ATOM 2757 C C . VAL B 1 12 ? -20.859 -17.156 -1.855 1 87.12 12 VAL B C 1
ATOM 2759 O O . VAL B 1 12 ? -22.078 -17.312 -1.984 1 87.12 12 VAL B O 1
ATOM 2762 N N . ARG B 1 13 ? -20.391 -16.578 -0.816 1 88.44 13 ARG B N 1
ATOM 2763 C CA . ARG B 1 13 ? -21.203 -15.906 0.185 1 88.44 13 ARG B CA 1
ATOM 2764 C C . ARG B 1 13 ? -20.688 -14.5 0.459 1 88.44 13 ARG B C 1
ATOM 2766 O O . ARG B 1 13 ? -19.5 -14.227 0.274 1 88.44 13 ARG B O 1
ATOM 2773 N N . GLU B 1 14 ? -21.625 -13.727 0.905 1 91.19 14 GLU B N 1
ATOM 2774 C CA . GLU B 1 14 ? -21.266 -12.375 1.327 1 91.19 14 GLU B CA 1
ATOM 2775 C C . GLU B 1 14 ? -20.516 -12.398 2.658 1 91.19 14 GLU B C 1
ATOM 2777 O O . GLU B 1 14 ? -20.922 -13.102 3.59 1 91.19 14 GLU B O 1
ATOM 2782 N N . LEU B 1 15 ? -19.5 -11.719 2.746 1 90 15 LEU B N 1
ATOM 2783 C CA . LEU B 1 15 ? -18.781 -11.57 4.012 1 90 15 LEU B CA 1
ATOM 2784 C C . LEU B 1 15 ? -19.625 -10.805 5.023 1 90 15 LEU B C 1
ATOM 2786 O O . LEU B 1 15 ? -20.406 -9.922 4.645 1 90 15 LEU B O 1
ATOM 2790 N N . SER B 1 16 ? -19.453 -11.125 6.285 1 89.5 16 SER B N 1
ATOM 2791 C CA . SER B 1 16 ? -20.156 -10.375 7.324 1 89.5 16 SER B CA 1
ATOM 2792 C C . SER B 1 16 ? -19.641 -8.938 7.398 1 89.5 16 SER B C 1
ATOM 2794 O O . SER B 1 16 ? -18.5 -8.664 7.062 1 89.5 16 SER B O 1
ATOM 2796 N N . ALA B 1 17 ? -20.516 -8.062 7.863 1 90.25 17 ALA B N 1
ATOM 2797 C CA . ALA B 1 17 ? -20.141 -6.66 8.016 1 90.25 17 ALA B CA 1
ATOM 2798 C C . ALA B 1 17 ? -18.938 -6.508 8.938 1 90.25 17 ALA B C 1
ATOM 2800 O O . ALA B 1 17 ? -18.062 -5.66 8.703 1 90.25 17 ALA B O 1
ATOM 2801 N N . SER B 1 18 ? -18.938 -7.297 9.961 1 89.19 18 SER B N 1
ATOM 2802 C CA . SER B 1 18 ? -17.844 -7.234 10.914 1 89.19 18 SER B CA 1
ATOM 2803 C C . SER B 1 18 ? -16.516 -7.652 10.266 1 89.19 18 SER B C 1
ATOM 2805 O O . SER B 1 18 ? -15.484 -7.031 10.508 1 89.19 18 SER B O 1
ATOM 2807 N N . THR B 1 19 ? -16.531 -8.688 9.383 1 88.44 19 THR B N 1
ATOM 2808 C CA . THR B 1 19 ? -15.336 -9.148 8.68 1 88.44 19 THR B CA 1
ATOM 2809 C C . THR B 1 19 ? -14.852 -8.094 7.688 1 88.44 19 THR B C 1
ATOM 2811 O O . THR B 1 19 ? -13.656 -7.793 7.629 1 88.44 19 THR B O 1
ATOM 2814 N N . ILE B 1 20 ? -15.836 -7.555 7.004 1 91.12 20 ILE B N 1
ATOM 2815 C CA . ILE B 1 20 ? -15.531 -6.504 6.039 1 91.12 20 ILE B CA 1
ATOM 2816 C C . ILE B 1 20 ? -14.867 -5.328 6.75 1 91.12 20 ILE B C 1
ATOM 2818 O O . ILE B 1 20 ? -13.844 -4.812 6.289 1 91.12 20 ILE B O 1
ATOM 2822 N N . ARG B 1 21 ? -15.398 -4.965 7.871 1 91.94 21 ARG B N 1
ATOM 2823 C CA . ARG B 1 21 ? -14.883 -3.85 8.656 1 91.94 21 ARG B CA 1
ATOM 2824 C C . ARG B 1 21 ? -13.469 -4.133 9.156 1 91.94 21 ARG B C 1
ATOM 2826 O O . ARG B 1 21 ? -12.586 -3.279 9.055 1 91.94 21 ARG B O 1
ATOM 2833 N N . LEU B 1 22 ? -13.297 -5.285 9.625 1 89.88 22 LEU B N 1
ATOM 2834 C CA . LEU B 1 22 ? -11.992 -5.625 10.195 1 89.88 22 LEU B CA 1
ATOM 2835 C C . LEU B 1 22 ? -10.922 -5.688 9.109 1 89.88 22 LEU B C 1
ATOM 2837 O O . LEU B 1 22 ? -9.844 -5.117 9.266 1 89.88 22 LEU B O 1
ATOM 2841 N N . ILE B 1 23 ? -11.203 -6.352 7.98 1 89.75 23 ILE B N 1
ATOM 2842 C CA . ILE B 1 23 ? -10.266 -6.469 6.867 1 89.75 23 ILE B CA 1
ATOM 2843 C C . ILE B 1 23 ? -9.945 -5.082 6.316 1 89.75 23 ILE B C 1
ATOM 2845 O O . ILE B 1 23 ? -8.773 -4.723 6.172 1 89.75 23 ILE B O 1
ATOM 2849 N N . GLY B 1 24 ? -11 -4.316 6.094 1 92.62 24 GLY B N 1
ATOM 2850 C CA . GLY B 1 24 ? -10.82 -2.979 5.551 1 92.62 24 GLY B CA 1
ATOM 2851 C C . GLY B 1 24 ? -10.07 -2.049 6.484 1 92.62 24 GLY B C 1
ATOM 2852 O O . GLY B 1 24 ? -9.227 -1.271 6.047 1 92.62 24 GLY B O 1
ATOM 2853 N N . SER B 1 25 ? -10.367 -2.137 7.762 1 95.06 25 SER B N 1
ATOM 2854 C CA . SER B 1 25 ? -9.727 -1.257 8.734 1 95.06 25 SER B CA 1
ATOM 2855 C C . SER B 1 25 ? -8.25 -1.591 8.898 1 95.06 25 SER B C 1
ATOM 2857 O O . SER B 1 25 ? -7.422 -0.695 9.07 1 95.06 25 SER B O 1
ATOM 2859 N N . GLY B 1 26 ? -7.969 -2.871 8.805 1 93.25 26 GLY B N 1
ATOM 2860 C CA . GLY B 1 26 ? -6.578 -3.285 8.883 1 93.25 26 GLY B CA 1
ATOM 2861 C C . GLY B 1 26 ? -5.73 -2.764 7.738 1 93.25 26 GLY B C 1
ATOM 2862 O O . GLY B 1 26 ? -4.531 -2.537 7.902 1 93.25 26 GLY B O 1
ATOM 2863 N N . GLN B 1 27 ? -6.316 -2.508 6.617 1 93.19 27 GLN B N 1
ATOM 2864 C CA . GLN B 1 27 ? -5.613 -1.983 5.453 1 93.19 27 GLN B CA 1
ATOM 2865 C C . GLN B 1 27 ? -5.383 -0.481 5.582 1 93.19 27 GLN B C 1
ATOM 2867 O O . GLN B 1 27 ? -4.41 0.052 5.039 1 93.19 27 GLN B O 1
ATOM 2872 N N . VAL B 1 28 ? -6.246 0.147 6.316 1 94.81 28 VAL B N 1
ATOM 2873 C CA . VAL B 1 28 ? -6.199 1.6 6.449 1 94.81 28 VAL B CA 1
ATOM 2874 C C . VAL B 1 28 ? -5.262 1.982 7.594 1 94.81 28 VAL B C 1
ATOM 2876 O O . VAL B 1 28 ? -4.434 2.885 7.453 1 94.81 28 VAL B O 1
ATOM 2879 N N . ILE B 1 29 ? -5.445 1.308 8.727 1 96.88 29 ILE B N 1
ATOM 2880 C CA . ILE B 1 29 ? -4.625 1.55 9.914 1 96.88 29 ILE B CA 1
ATOM 2881 C C . ILE B 1 29 ? -3.547 0.472 10.023 1 96.88 29 ILE B C 1
ATOM 2883 O O . ILE B 1 29 ? -3.809 -0.628 10.516 1 96.88 29 ILE B O 1
ATOM 2887 N N . THR B 1 30 ? -2.342 0.821 9.688 1 94.94 30 THR B N 1
ATOM 2888 C CA . THR B 1 30 ? -1.316 -0.21 9.578 1 94.94 30 THR B CA 1
ATOM 2889 C C . THR B 1 30 ? -0.267 -0.043 10.672 1 94.94 30 THR B C 1
ATOM 2891 O O . THR B 1 30 ? 0.489 -0.973 10.969 1 94.94 30 THR B O 1
ATOM 2894 N N . SER B 1 31 ? -0.133 1.102 11.258 1 96 31 SER B N 1
ATOM 2895 C CA . SER B 1 31 ? 0.872 1.424 12.266 1 96 31 SER B CA 1
ATOM 2896 C C . SER B 1 31 ? 0.478 2.662 13.062 1 96 31 SER B C 1
ATOM 2898 O O . SER B 1 31 ? -0.521 3.314 12.75 1 96 31 SER B O 1
ATOM 2900 N N . VAL B 1 32 ? 1.243 2.941 14.086 1 97.88 32 VAL B N 1
ATOM 2901 C CA . VAL B 1 32 ? 1.064 4.18 14.836 1 97.88 32 VAL B CA 1
ATOM 2902 C C . VAL B 1 32 ? 1.281 5.379 13.914 1 97.88 32 VAL B C 1
ATOM 2904 O O . VAL B 1 32 ? 0.529 6.355 13.969 1 97.88 32 VAL B O 1
ATOM 2907 N N . PHE B 1 33 ? 2.264 5.242 13.055 1 97.38 33 PHE B N 1
ATOM 2908 C CA . PHE B 1 33 ? 2.555 6.281 12.07 1 97.38 33 PHE B CA 1
ATOM 2909 C C . PHE B 1 33 ? 1.321 6.59 11.227 1 97.38 33 PHE B C 1
ATOM 2911 O O . PHE B 1 33 ? 0.972 7.754 11.039 1 97.38 33 PHE B O 1
ATOM 2918 N N . SER B 1 34 ? 0.661 5.566 10.711 1 97.06 34 SER B N 1
ATOM 2919 C CA . SER B 1 34 ? -0.48 5.773 9.82 1 97.06 34 SER B CA 1
ATOM 2920 C C . SER B 1 34 ? -1.611 6.504 10.539 1 97.06 34 SER B C 1
ATOM 2922 O O . SER B 1 34 ? -2.318 7.312 9.938 1 97.06 34 SER B O 1
ATOM 2924 N N . VAL B 1 35 ? -1.81 6.254 11.82 1 98.38 35 VAL B N 1
ATOM 2925 C CA . VAL B 1 35 ? -2.848 6.922 12.594 1 98.38 35 VAL B CA 1
ATOM 2926 C C . VAL B 1 35 ? -2.516 8.406 12.734 1 98.38 35 VAL B C 1
ATOM 2928 O O . VAL B 1 35 ? -3.344 9.266 12.422 1 98.38 35 VAL B O 1
ATOM 2931 N N . VAL B 1 36 ? -1.308 8.672 13.156 1 98.69 36 VAL B N 1
ATOM 2932 C CA . VAL B 1 36 ? -0.895 10.055 13.367 1 98.69 36 VAL B CA 1
ATOM 2933 C C . VAL B 1 36 ? -0.986 10.828 12.055 1 98.69 36 VAL B C 1
ATOM 2935 O O . VAL B 1 36 ? -1.473 11.961 12.023 1 98.69 36 VAL B O 1
ATOM 2938 N N . LYS B 1 37 ? -0.521 10.203 11 1 97.94 37 LYS B N 1
ATOM 2939 C CA . LYS B 1 37 ? -0.565 10.859 9.695 1 97.94 37 LYS B CA 1
ATOM 2940 C C . LYS B 1 37 ? -1.995 11.227 9.312 1 97.94 37 LYS B C 1
ATOM 2942 O O . LYS B 1 37 ? -2.264 12.367 8.922 1 97.94 37 LYS B O 1
ATOM 2947 N N . GLU B 1 38 ? -2.965 10.281 9.445 1 97.25 38 GLU B N 1
ATOM 2948 C CA . GLU B 1 38 ? -4.359 10.508 9.078 1 97.25 38 GLU B CA 1
ATOM 2949 C C . GLU B 1 38 ? -4.984 11.609 9.93 1 97.25 38 GLU B C 1
ATOM 2951 O O . GLU B 1 38 ? -5.648 12.508 9.406 1 97.25 38 GLU B O 1
ATOM 2956 N N . LEU B 1 39 ? -4.75 11.547 11.188 1 98.5 39 LEU B N 1
ATOM 2957 C CA . LEU B 1 39 ? -5.348 12.531 12.094 1 98.5 39 LEU B CA 1
ATOM 2958 C C . LEU B 1 39 ? -4.734 13.906 11.883 1 98.5 39 LEU B C 1
ATOM 2960 O O . LEU B 1 39 ? -5.445 14.914 11.906 1 98.5 39 LEU B O 1
ATOM 2964 N N . PHE B 1 40 ? -3.439 13.953 11.695 1 98.56 40 PHE B N 1
ATOM 2965 C CA . PHE B 1 40 ? -2.75 15.219 11.469 1 98.56 40 PHE B CA 1
ATOM 2966 C C . PHE B 1 40 ? -3.234 15.875 10.18 1 98.56 40 PHE B C 1
ATOM 2968 O O . PHE B 1 40 ? -3.527 17.078 10.164 1 98.56 40 PHE B O 1
ATOM 2975 N N . GLU B 1 41 ? -3.32 15.109 9.094 1 97.31 41 GLU B N 1
ATOM 2976 C CA . GLU B 1 41 ? -3.828 15.617 7.824 1 97.31 41 GLU B CA 1
ATOM 2977 C C . GLU B 1 41 ? -5.246 16.156 7.973 1 97.31 41 GLU B C 1
ATOM 2979 O O . GLU B 1 41 ? -5.59 17.188 7.375 1 97.31 41 GLU B O 1
ATOM 2984 N N . ASN B 1 42 ? -6.035 15.461 8.758 1 96.44 42 ASN B N 1
ATOM 2985 C CA . ASN B 1 42 ? -7.383 15.961 9.016 1 96.44 42 ASN B CA 1
ATOM 2986 C C . ASN B 1 42 ? -7.355 17.312 9.727 1 96.44 42 ASN B C 1
ATOM 2988 O O . ASN B 1 42 ? -8.195 18.172 9.469 1 96.44 42 ASN B O 1
ATOM 2992 N N . SER B 1 43 ? -6.422 17.453 10.625 1 98.19 43 SER B N 1
ATOM 2993 C CA . SER B 1 43 ? -6.266 18.734 11.312 1 98.19 43 SER B CA 1
ATOM 2994 C C . SER B 1 43 ? -5.922 19.844 10.336 1 98.19 43 SER B C 1
ATOM 2996 O O . SER B 1 43 ? -6.461 20.953 10.438 1 98.19 43 SER B O 1
ATOM 2998 N N . ILE B 1 44 ? -5.023 19.562 9.398 1 97.31 44 ILE B N 1
ATOM 2999 C CA . ILE B 1 44 ? -4.645 20.547 8.398 1 97.31 44 ILE B CA 1
ATOM 3000 C C . ILE B 1 44 ? -5.848 20.859 7.512 1 97.31 44 ILE B C 1
ATOM 3002 O O . ILE B 1 44 ? -6.113 22.031 7.219 1 97.31 44 ILE B O 1
ATOM 3006 N N . ASP B 1 45 ? -6.59 19.859 7.102 1 95.5 45 ASP B N 1
ATOM 3007 C CA . ASP B 1 45 ? -7.785 20.062 6.289 1 95.5 45 ASP B CA 1
ATOM 3008 C C . ASP B 1 45 ? -8.797 20.953 7.008 1 95.5 45 ASP B C 1
ATOM 3010 O O . ASP B 1 45 ? -9.609 21.625 6.367 1 95.5 45 ASP B O 1
ATOM 3014 N N . ALA B 1 46 ? -8.742 20.969 8.328 1 95.69 46 ALA B N 1
ATOM 3015 C CA . ALA B 1 46 ? -9.656 21.766 9.141 1 95.69 46 ALA B CA 1
ATOM 3016 C C . ALA B 1 46 ? -9.133 23.188 9.312 1 95.69 46 ALA B C 1
ATOM 3018 O O . ALA B 1 46 ? -9.648 23.953 10.125 1 95.69 46 ALA B O 1
ATOM 3019 N N . SER B 1 47 ? -8.008 23.5 8.609 1 95.62 47 SER B N 1
ATOM 3020 C CA . SER B 1 47 ? -7.406 24.828 8.617 1 95.62 47 SER B CA 1
ATOM 3021 C C . SER B 1 47 ? -6.906 25.203 10.008 1 95.62 47 SER B C 1
ATOM 3023 O O . SER B 1 47 ? -7.113 26.328 10.469 1 95.62 47 SER B O 1
ATOM 3025 N N . SER B 1 48 ? -6.348 24.25 10.648 1 97.81 48 SER B N 1
ATOM 3026 C CA . SER B 1 48 ? -5.793 24.484 11.977 1 97.81 48 SER B CA 1
ATOM 3027 C C . SER B 1 48 ? -4.531 25.344 11.906 1 97.81 48 SER B C 1
ATOM 3029 O O . SER B 1 48 ? -3.814 25.328 10.906 1 97.81 48 SER B O 1
ATOM 3031 N N . THR B 1 49 ? -4.289 26.078 12.977 1 98.31 49 THR B N 1
ATOM 3032 C CA . THR B 1 49 ? -3.043 26.828 13.109 1 98.31 49 THR B CA 1
ATOM 3033 C C . THR B 1 49 ? -2.174 26.234 14.219 1 98.31 49 THR B C 1
ATOM 3035 O O . THR B 1 49 ? -1.003 26.594 14.352 1 98.31 49 THR B O 1
ATOM 3038 N N . ASN B 1 50 ? -2.73 25.406 15 1 98.69 50 ASN B N 1
ATOM 3039 C CA . ASN B 1 50 ? -2.037 24.703 16.062 1 98.69 50 ASN B CA 1
ATOM 3040 C C . ASN B 1 50 ? -2.43 23.219 16.109 1 98.69 50 ASN B C 1
ATOM 3042 O O . ASN B 1 50 ? -3.617 22.891 16.109 1 98.69 50 ASN B O 1
ATOM 3046 N N . VAL B 1 51 ? -1.449 22.344 16.188 1 98.94 51 VAL B N 1
ATOM 3047 C CA . VAL B 1 51 ? -1.714 20.922 16.328 1 98.94 51 VAL B CA 1
ATOM 3048 C C . VAL B 1 51 ? -0.762 20.312 17.359 1 98.94 51 VAL B C 1
ATOM 3050 O O . VAL B 1 51 ? 0.457 20.469 17.25 1 98.94 51 VAL B O 1
ATOM 3053 N N . ASP B 1 52 ? -1.287 19.688 18.375 1 98.88 52 ASP B N 1
ATOM 3054 C CA . ASP B 1 52 ? -0.53 18.953 19.391 1 98.88 52 ASP B CA 1
ATOM 3055 C C . ASP B 1 52 ? -0.725 17.453 19.25 1 98.88 52 ASP B C 1
ATOM 3057 O O . ASP B 1 52 ? -1.856 16.969 19.156 1 98.88 52 ASP B O 1
ATOM 3061 N N . ILE B 1 53 ? 0.35 16.703 19.234 1 98.94 53 ILE B N 1
ATOM 3062 C CA . ILE B 1 53 ? 0.333 15.242 19.188 1 98.94 53 ILE B CA 1
ATOM 3063 C C . ILE B 1 53 ? 0.97 14.688 20.453 1 98.94 53 ILE B C 1
ATOM 3065 O O . ILE B 1 53 ? 2.07 15.086 20.844 1 98.94 53 ILE B O 1
ATOM 3069 N N . LYS B 1 54 ? 0.293 13.836 21.094 1 98.88 54 LYS B N 1
ATOM 3070 C CA . LYS B 1 54 ? 0.803 13.18 22.297 1 98.88 54 LYS B CA 1
ATOM 3071 C C . LYS B 1 54 ? 0.755 11.664 22.156 1 98.88 54 LYS B C 1
ATOM 3073 O O . LYS B 1 54 ? -0.281 11.102 21.797 1 98.88 54 LYS B O 1
ATOM 3078 N N . LEU B 1 55 ? 1.869 11.047 22.438 1 98.81 55 LEU B N 1
ATOM 3079 C CA . LEU B 1 55 ? 1.972 9.594 22.406 1 98.81 55 LEU B CA 1
ATOM 3080 C C . LEU B 1 55 ? 2.299 9.031 23.781 1 98.81 55 LEU B C 1
ATOM 3082 O O . LEU B 1 55 ? 3.154 9.57 24.484 1 98.81 55 LEU B O 1
ATOM 3086 N N . ASP B 1 56 ? 1.625 8.039 24.188 1 98.44 56 ASP B N 1
ATOM 3087 C CA . ASP B 1 56 ? 1.991 7.199 25.328 1 98.44 56 ASP B CA 1
ATOM 3088 C C . ASP B 1 56 ? 2.396 5.801 24.875 1 98.44 56 ASP B C 1
ATOM 3090 O O . ASP B 1 56 ? 1.708 5.18 24.062 1 98.44 56 ASP B O 1
ATOM 3094 N N . ASP B 1 57 ? 3.52 5.281 25.422 1 97.44 57 ASP B N 1
ATOM 3095 C CA . ASP B 1 57 ? 4.109 4.016 24.984 1 97.44 57 ASP B CA 1
ATOM 3096 C C . ASP B 1 57 ? 4.234 3.965 23.469 1 97.44 57 ASP B C 1
ATOM 3098 O O . ASP B 1 57 ? 3.738 3.037 22.828 1 97.44 57 ASP B O 1
ATOM 3102 N N . PHE B 1 58 ? 4.812 5.051 22.906 1 97.75 58 PHE B N 1
ATOM 3103 C CA . PHE B 1 58 ? 5.098 5.188 21.484 1 97.75 58 PHE B CA 1
ATOM 3104 C C . PHE B 1 58 ? 3.812 5.141 20.656 1 97.75 58 PHE B C 1
ATOM 3106 O O . PHE B 1 58 ? 3.832 4.762 19.484 1 97.75 58 PHE B O 1
ATOM 3113 N N . GLY B 1 59 ? 2.611 5.43 21.328 1 97.94 59 GLY B N 1
ATOM 3114 C CA . GLY B 1 59 ? 1.334 5.492 20.641 1 97.94 59 GLY B CA 1
ATOM 3115 C C . GLY B 1 59 ? 0.535 4.207 20.734 1 97.94 59 GLY B C 1
ATOM 3116 O O . GLY B 1 59 ? -0.644 4.176 20.375 1 97.94 59 GLY B O 1
ATOM 3117 N N . LEU B 1 60 ? 1.138 3.131 21.219 1 97.75 60 LEU B N 1
ATOM 3118 C CA . LEU B 1 60 ? 0.439 1.853 21.297 1 97.75 60 LEU B CA 1
ATOM 3119 C C . LEU B 1 60 ? -0.59 1.873 22.422 1 97.75 60 LEU B C 1
ATOM 3121 O O . LEU B 1 60 ? -1.646 1.247 22.328 1 97.75 60 LEU B O 1
ATOM 3125 N N . GLU B 1 61 ? -0.284 2.592 23.453 1 98 61 GLU B N 1
ATOM 3126 C CA . GLU B 1 61 ? -1.24 2.764 24.531 1 98 61 GLU B CA 1
ATOM 3127 C C . GLU B 1 61 ? -2.229 3.887 24.234 1 98 61 GLU B C 1
ATOM 3129 O O . GLU B 1 61 ? -3.428 3.748 24.484 1 98 61 GLU B O 1
ATOM 3134 N N . LYS B 1 62 ? -1.644 4.996 23.734 1 98.75 62 LYS B N 1
ATOM 3135 C CA . LYS B 1 62 ? -2.51 6.145 23.484 1 98.75 62 LYS B CA 1
ATOM 3136 C C . LYS B 1 62 ? -1.915 7.059 22.422 1 98.75 62 LYS B C 1
ATOM 3138 O O . LYS B 1 62 ? -0.711 7.328 22.422 1 98.75 62 LYS B O 1
ATOM 3143 N N . ILE B 1 63 ? -2.676 7.48 21.516 1 98.88 63 ILE B N 1
ATOM 3144 C CA . ILE B 1 63 ? -2.408 8.562 20.578 1 98.88 63 ILE B CA 1
ATOM 3145 C C . ILE B 1 63 ? -3.441 9.672 20.75 1 98.88 63 ILE B C 1
ATOM 3147 O O . ILE B 1 63 ? -4.645 9.406 20.797 1 98.88 63 ILE B O 1
ATOM 3151 N N . GLU B 1 64 ? -3.02 10.844 20.906 1 98.94 64 GLU B N 1
ATOM 3152 C CA . GLU B 1 64 ? -3.91 11.992 21 1 98.94 64 GLU B CA 1
ATOM 3153 C C . GLU B 1 64 ? -3.475 13.102 20.047 1 98.94 64 GLU B C 1
ATOM 3155 O O . GLU B 1 64 ? -2.314 13.516 20.047 1 98.94 64 GLU B O 1
ATOM 3160 N N . VAL B 1 65 ? -4.293 13.5 19.172 1 98.94 65 VAL B N 1
ATOM 3161 C CA . VAL B 1 65 ? -4.059 14.625 18.266 1 98.94 65 VAL B CA 1
ATOM 3162 C C . VAL B 1 65 ? -5.102 15.711 18.516 1 98.94 65 VAL B C 1
ATOM 3164 O O . VAL B 1 65 ? -6.305 15.469 18.391 1 98.94 65 VAL B O 1
ATOM 3167 N N . SER B 1 66 ? -4.668 16.891 18.906 1 98.88 66 SER B N 1
ATOM 3168 C CA . SER B 1 66 ? -5.527 18.031 19.219 1 98.88 66 SER B CA 1
ATOM 3169 C C . SER B 1 66 ? -5.246 19.219 18.312 1 98.88 66 SER B C 1
ATOM 3171 O O . SER B 1 66 ? -4.094 19.625 18.141 1 98.88 66 SER B O 1
ATOM 3173 N N . ASP B 1 67 ? -6.266 19.734 17.703 1 98.81 67 ASP B N 1
ATOM 3174 C CA . ASP B 1 67 ? -6.102 20.891 16.828 1 98.81 67 ASP B CA 1
ATOM 3175 C C . ASP B 1 67 ? -7.074 22 17.203 1 98.81 67 ASP B C 1
ATOM 3177 O O . ASP B 1 67 ? -8 21.781 17.984 1 98.81 67 ASP B O 1
ATOM 3181 N N . ASN B 1 68 ? -6.82 23.188 16.734 1 98.5 68 ASN B N 1
ATOM 3182 C CA . ASN B 1 68 ? -7.707 24.328 16.938 1 98.5 68 ASN B CA 1
ATOM 3183 C C . ASN B 1 68 ? -8.453 24.688 15.648 1 98.5 68 ASN B C 1
ATOM 3185 O O . ASN B 1 68 ? -8.641 25.875 15.352 1 98.5 68 ASN B O 1
ATOM 3189 N N . GLY B 1 69 ? -8.75 23.688 14.859 1 97.69 69 GLY B N 1
ATOM 3190 C CA . GLY B 1 69 ? -9.43 23.922 13.594 1 97.69 69 GLY B CA 1
ATOM 3191 C C . GLY B 1 69 ? -10.898 24.25 13.758 1 97.69 69 GLY B C 1
ATOM 3192 O O . GLY B 1 69 ? -11.312 24.781 14.789 1 97.69 69 GLY B O 1
ATOM 3193 N N . LYS B 1 70 ? -11.727 23.906 12.781 1 96.31 70 LYS B N 1
ATOM 3194 C CA . LYS B 1 70 ? -13.109 24.359 12.664 1 96.31 70 LYS B CA 1
ATOM 3195 C C . LYS B 1 70 ? -14.023 23.578 13.609 1 96.31 70 LYS B C 1
ATOM 3197 O O . LYS B 1 70 ? -15.148 24 13.891 1 96.31 70 LYS B O 1
ATOM 3202 N N . GLY B 1 71 ? -13.547 22.406 14.086 1 96.88 71 GLY B N 1
ATOM 3203 C CA . GLY B 1 71 ? -14.422 21.516 14.836 1 96.88 71 GLY B CA 1
ATOM 3204 C C . GLY B 1 71 ? -15.453 20.828 13.969 1 96.88 71 GLY B C 1
ATOM 3205 O O . GLY B 1 71 ? -15.43 20.953 12.742 1 96.88 71 GLY B O 1
ATOM 3206 N N . VAL B 1 72 ? -16.219 19.984 14.625 1 96.06 72 VAL B N 1
ATOM 3207 C CA . VAL B 1 72 ? -17.266 19.219 13.945 1 96.06 72 VAL B CA 1
ATOM 3208 C C . VAL B 1 72 ? -18.641 19.609 14.5 1 96.06 72 VAL B C 1
ATOM 3210 O O . VAL B 1 72 ? -18.844 19.609 15.711 1 96.06 72 VAL B O 1
ATOM 3213 N N . LYS B 1 73 ? -19.562 19.891 13.617 1 94.94 73 LYS B N 1
ATOM 3214 C CA . LYS B 1 73 ? -20.922 20.203 14.039 1 94.94 73 LYS B CA 1
ATOM 3215 C C . LYS B 1 73 ? -21.594 19 14.703 1 94.94 73 LYS B C 1
ATOM 3217 O O . LYS B 1 73 ? -21.422 17.875 14.242 1 94.94 73 LYS B O 1
ATOM 3222 N N . LYS B 1 74 ? -22.438 19.281 15.641 1 94.5 74 LYS B N 1
ATOM 3223 C CA . LYS B 1 74 ? -23.141 18.219 16.375 1 94.5 74 LYS B CA 1
ATOM 3224 C C . LYS B 1 74 ? -23.922 17.328 15.414 1 94.5 74 LYS B C 1
ATOM 3226 O O . LYS B 1 74 ? -23.938 16.109 15.586 1 94.5 74 LYS B O 1
ATOM 3231 N N . SER B 1 75 ? -24.531 17.891 14.445 1 94.06 75 SER B N 1
ATOM 3232 C CA . SER B 1 75 ? -25.328 17.141 13.492 1 94.06 75 SER B CA 1
ATOM 3233 C C . SER B 1 75 ? -24.469 16.203 12.648 1 94.06 75 SER B C 1
ATOM 3235 O O . SER B 1 75 ? -24.984 15.25 12.062 1 94.06 75 SER B O 1
ATOM 3237 N N . ASP B 1 76 ? -23.172 16.484 12.609 1 95.25 76 ASP B N 1
ATOM 3238 C CA . ASP B 1 76 ? -22.281 15.711 11.75 1 95.25 76 ASP B CA 1
ATOM 3239 C C . ASP B 1 76 ? -21.562 14.625 12.547 1 95.25 76 ASP B C 1
ATOM 3241 O O . ASP B 1 76 ? -20.984 13.703 11.961 1 95.25 76 ASP B O 1
ATOM 3245 N N . VAL B 1 77 ? -21.562 14.656 13.805 1 96.19 77 VAL B N 1
ATOM 3246 C CA . VAL B 1 77 ? -20.781 13.797 14.68 1 96.19 77 VAL B CA 1
ATOM 3247 C C . VAL B 1 77 ? -21.172 12.336 14.453 1 96.19 77 VAL B C 1
ATOM 3249 O O . VAL B 1 77 ? -20.312 11.461 14.344 1 96.19 77 VAL B O 1
ATOM 3252 N N . PRO B 1 78 ? -22.453 12.023 14.258 1 95.94 78 PRO B N 1
ATOM 3253 C CA . PRO B 1 78 ? -22.828 10.617 14.062 1 95.94 78 PRO B CA 1
ATOM 3254 C C . PRO B 1 78 ? -22.234 10.031 12.781 1 95.94 78 PRO B C 1
ATOM 3256 O O . PRO B 1 78 ? -22.172 8.805 12.633 1 95.94 78 PRO B O 1
ATOM 3259 N N . PHE B 1 79 ? -21.719 10.898 11.922 1 95.44 79 PHE B N 1
ATOM 3260 C CA . PHE B 1 79 ? -21.312 10.43 10.609 1 95.44 79 PHE B CA 1
ATOM 3261 C C . PHE B 1 79 ? -19.797 10.453 10.477 1 95.44 79 PHE B C 1
ATOM 3263 O O . PHE B 1 79 ? -19.234 9.836 9.57 1 95.44 79 PHE B O 1
ATOM 3270 N N . MET B 1 80 ? -19.078 11.125 11.359 1 95.19 80 MET B N 1
ATOM 3271 C CA . MET B 1 80 ? -17.641 11.344 11.195 1 95.19 80 MET B CA 1
ATOM 3272 C C . MET B 1 80 ? -16.875 10.039 11.352 1 95.19 80 MET B C 1
ATOM 3274 O O . MET B 1 80 ? -15.719 9.938 10.906 1 95.19 80 MET B O 1
ATOM 3278 N N . THR B 1 81 ? -17.5 8.984 11.961 1 96.81 81 THR B N 1
ATOM 3279 C CA . THR B 1 81 ? -16.859 7.684 12.156 1 96.81 81 THR B CA 1
ATOM 3280 C C . THR B 1 81 ? -17.578 6.602 11.359 1 96.81 81 THR B C 1
ATOM 3282 O O . THR B 1 81 ? -17.484 5.418 11.688 1 96.81 81 THR B O 1
ATOM 3285 N N . LYS B 1 82 ? -18.344 7.02 10.383 1 95.31 82 LYS B N 1
ATOM 3286 C CA . LYS B 1 82 ? -18.953 6.094 9.43 1 95.31 82 LYS B CA 1
ATOM 3287 C C . LYS B 1 82 ? -18.141 6.012 8.141 1 95.31 82 LYS B C 1
ATOM 3289 O O . LYS B 1 82 ? -17.625 7.02 7.672 1 95.31 82 LYS B O 1
ATOM 3294 N N . ARG B 1 83 ? -18.094 4.812 7.656 1 93.94 83 ARG B N 1
ATOM 3295 C CA . ARG B 1 83 ? -17.312 4.633 6.438 1 93.94 83 ARG B CA 1
ATOM 3296 C C . ARG B 1 83 ? -17.953 5.352 5.258 1 93.94 83 ARG B C 1
ATOM 3298 O O . ARG B 1 83 ? -19.188 5.332 5.113 1 93.94 83 ARG B O 1
ATOM 3305 N N . HIS B 1 84 ? -17.203 6.055 4.457 1 92.88 84 HIS B N 1
ATOM 3306 C CA . HIS B 1 84 ? -17.562 6.656 3.176 1 92.88 84 HIS B CA 1
ATOM 3307 C C . HIS B 1 84 ? -18.422 7.902 3.377 1 92.88 84 HIS B C 1
ATOM 3309 O O . HIS B 1 84 ? -19.344 8.164 2.594 1 92.88 84 HIS B O 1
ATOM 3315 N N . TYR B 1 85 ? -18.25 8.523 4.473 1 91.69 85 TYR B N 1
ATOM 3316 C CA . TYR B 1 85 ? -18.766 9.875 4.688 1 91.69 85 TYR B CA 1
ATOM 3317 C C . TYR B 1 85 ? -17.625 10.898 4.672 1 91.69 85 TYR B C 1
ATOM 3319 O O . TYR B 1 85 ? -16.531 10.617 5.145 1 91.69 85 TYR B O 1
ATOM 3327 N N . THR B 1 86 ? -17.875 11.984 4.062 1 87.69 86 THR B N 1
ATOM 3328 C CA . THR B 1 86 ? -16.828 13 4.012 1 87.69 86 THR B CA 1
ATOM 3329 C C . THR B 1 86 ? -17.438 14.398 4.062 1 87.69 86 THR B C 1
ATOM 3331 O O . THR B 1 86 ? -18.578 14.602 3.641 1 87.69 86 THR B O 1
ATOM 3334 N N . SER B 1 87 ? -16.797 15.273 4.699 1 84.06 87 SER B N 1
ATOM 3335 C CA . SER B 1 87 ? -17.141 16.688 4.676 1 84.06 87 SER B CA 1
ATOM 3336 C C . SER B 1 87 ? -16.25 17.453 3.691 1 84.06 87 SER B C 1
ATOM 3338 O O . SER B 1 87 ? -16.219 18.688 3.713 1 84.06 87 SER B O 1
ATOM 3340 N N . LYS B 1 88 ? -15.438 16.703 2.9 1 78.56 88 LYS B N 1
ATOM 3341 C CA . LYS B 1 88 ? -14.359 17.312 2.129 1 78.56 88 LYS B CA 1
ATOM 3342 C C . LYS B 1 88 ? -14.844 17.703 0.734 1 78.56 88 LYS B C 1
ATOM 3344 O O . LYS B 1 88 ? -14.258 18.578 0.094 1 78.56 88 LYS B O 1
ATOM 3349 N N . PHE B 1 89 ? -15.828 17.016 0.11 1 75.25 89 PHE B N 1
ATOM 3350 C CA . PHE B 1 89 ? -16.328 17.359 -1.222 1 75.25 89 PHE B CA 1
ATOM 3351 C C . PHE B 1 89 ? -17.766 16.891 -1.402 1 75.25 89 PHE B C 1
ATOM 3353 O O . PHE B 1 89 ? -18.266 16.078 -0.623 1 75.25 89 PHE B O 1
ATOM 3360 N N . SER B 1 90 ? -18.297 17.75 -2.334 1 70.94 90 SER B N 1
ATOM 3361 C CA . SER B 1 90 ? -19.703 17.469 -2.604 1 70.94 90 SER B CA 1
ATOM 3362 C C . SER B 1 90 ? -19.906 16.906 -4.008 1 70.94 90 SER B C 1
ATOM 3364 O O . SER B 1 90 ? -19.688 17.594 -5 1 70.94 90 SER B O 1
ATOM 3366 N N . GLY B 1 91 ? -19.828 15.562 -4.215 1 70.06 91 GLY B N 1
ATOM 3367 C CA . GLY B 1 91 ? -20.125 14.953 -5.5 1 70.06 91 GLY B CA 1
ATOM 3368 C C . GLY B 1 91 ? -18.891 14.664 -6.332 1 70.06 91 GLY B C 1
ATOM 3369 O O . GLY B 1 91 ? -17.781 15.008 -5.934 1 70.06 91 GLY B O 1
ATOM 3370 N N . MET B 1 92 ? -18.984 14.031 -7.48 1 67.81 92 MET B N 1
ATOM 3371 C CA . MET B 1 92 ? -17.906 13.547 -8.336 1 67.81 92 MET B CA 1
ATOM 3372 C C . MET B 1 92 ? -17.109 14.711 -8.914 1 67.81 92 MET B C 1
ATOM 3374 O O . MET B 1 92 ? -15.883 14.633 -9.016 1 67.81 92 MET B O 1
ATOM 3378 N N . GLU B 1 93 ? -17.75 15.789 -9.289 1 68.25 93 GLU B N 1
ATOM 3379 C CA . GLU B 1 93 ? -17.062 16.938 -9.883 1 68.25 93 GLU B CA 1
ATOM 3380 C C . GLU B 1 93 ? -16.109 17.578 -8.883 1 68.25 93 GLU B C 1
ATOM 3382 O O . GLU B 1 93 ? -15 17.969 -9.25 1 68.25 93 GLU B O 1
ATOM 3387 N N . SER B 1 94 ? -16.625 17.672 -7.738 1 70.38 94 SER B N 1
ATOM 3388 C CA . SER B 1 94 ? -15.797 18.266 -6.688 1 70.38 94 SER B CA 1
ATOM 3389 C C . SER B 1 94 ? -14.609 17.375 -6.348 1 70.38 94 SER B C 1
ATOM 3391 O O . SER B 1 94 ? -13.516 17.859 -6.051 1 70.38 94 SER B O 1
ATOM 3393 N N . PHE B 1 95 ? -14.805 16.094 -6.531 1 69.81 95 PHE B N 1
ATOM 3394 C CA . PHE B 1 95 ? -13.75 15.133 -6.242 1 69.81 95 PHE B CA 1
ATOM 3395 C C . PHE B 1 95 ? -12.57 15.328 -7.191 1 69.81 95 PHE B C 1
ATOM 3397 O O . PHE B 1 95 ? -11.414 15.258 -6.77 1 69.81 95 PHE B O 1
ATOM 3404 N N . LEU B 1 96 ? -12.898 15.625 -8.367 1 69 96 LEU B N 1
ATOM 3405 C CA . LEU B 1 96 ? -11.867 15.734 -9.398 1 69 96 LEU B CA 1
ATOM 3406 C C . LEU B 1 96 ? -11.031 17 -9.211 1 69 96 LEU B C 1
ATOM 3408 O O . LEU B 1 96 ? -9.969 17.141 -9.805 1 69 96 LEU B O 1
ATOM 3412 N N . THR B 1 97 ? -11.461 17.859 -8.258 1 69.12 97 THR B N 1
ATOM 3413 C CA . THR B 1 97 ? -10.734 19.094 -8.023 1 69.12 97 THR B CA 1
ATOM 3414 C C . THR B 1 97 ? -10.289 19.203 -6.57 1 69.12 97 THR B C 1
ATOM 3416 O O . THR B 1 97 ? -9.906 20.281 -6.105 1 69.12 97 THR B O 1
ATOM 3419 N N . LEU B 1 98 ? -10.32 18.141 -5.977 1 72.88 98 LEU B N 1
ATOM 3420 C CA . LEU B 1 98 ? -10.148 18.141 -4.527 1 72.88 98 LEU B CA 1
ATOM 3421 C C . LEU B 1 98 ? -8.695 18.406 -4.152 1 72.88 98 LEU B C 1
ATOM 3423 O O . LEU B 1 98 ? -7.781 17.797 -4.715 1 72.88 98 LEU B O 1
ATOM 3427 N N . GLU B 1 99 ? -8.531 19.266 -3.164 1 80.75 99 GLU B N 1
ATOM 3428 C CA . GLU B 1 99 ? -7.203 19.656 -2.703 1 80.75 99 GLU B CA 1
ATOM 3429 C C . GLU B 1 99 ? -6.961 19.188 -1.27 1 80.75 99 GLU B C 1
ATOM 3431 O O . GLU B 1 99 ? -5.879 19.406 -0.717 1 80.75 99 GLU B O 1
ATOM 3436 N N . THR B 1 100 ? -7.926 18.484 -0.72 1 89.88 100 THR B N 1
ATOM 3437 C CA . THR B 1 100 ? -7.781 18.062 0.667 1 89.88 100 THR B CA 1
ATOM 3438 C C . THR B 1 100 ? -6.879 16.828 0.763 1 89.88 100 THR B C 1
ATOM 3440 O O . THR B 1 100 ? -6.691 16.109 -0.222 1 89.88 100 THR B O 1
ATOM 3443 N N . TYR B 1 101 ? -6.281 16.688 1.914 1 93.19 101 TYR B N 1
ATOM 3444 C CA . TYR B 1 101 ? -5.484 15.492 2.168 1 93.19 101 TYR B CA 1
ATOM 3445 C C . TYR B 1 101 ? -6.367 14.258 2.256 1 93.19 101 TYR B C 1
ATOM 3447 O O . TYR B 1 101 ? -6.07 13.227 1.643 1 93.19 101 TYR B O 1
ATOM 3455 N N . GLY B 1 102 ? -7.461 14.328 3 1 90.19 102 GLY B N 1
ATOM 3456 C CA . GLY B 1 102 ? -8.406 13.234 3.111 1 90.19 102 GLY B CA 1
ATOM 3457 C C . GLY B 1 102 ? -9.5 13.289 2.061 1 90.19 102 GLY B C 1
ATOM 3458 O O . GLY B 1 102 ? -9.977 14.367 1.698 1 90.19 102 GLY B O 1
ATOM 3459 N N . PHE B 1 103 ? -10 12.023 1.647 1 87.69 103 PHE B N 1
ATOM 3460 C CA . PHE B 1 103 ? -11.055 12.055 0.646 1 87.69 103 PHE B CA 1
ATOM 3461 C C . PHE B 1 103 ? -11.812 10.734 0.619 1 87.69 103 PHE B C 1
ATOM 3463 O O . PHE B 1 103 ? -12.828 10.602 -0.07 1 87.69 103 PHE B O 1
ATOM 3470 N N . ARG B 1 104 ? -11.422 9.766 1.374 1 88.81 104 ARG B N 1
ATOM 3471 C CA . ARG B 1 104 ? -12.023 8.438 1.248 1 88.81 104 ARG B CA 1
ATOM 3472 C C . ARG B 1 104 ? -13.07 8.211 2.334 1 88.81 104 ARG B C 1
ATOM 3474 O O . ARG B 1 104 ? -13.906 7.316 2.211 1 88.81 104 ARG B O 1
ATOM 3481 N N . GLY B 1 105 ? -12.953 8.898 3.496 1 91.56 105 GLY B N 1
ATOM 3482 C CA . GLY B 1 105 ? -13.875 8.734 4.605 1 91.56 105 GLY B CA 1
ATOM 3483 C C . GLY B 1 105 ? -13.758 7.387 5.289 1 91.56 105 GLY B C 1
ATOM 3484 O O . GLY B 1 105 ? -14.766 6.758 5.613 1 91.56 105 GLY B O 1
ATOM 3485 N N . GLU B 1 106 ? -12.523 6.953 5.488 1 94.31 106 GLU B N 1
ATOM 3486 C CA . GLU B 1 106 ? -12.344 5.609 6.027 1 94.31 106 GLU B CA 1
ATOM 3487 C C . GLU B 1 106 ? -11.531 5.641 7.32 1 94.31 106 GLU B C 1
ATOM 3489 O O . GLU B 1 106 ? -11.633 4.73 8.148 1 94.31 106 GLU B O 1
ATOM 3494 N N . ALA B 1 107 ? -10.789 6.688 7.547 1 96.06 107 ALA B N 1
ATOM 3495 C CA . ALA B 1 107 ? -9.742 6.648 8.562 1 96.06 107 ALA B CA 1
ATOM 3496 C C . ALA B 1 107 ? -10.336 6.52 9.961 1 96.06 107 ALA B C 1
ATOM 3498 O O . ALA B 1 107 ? -10 5.594 10.703 1 96.06 107 ALA B O 1
ATOM 3499 N N . LEU B 1 108 ? -11.297 7.387 10.344 1 97.81 108 LEU B N 1
ATOM 3500 C CA . LEU B 1 108 ? -11.836 7.383 11.695 1 97.81 108 LEU B CA 1
ATOM 3501 C C . LEU B 1 108 ? -12.664 6.125 11.953 1 97.81 108 LEU B C 1
ATOM 3503 O O . LEU B 1 108 ? -12.617 5.555 13.047 1 97.81 108 LEU B O 1
ATOM 3507 N N . ALA B 1 109 ? -13.445 5.742 10.938 1 97.56 109 ALA B N 1
ATOM 3508 C CA . ALA B 1 109 ? -14.195 4.492 11.062 1 97.56 109 ALA B CA 1
ATOM 3509 C C . ALA B 1 109 ? -13.258 3.316 11.328 1 97.56 109 ALA B C 1
ATOM 3511 O O . ALA B 1 109 ? -13.539 2.469 12.18 1 97.56 109 ALA B O 1
ATOM 3512 N N . SER B 1 110 ? -12.18 3.262 10.57 1 98 110 SER B N 1
ATOM 3513 C CA . SER B 1 110 ? -11.195 2.197 10.734 1 98 110 SER B CA 1
ATOM 3514 C C . SER B 1 110 ? -10.555 2.248 12.117 1 98 110 SER B C 1
ATOM 3516 O O . SER B 1 110 ? -10.312 1.209 12.734 1 98 110 SER B O 1
ATOM 3518 N N . LEU B 1 111 ? -10.281 3.439 12.516 1 98.44 111 LEU B N 1
ATOM 3519 C CA . LEU B 1 111 ? -9.68 3.604 13.836 1 98.44 111 LEU B CA 1
ATOM 3520 C C . LEU B 1 111 ? -10.594 3.053 14.922 1 98.44 111 LEU B C 1
ATOM 3522 O O . LEU B 1 111 ? -10.133 2.385 15.852 1 98.44 111 LEU B O 1
ATOM 3526 N N . CYS B 1 112 ? -11.898 3.252 14.852 1 98.38 112 CYS B N 1
ATOM 3527 C CA . CYS B 1 112 ? -12.867 2.732 15.805 1 98.38 112 CYS B CA 1
ATOM 3528 C C . CYS B 1 112 ? -12.844 1.208 15.836 1 98.38 112 CYS B C 1
ATOM 3530 O O . CYS B 1 112 ? -13.062 0.598 16.891 1 98.38 112 CYS B O 1
ATOM 3532 N N . SER B 1 113 ? -12.531 0.638 14.711 1 97.38 113 SER B N 1
ATOM 3533 C CA . SER B 1 113 ? -12.547 -0.816 14.586 1 97.38 113 SER B CA 1
ATOM 3534 C C . SER B 1 113 ? -11.352 -1.441 15.297 1 97.38 113 SER B C 1
ATOM 3536 O O . SER B 1 113 ? -11.422 -2.586 15.75 1 97.38 113 SER B O 1
ATOM 3538 N N . VAL B 1 114 ? -10.266 -0.708 15.438 1 97.69 114 VAL B N 1
ATOM 3539 C CA . VAL B 1 114 ? -9.047 -1.373 15.883 1 97.69 114 VAL B CA 1
ATOM 3540 C C . VAL B 1 114 ? -8.531 -0.723 17.172 1 97.69 114 VAL B C 1
ATOM 3542 O O . VAL B 1 114 ? -7.414 -0.993 17.594 1 97.69 114 VAL B O 1
ATOM 3545 N N . SER B 1 115 ? -9.297 0.176 17.766 1 98.5 115 SER B N 1
ATOM 3546 C CA . SER B 1 115 ? -8.922 0.862 19 1 98.5 115 SER B CA 1
ATOM 3547 C C . SER B 1 115 ? -10.148 1.447 19.703 1 98.5 115 SER B C 1
ATOM 3549 O O . SER B 1 115 ? -11.266 1.327 19.203 1 98.5 115 SER B O 1
ATOM 3551 N N . ASP B 1 116 ? -9.938 2.014 20.891 1 98.62 116 ASP B N 1
ATOM 3552 C CA . ASP B 1 116 ? -10.961 2.793 21.594 1 98.62 116 ASP B CA 1
ATOM 3553 C C . ASP B 1 116 ? -10.844 4.277 21.25 1 98.62 116 ASP B C 1
ATOM 3555 O O . ASP B 1 116 ? -9.844 4.914 21.578 1 98.62 116 ASP B O 1
ATOM 3559 N N . VAL B 1 117 ? -11.922 4.828 20.703 1 98.75 117 VAL B N 1
ATOM 3560 C CA . VAL B 1 117 ? -11.805 6.18 20.156 1 98.75 117 VAL B CA 1
ATOM 3561 C C . VAL B 1 117 ? -12.711 7.129 20.953 1 98.75 117 VAL B C 1
ATOM 3563 O O . VAL B 1 117 ? -13.875 6.809 21.219 1 98.75 117 VAL B O 1
ATOM 3566 N N . VAL B 1 118 ? -12.164 8.227 21.344 1 98.81 118 VAL B N 1
ATOM 3567 C CA . VAL B 1 118 ? -12.898 9.359 21.906 1 98.81 118 VAL B CA 1
ATOM 3568 C C . VAL B 1 118 ? -12.586 10.625 21.109 1 98.81 118 VAL B C 1
ATOM 3570 O O . VAL B 1 118 ? -11.43 10.891 20.766 1 98.81 118 VAL B O 1
ATOM 3573 N N . VAL B 1 119 ? -13.625 11.375 20.797 1 98.75 119 VAL B N 1
ATOM 3574 C CA . VAL B 1 119 ? -13.461 12.641 20.078 1 98.75 119 VAL B CA 1
ATOM 3575 C C . VAL B 1 119 ? -14.07 13.773 20.891 1 98.75 119 VAL B C 1
ATOM 3577 O O . VAL B 1 119 ? -15.203 13.68 21.359 1 98.75 119 VAL B O 1
ATOM 3580 N N . ILE B 1 120 ? -13.305 14.773 21.156 1 98.81 120 ILE B N 1
ATOM 3581 C CA . ILE B 1 120 ? -13.789 16.031 21.719 1 98.81 120 ILE B CA 1
ATOM 3582 C C . ILE B 1 120 ? -13.773 17.109 20.641 1 98.81 120 ILE B C 1
ATOM 3584 O O . ILE B 1 120 ? -12.766 17.312 19.969 1 98.81 120 ILE B O 1
ATOM 3588 N N . THR B 1 121 ? -14.844 17.781 20.453 1 98.44 121 THR B N 1
ATOM 3589 C CA . THR B 1 121 ? -14.875 18.781 19.391 1 98.44 121 THR B CA 1
ATOM 3590 C C . THR B 1 121 ? -15.828 19.922 19.734 1 98.44 121 THR B C 1
ATOM 3592 O O . THR B 1 121 ? -16.75 19.734 20.531 1 98.44 121 THR B O 1
ATOM 3595 N N . LYS B 1 122 ? -15.547 21.031 19.203 1 97.94 122 LYS B N 1
ATOM 3596 C CA . LYS B 1 122 ? -16.328 22.25 19.391 1 97.94 122 LYS B CA 1
ATOM 3597 C C . LYS B 1 122 ? -16.172 23.188 18.203 1 97.94 122 LYS B C 1
ATOM 3599 O O . LYS B 1 122 ? -15.047 23.469 17.766 1 97.94 122 LYS B O 1
ATOM 3604 N N . THR B 1 123 ? -17.25 23.578 17.625 1 96.88 123 THR B N 1
ATOM 3605 C CA . THR B 1 123 ? -17.203 24.625 16.609 1 96.88 123 THR B CA 1
ATOM 3606 C C . THR B 1 123 ? -17.188 26 17.266 1 96.88 123 THR B C 1
ATOM 3608 O O . THR B 1 123 ? -17.484 26.141 18.453 1 96.88 123 THR B O 1
ATOM 3611 N N . LYS B 1 124 ? -16.859 27 16.5 1 95.06 124 LYS B N 1
ATOM 3612 C CA . LYS B 1 124 ? -16.859 28.375 17 1 95.06 124 LYS B CA 1
ATOM 3613 C C . LYS B 1 124 ? -18.266 28.812 17.422 1 95.06 124 LYS B C 1
ATOM 3615 O O . LYS B 1 124 ? -18.406 29.625 18.344 1 95.06 124 LYS B O 1
ATOM 3620 N N . GLU B 1 125 ? -19.234 28.25 16.781 1 94.25 125 GLU B N 1
ATOM 3621 C CA . GLU B 1 125 ? -20.625 28.625 17.016 1 94.25 125 GLU B CA 1
ATOM 3622 C C . GLU B 1 125 ? -21.188 27.938 18.266 1 94.25 125 GLU B C 1
ATOM 3624 O O . GLU B 1 125 ? -22.203 28.344 18.812 1 94.25 125 GLU B O 1
ATOM 3629 N N . ASP B 1 126 ? -20.547 26.922 18.641 1 94.19 126 ASP B N 1
ATOM 3630 C CA . ASP B 1 126 ? -21.016 26.156 19.797 1 94.19 126 ASP B CA 1
ATOM 3631 C C . ASP B 1 126 ? -20.672 26.875 21.094 1 94.19 126 ASP B C 1
ATOM 3633 O O . ASP B 1 126 ? -19.594 27.453 21.219 1 94.19 126 ASP B O 1
ATOM 3637 N N . ASP B 1 127 ? -21.547 26.75 22.047 1 93.94 127 ASP B N 1
ATOM 3638 C CA . ASP B 1 127 ? -21.266 27.297 23.359 1 93.94 127 ASP B CA 1
ATOM 3639 C C . ASP B 1 127 ? -20.281 26.406 24.125 1 93.94 127 ASP B C 1
ATOM 3641 O O . ASP B 1 127 ? -19.375 26.906 24.797 1 93.94 127 ASP B O 1
ATOM 3645 N N . VAL B 1 128 ? -20.578 25.188 24 1 95.5 128 VAL B N 1
ATOM 3646 C CA . VAL B 1 128 ? -19.75 24.219 24.719 1 95.5 128 VAL B CA 1
ATOM 3647 C C . VAL B 1 128 ? -19.344 23.094 23.781 1 95.5 128 VAL B C 1
ATOM 3649 O O . VAL B 1 128 ? -20.094 22.75 22.844 1 95.5 128 VAL B O 1
ATOM 3652 N N . GLY B 1 129 ? -18.172 22.562 24.062 1 96.5 129 GLY B N 1
ATOM 3653 C CA . GLY B 1 129 ? -17.766 21.375 23.328 1 96.5 129 GLY B CA 1
ATOM 3654 C C . GLY B 1 129 ? -18.375 20.109 23.875 1 96.5 129 GLY B C 1
ATOM 3655 O O . GLY B 1 129 ? -19.094 20.125 24.875 1 96.5 129 GLY B O 1
ATOM 3656 N N . SER B 1 130 ? -18.172 19.016 23.156 1 97.94 130 SER B N 1
ATOM 3657 C CA . SER B 1 130 ? -18.656 17.703 23.594 1 97.94 130 SER B CA 1
ATOM 3658 C C . SER B 1 130 ? -17.625 16.625 23.359 1 97.94 130 SER B C 1
ATOM 3660 O O . SER B 1 130 ? -16.844 16.688 22.406 1 97.94 130 SER B O 1
ATOM 3662 N N . SER B 1 131 ? -17.656 15.672 24.281 1 98.56 131 SER B N 1
ATOM 3663 C CA . SER B 1 131 ? -16.859 14.453 24.156 1 98.56 131 SER B CA 1
ATOM 3664 C C . SER B 1 131 ? -17.719 13.273 23.75 1 98.56 131 SER B C 1
ATOM 3666 O O . SER B 1 131 ? -18.797 13.047 24.328 1 98.56 131 SER B O 1
ATOM 3668 N N . TYR B 1 132 ? -17.312 12.578 22.75 1 98.69 132 TYR B N 1
ATOM 3669 C CA . TYR B 1 132 ? -18.031 11.414 22.266 1 98.69 132 TYR B CA 1
ATOM 3670 C C . TYR B 1 132 ? -17.141 10.172 22.297 1 98.69 132 TYR B C 1
ATOM 3672 O O . TYR B 1 132 ? -15.992 10.211 21.844 1 98.69 132 TYR B O 1
ATOM 3680 N N . SER B 1 133 ? -17.625 9.086 22.812 1 98.69 133 SER B N 1
ATOM 3681 C CA . SER B 1 133 ? -16.984 7.785 22.641 1 98.69 133 SER B CA 1
ATOM 3682 C C . SER B 1 133 ? -17.719 6.926 21.625 1 98.69 133 SER B C 1
ATOM 3684 O O . SER B 1 133 ? -18.938 7.039 21.469 1 98.69 133 SER B O 1
ATOM 3686 N N . PHE B 1 134 ? -16.984 6.082 20.969 1 98.56 134 PHE B N 1
ATOM 3687 C CA . PHE B 1 134 ? -17.562 5.305 19.875 1 98.56 134 PHE B CA 1
ATOM 3688 C C . PHE B 1 134 ? -17.312 3.814 20.078 1 98.56 134 PHE B C 1
ATOM 3690 O O . PHE B 1 134 ? -16.312 3.422 20.688 1 98.56 134 PHE B O 1
ATOM 3697 N N . ASP B 1 135 ? -18.219 2.99 19.531 1 97.69 135 ASP B N 1
ATOM 3698 C CA . ASP B 1 135 ? -17.984 1.552 19.531 1 97.69 135 ASP B CA 1
ATOM 3699 C C . ASP B 1 135 ? -17.203 1.126 18.281 1 97.69 135 ASP B C 1
ATOM 3701 O O . ASP B 1 135 ? -16.75 1.972 17.516 1 97.69 135 ASP B O 1
ATOM 3705 N N . GLU B 1 136 ? -17.031 -0.155 18.062 1 95.94 136 GLU B N 1
ATOM 3706 C CA . GLU B 1 136 ? -16.188 -0.685 16.984 1 95.94 136 GLU B CA 1
ATOM 3707 C C . GLU B 1 136 ? -16.812 -0.422 15.625 1 95.94 136 GLU B C 1
ATOM 3709 O O . GLU B 1 136 ? -16.125 -0.469 14.602 1 95.94 136 GLU B O 1
ATOM 3714 N N . GLU B 1 137 ? -18.109 -0.096 15.641 1 96.38 137 GLU B N 1
ATOM 3715 C CA . GLU B 1 137 ? -18.797 0.165 14.383 1 96.38 137 GLU B CA 1
ATOM 3716 C C . GLU B 1 137 ? -18.875 1.662 14.094 1 96.38 137 GLU B C 1
ATOM 3718 O O . GLU B 1 137 ? -19.422 2.076 13.07 1 96.38 137 GLU B O 1
ATOM 3723 N N . GLY B 1 138 ? -18.344 2.463 14.992 1 96.94 138 GLY B N 1
ATOM 3724 C CA . GLY B 1 138 ? -18.344 3.904 14.805 1 96.94 138 GLY B CA 1
ATOM 3725 C C . GLY B 1 138 ? -19.609 4.566 15.312 1 96.94 138 GLY B C 1
ATOM 3726 O O . GLY B 1 138 ? -19.891 5.723 14.984 1 96.94 138 GLY B O 1
ATOM 3727 N N . THR B 1 139 ? -20.359 3.83 16.047 1 97.69 139 THR B N 1
ATOM 3728 C CA . THR B 1 139 ? -21.578 4.395 16.625 1 97.69 139 THR B CA 1
ATOM 3729 C C . THR B 1 139 ? -21.266 5.047 17.969 1 97.69 139 THR B C 1
ATOM 3731 O O . THR B 1 139 ? -20.5 4.504 18.781 1 97.69 139 THR B O 1
ATOM 3734 N N . ILE B 1 140 ? -21.969 6.117 18.266 1 98.25 140 ILE B N 1
ATOM 3735 C CA . ILE B 1 140 ? -21.75 6.84 19.516 1 98.25 140 ILE B CA 1
ATOM 3736 C C . ILE B 1 140 ? -22.219 5.996 20.703 1 98.25 140 ILE B C 1
ATOM 3738 O O . ILE B 1 140 ? -23.375 5.543 20.719 1 98.25 140 ILE B O 1
ATOM 3742 N N . LYS B 1 141 ? -21.391 5.797 21.578 1 97.88 141 LYS B N 1
ATOM 3743 C CA . LYS B 1 141 ? -21.703 5.055 22.797 1 97.88 141 LYS B CA 1
ATOM 3744 C C . LYS B 1 141 ? -22.125 5.996 23.922 1 97.88 141 LYS B C 1
ATOM 3746 O O . LYS B 1 141 ? -23.062 5.695 24.672 1 97.88 141 LYS B O 1
ATOM 3751 N N . ASN B 1 142 ? -21.359 7.043 24.094 1 97.31 142 ASN B N 1
ATOM 3752 C CA . ASN B 1 142 ? -21.562 8.023 25.141 1 97.31 142 ASN B CA 1
ATOM 3753 C C . ASN B 1 142 ? -21.141 9.422 24.719 1 97.31 142 ASN B C 1
ATOM 3755 O O . ASN B 1 142 ? -20.328 9.57 23.812 1 97.31 142 ASN B O 1
ATOM 3759 N N . SER B 1 143 ? -21.828 10.406 25.297 1 97.56 143 SER B N 1
ATOM 3760 C CA . SER B 1 143 ? -21.469 11.805 25.062 1 97.56 143 SER B CA 1
ATOM 3761 C C . SER B 1 143 ? -21.531 12.609 26.359 1 97.56 143 SER B C 1
ATOM 3763 O O . SER B 1 143 ? -22.375 12.352 27.219 1 97.56 143 SER B O 1
ATOM 3765 N N . LYS B 1 144 ? -20.625 13.547 26.516 1 97.81 144 LYS B N 1
ATOM 3766 C CA . LYS B 1 144 ? -20.609 14.445 27.656 1 97.81 144 LYS B CA 1
ATOM 3767 C C . LYS B 1 144 ? -20.078 15.828 27.266 1 97.81 144 LYS B C 1
ATOM 3769 O O . LYS B 1 144 ? -19.266 15.945 26.344 1 97.81 144 LYS B O 1
ATOM 3774 N N . PRO B 1 145 ? -20.531 16.828 27.953 1 96.62 145 PRO B N 1
ATOM 3775 C CA . PRO B 1 145 ? -19.984 18.156 27.672 1 96.62 145 PRO B CA 1
ATOM 3776 C C . PRO B 1 145 ? -18.5 18.266 28 1 96.62 145 PRO B C 1
ATOM 3778 O O . PRO B 1 145 ? -17.984 17.516 28.828 1 96.62 145 PRO B O 1
ATOM 3781 N N . SER B 1 146 ? -17.859 19.078 27.266 1 96.31 146 SER B N 1
ATOM 3782 C CA . SER B 1 146 ? -16.438 19.344 27.469 1 96.31 146 SER B CA 1
ATOM 3783 C C . SER B 1 146 ? -16.141 20.828 27.5 1 96.31 146 SER B C 1
ATOM 3785 O O . SER B 1 146 ? -16.781 21.609 26.781 1 96.31 146 SER B O 1
ATOM 3787 N N . HIS B 1 147 ? -15.094 21.281 28.219 1 92.25 147 HIS B N 1
ATOM 3788 C CA . HIS B 1 147 ? -14.727 22.688 28.359 1 92.25 147 HIS B CA 1
ATOM 3789 C C . HIS B 1 147 ? -13.609 23.062 27.391 1 92.25 147 HIS B C 1
ATOM 3791 O O . HIS B 1 147 ? -13.188 24.219 27.328 1 92.25 147 HIS B O 1
ATOM 3797 N N . LEU B 1 148 ? -13.25 22.172 26.625 1 90.81 148 LEU B N 1
ATOM 3798 C CA . LEU B 1 148 ? -12.172 22.453 25.688 1 90.81 148 LEU B CA 1
ATOM 3799 C C . LEU B 1 148 ? -12.609 23.484 24.641 1 90.81 148 LEU B C 1
ATOM 3801 O O . LEU B 1 148 ? -13.797 23.578 24.328 1 90.81 148 LEU B O 1
ATOM 3805 N N . GLY B 1 149 ? -11.672 24.25 24.125 1 90.62 149 GLY B N 1
ATOM 3806 C CA . GLY B 1 149 ? -11.945 25.297 23.141 1 90.62 149 GLY B CA 1
ATOM 3807 C C . GLY B 1 149 ? -12.258 24.75 21.766 1 90.62 149 GLY B C 1
ATOM 3808 O O . GLY B 1 149 ? -12.367 23.531 21.578 1 90.62 149 GLY B O 1
ATOM 3809 N N . ALA B 1 150 ? -12.414 25.703 20.828 1 96.38 150 ALA B N 1
ATOM 3810 C CA . ALA B 1 150 ? -12.75 25.328 19.453 1 96.38 150 ALA B CA 1
ATOM 3811 C C . ALA B 1 150 ? -11.688 24.422 18.844 1 96.38 150 ALA B C 1
ATOM 3813 O O . ALA B 1 150 ? -10.492 24.594 19.125 1 96.38 150 ALA B O 1
ATOM 3814 N N . GLY B 1 151 ? -12.078 23.469 18.094 1 98.25 151 GLY B N 1
ATOM 3815 C CA . GLY B 1 151 ? -11.18 22.516 17.484 1 98.25 151 GLY B CA 1
ATOM 3816 C C . GLY B 1 151 ? -11.602 21.078 17.719 1 98.25 151 GLY B C 1
ATOM 3817 O O . GLY B 1 151 ? -12.773 20.797 17.984 1 98.25 151 GLY B O 1
ATOM 3818 N N . THR B 1 152 ? -10.758 20.156 17.484 1 98.56 152 THR B N 1
ATOM 3819 C CA . THR B 1 152 ? -11.031 18.734 17.625 1 98.56 152 THR B CA 1
ATOM 3820 C C . THR B 1 152 ? -9.852 18.016 18.266 1 98.56 152 THR B C 1
ATOM 3822 O O . THR B 1 152 ? -8.695 18.281 17.922 1 98.56 152 THR B O 1
ATOM 3825 N N . THR B 1 153 ? -10.133 17.219 19.234 1 98.88 153 THR B N 1
ATOM 3826 C CA . THR B 1 153 ? -9.172 16.297 19.812 1 98.88 153 THR B CA 1
ATOM 3827 C C . THR B 1 153 ? -9.609 14.852 19.594 1 98.88 153 THR B C 1
ATOM 3829 O O . THR B 1 153 ? -10.719 14.461 19.984 1 98.88 153 THR B O 1
ATOM 3832 N N . VAL B 1 154 ? -8.844 14.094 18.891 1 98.88 154 VAL B N 1
ATOM 3833 C CA . VAL B 1 154 ? -9.086 12.664 18.719 1 98.88 154 VAL B CA 1
ATOM 3834 C C . VAL B 1 154 ? -8.102 11.867 19.578 1 98.88 154 VAL B C 1
ATOM 3836 O O . VAL B 1 154 ? -6.891 12.062 19.484 1 98.88 154 VAL B O 1
ATOM 3839 N N . THR B 1 155 ? -8.648 11.016 20.422 1 98.88 155 THR B N 1
ATOM 3840 C CA . THR B 1 155 ? -7.848 10.125 21.25 1 98.88 155 THR B CA 1
ATOM 3841 C C . THR B 1 155 ? -8.148 8.664 20.906 1 98.88 155 THR B C 1
ATOM 3843 O O . THR B 1 155 ? -9.312 8.266 20.859 1 98.88 155 THR B O 1
ATOM 3846 N N . CYS B 1 156 ? -7.172 7.914 20.609 1 98.38 156 CYS B N 1
ATOM 3847 C CA . CYS B 1 156 ? -7.34 6.477 20.453 1 98.38 156 CYS B CA 1
ATOM 3848 C C . CYS B 1 156 ? -6.461 5.707 21.422 1 98.38 156 CYS B C 1
ATOM 3850 O O . CYS B 1 156 ? -5.32 6.098 21.672 1 98.38 156 CYS B O 1
ATOM 3852 N N . ARG B 1 157 ? -7.059 4.707 22.031 1 98.62 157 ARG B N 1
ATOM 3853 C CA . ARG B 1 157 ? -6.363 3.887 23.016 1 98.62 157 ARG B CA 1
ATOM 3854 C C . ARG B 1 157 ? -6.352 2.42 22.594 1 98.62 157 ARG B C 1
ATOM 3856 O O . ARG B 1 157 ? -7.273 1.954 21.922 1 98.62 157 ARG B O 1
ATOM 3863 N N . TYR B 1 158 ? -5.258 1.751 22.984 1 97.88 158 TYR B N 1
ATOM 3864 C CA . TYR B 1 158 ? -5.109 0.311 22.812 1 97.88 158 TYR B CA 1
ATOM 3865 C C . TYR B 1 158 ? -5.184 -0.07 21.344 1 97.88 158 TYR B C 1
ATOM 3867 O O . TYR B 1 158 ? -5.965 -0.945 20.953 1 97.88 158 TYR B O 1
ATOM 3875 N N . LEU B 1 159 ? -4.344 0.588 20.594 1 98.12 159 LEU B N 1
ATOM 3876 C CA . LEU B 1 159 ? -4.281 0.346 19.156 1 98.12 159 LEU B CA 1
ATOM 3877 C C . LEU B 1 159 ? -4.008 -1.126 18.859 1 98.12 159 LEU B C 1
ATOM 3879 O O . LEU B 1 159 ? -3.164 -1.747 19.516 1 98.12 159 LEU B O 1
ATOM 3883 N N . PHE B 1 160 ? -4.707 -1.777 17.953 1 96.69 160 PHE B N 1
ATOM 3884 C CA . PHE B 1 160 ? -4.574 -3.139 17.438 1 96.69 160 PHE B CA 1
ATOM 3885 C C . PHE B 1 160 ? -5.07 -4.148 18.469 1 96.69 160 PHE B C 1
ATOM 3887 O O . PHE B 1 160 ? -4.613 -5.293 18.5 1 96.69 160 PHE B O 1
ATOM 3894 N N . LYS B 1 161 ? -5.938 -3.752 19.344 1 94.44 161 LYS B N 1
ATOM 3895 C CA . LYS B 1 161 ? -6.445 -4.625 20.391 1 94.44 161 LYS B CA 1
ATOM 3896 C C . LYS B 1 161 ? -7.059 -5.895 19.812 1 94.44 161 LYS B C 1
ATOM 3898 O O . LYS B 1 161 ? -7.027 -6.949 20.438 1 94.44 161 LYS B O 1
ATOM 3903 N N . ASN B 1 162 ? -7.551 -5.867 18.578 1 92.31 162 ASN B N 1
ATOM 3904 C CA . ASN B 1 162 ? -8.18 -7.031 17.969 1 92.31 162 ASN B CA 1
ATOM 3905 C C . ASN B 1 162 ? -7.355 -7.559 16.797 1 92.31 162 ASN B C 1
ATOM 3907 O O . ASN B 1 162 ? -7.871 -8.305 15.953 1 92.31 162 ASN B O 1
ATOM 3911 N N . LEU B 1 163 ? -6.156 -7.148 16.688 1 92.88 163 LEU B N 1
ATOM 3912 C CA . LEU B 1 163 ? -5.195 -7.629 15.695 1 92.88 163 LEU B CA 1
ATOM 3913 C C . LEU B 1 163 ? -3.922 -8.125 16.375 1 92.88 163 LEU B C 1
ATOM 3915 O O . LEU B 1 163 ? -2.902 -7.43 16.375 1 92.88 163 LEU B O 1
ATOM 3919 N N . PRO B 1 164 ? -3.932 -9.297 16.812 1 90.56 164 PRO B N 1
ATOM 3920 C CA . PRO B 1 164 ? -2.898 -9.789 17.719 1 90.56 164 PRO B CA 1
ATOM 3921 C C . PRO B 1 164 ? -1.505 -9.781 17.094 1 90.56 164 PRO B C 1
ATOM 3923 O O . PRO B 1 164 ? -0.525 -9.438 17.766 1 90.56 164 PRO B O 1
ATOM 3926 N N . VAL B 1 165 ? -1.339 -10.156 15.875 1 91.81 165 VAL B N 1
ATOM 3927 C CA . VAL B 1 165 ? -0.03 -10.203 15.234 1 91.81 165 VAL B CA 1
ATOM 3928 C C . VAL B 1 165 ? 0.552 -8.797 15.141 1 91.81 165 VAL B C 1
ATOM 3930 O O . VAL B 1 165 ? 1.729 -8.578 15.445 1 91.81 165 VAL B O 1
ATOM 3933 N N . ARG B 1 166 ? -0.234 -7.844 14.766 1 92.88 166 ARG B N 1
ATOM 3934 C CA . ARG B 1 166 ? 0.218 -6.461 14.68 1 92.88 166 ARG B CA 1
ATOM 3935 C C . ARG B 1 166 ? 0.604 -5.918 16.047 1 92.88 166 ARG B C 1
ATOM 3937 O O . ARG B 1 166 ? 1.627 -5.246 16.188 1 92.88 166 ARG B O 1
ATOM 3944 N N . LYS B 1 167 ? -0.293 -6.207 16.953 1 92.81 167 LYS B N 1
ATOM 3945 C CA . LYS B 1 167 ? -0.025 -5.762 18.328 1 92.81 167 LYS B CA 1
ATOM 3946 C C . LYS B 1 167 ? 1.335 -6.258 18.812 1 92.81 167 LYS B C 1
ATOM 3948 O O . LYS B 1 167 ? 2.121 -5.484 19.359 1 92.81 167 LYS B O 1
ATOM 3953 N N . GLN B 1 168 ? 1.639 -7.469 18.547 1 91.5 168 GLN B N 1
ATOM 3954 C CA . GLN B 1 168 ? 2.904 -8.062 18.969 1 91.5 168 GLN B CA 1
ATOM 3955 C C . GLN B 1 168 ? 4.07 -7.512 18.156 1 91.5 168 GLN B C 1
ATOM 3957 O O . GLN B 1 168 ? 5.137 -7.227 18.703 1 91.5 168 GLN B O 1
ATOM 3962 N N . TYR B 1 169 ? 3.887 -7.383 16.938 1 90.5 169 TYR B N 1
ATOM 3963 C CA . TYR B 1 169 ? 4.922 -6.895 16.031 1 90.5 169 TYR B CA 1
ATOM 3964 C C . TYR B 1 169 ? 5.41 -5.516 16.453 1 90.5 169 TYR B C 1
ATOM 3966 O O . TYR B 1 169 ? 6.617 -5.27 16.531 1 90.5 169 TYR B O 1
ATOM 3974 N N . TYR B 1 170 ? 4.508 -4.645 16.797 1 92.44 170 TYR B N 1
ATOM 3975 C CA . TYR B 1 170 ? 4.863 -3.252 17.062 1 92.44 170 TYR B CA 1
ATOM 3976 C C . TYR B 1 170 ? 5.32 -3.062 18.5 1 92.44 170 TYR B C 1
ATOM 3978 O O . TYR B 1 170 ? 5.758 -1.973 18.875 1 92.44 170 TYR B O 1
ATOM 3986 N N . LYS B 1 171 ? 5.281 -4.152 19.266 1 91.81 171 LYS B N 1
ATOM 3987 C CA . LYS B 1 171 ? 5.711 -4.066 20.656 1 91.81 171 LYS B CA 1
ATOM 3988 C C . LYS B 1 171 ? 7.23 -4.047 20.766 1 91.81 171 LYS B C 1
ATOM 3990 O O . LYS B 1 171 ? 7.781 -3.678 21.797 1 91.81 171 LYS B O 1
ATOM 3995 N N . THR B 1 172 ? 7.902 -4.445 19.719 1 90.62 172 THR B N 1
ATOM 3996 C CA . THR B 1 172 ? 9.359 -4.473 19.781 1 90.62 172 THR B CA 1
ATOM 3997 C C . THR B 1 172 ? 9.93 -3.059 19.828 1 90.62 172 THR B C 1
ATOM 3999 O O . THR B 1 172 ? 9.391 -2.148 19.188 1 90.62 172 THR B O 1
ATOM 4002 N N . SER B 1 173 ? 11.047 -2.922 20.484 1 92.44 173 SER B N 1
ATOM 4003 C CA . SER B 1 173 ? 11.656 -1.612 20.688 1 92.44 173 SER B CA 1
ATOM 4004 C C . SER B 1 173 ? 12.055 -0.972 19.359 1 92.44 173 SER B C 1
ATOM 4006 O O . SER B 1 173 ? 11.883 0.234 19.172 1 92.44 173 SER B O 1
ATOM 4008 N N . GLN B 1 174 ? 12.547 -1.74 18.547 1 91 174 GLN B N 1
ATOM 4009 C CA . GLN B 1 174 ? 13 -1.234 17.25 1 91 174 GLN B CA 1
ATOM 4010 C C . GLN B 1 174 ? 11.844 -0.653 16.453 1 91 174 GLN B C 1
ATOM 4012 O O . GLN B 1 174 ? 11.953 0.438 15.883 1 91 174 GLN B O 1
ATOM 4017 N N . ARG B 1 175 ? 10.734 -1.362 16.391 1 91.75 175 ARG B N 1
ATOM 4018 C CA . ARG B 1 175 ? 9.578 -0.903 15.625 1 91.75 175 ARG B CA 1
ATOM 4019 C C . ARG B 1 175 ? 8.984 0.36 16.234 1 91.75 175 ARG B C 1
ATOM 4021 O O . ARG B 1 175 ? 8.578 1.272 15.516 1 91.75 175 ARG B O 1
ATOM 4028 N N . LYS B 1 176 ? 8.922 0.372 17.516 1 95.5 176 LYS B N 1
ATOM 4029 C CA . LYS B 1 176 ? 8.461 1.554 18.234 1 95.5 176 LYS B CA 1
ATOM 4030 C C . LYS B 1 176 ? 9.281 2.785 17.859 1 95.5 176 LYS B C 1
ATOM 4032 O O . LYS B 1 176 ? 8.719 3.826 17.516 1 95.5 176 LYS B O 1
ATOM 4037 N N . LYS B 1 177 ? 10.531 2.631 17.875 1 95.56 177 LYS B N 1
ATOM 4038 C CA . LYS B 1 177 ? 11.438 3.736 17.578 1 95.56 177 LYS B CA 1
ATOM 4039 C C . LYS B 1 177 ? 11.344 4.145 16.109 1 95.56 177 LYS B C 1
ATOM 4041 O O . LYS B 1 177 ? 11.383 5.332 15.781 1 95.56 177 LYS B O 1
ATOM 4046 N N . ASP B 1 178 ? 11.227 3.182 15.25 1 94 178 ASP B N 1
ATOM 4047 C CA . ASP B 1 178 ? 11.086 3.451 13.82 1 94 178 ASP B CA 1
ATOM 4048 C C . ASP B 1 178 ? 9.828 4.273 13.539 1 94 178 ASP B C 1
ATOM 4050 O O . ASP B 1 178 ? 9.867 5.23 12.766 1 94 178 ASP B O 1
ATOM 4054 N N . ASP B 1 179 ? 8.742 3.926 14.141 1 95.56 179 ASP B N 1
ATOM 4055 C CA . ASP B 1 179 ? 7.492 4.656 13.945 1 95.56 179 ASP B CA 1
ATOM 4056 C C . ASP B 1 179 ? 7.609 6.094 14.453 1 95.56 179 ASP B C 1
ATOM 4058 O O . ASP B 1 179 ? 7.137 7.027 13.805 1 95.56 179 ASP B O 1
ATOM 4062 N N . LEU B 1 180 ? 8.219 6.199 15.594 1 97.5 180 LEU B N 1
ATOM 4063 C CA . LEU B 1 180 ? 8.398 7.531 16.172 1 97.5 180 LEU B CA 1
ATOM 4064 C C . LEU B 1 180 ? 9.227 8.414 15.234 1 97.5 180 LEU B C 1
ATOM 4066 O O . LEU B 1 180 ? 8.883 9.57 15.008 1 97.5 180 LEU B O 1
ATOM 4070 N N . ARG B 1 181 ? 10.266 7.867 14.711 1 96.62 181 ARG B N 1
ATOM 4071 C CA . ARG B 1 181 ? 11.109 8.602 13.773 1 96.62 181 ARG B CA 1
ATOM 4072 C C . ARG B 1 181 ? 10.328 9.008 12.531 1 96.62 181 ARG B C 1
ATOM 4074 O O . ARG B 1 181 ? 10.438 10.148 12.062 1 96.62 181 ARG B O 1
ATOM 4081 N N . ARG B 1 182 ? 9.578 8.164 12.008 1 96.44 182 ARG B N 1
ATOM 4082 C CA . ARG B 1 182 ? 8.773 8.438 10.82 1 96.44 182 ARG B CA 1
ATOM 4083 C C . ARG B 1 182 ? 7.762 9.555 11.102 1 96.44 182 ARG B C 1
ATOM 4085 O O . ARG B 1 182 ? 7.488 10.375 10.227 1 96.44 182 ARG B O 1
ATOM 4092 N N . ILE B 1 183 ? 7.191 9.508 12.273 1 98.31 183 ILE B N 1
ATOM 4093 C CA . ILE B 1 183 ? 6.254 10.555 12.672 1 98.31 183 ILE B CA 1
ATOM 4094 C C . ILE B 1 183 ? 6.965 11.898 12.711 1 98.31 183 ILE B C 1
ATOM 4096 O O . ILE B 1 183 ? 6.465 12.891 12.172 1 98.31 183 ILE B O 1
ATOM 4100 N N . GLU B 1 184 ? 8.125 11.906 13.305 1 97.69 184 GLU B N 1
ATOM 4101 C CA . GLU B 1 184 ? 8.906 13.141 13.367 1 97.69 184 GLU B CA 1
ATOM 4102 C C . GLU B 1 184 ? 9.219 13.656 11.969 1 97.69 184 GLU B C 1
ATOM 4104 O O . GLU B 1 184 ? 9.039 14.844 11.688 1 97.69 184 GLU B O 1
ATOM 4109 N N . ASP B 1 185 ? 9.688 12.797 11.125 1 96.62 185 ASP B N 1
ATOM 4110 C CA . ASP B 1 185 ? 10.008 13.172 9.75 1 96.62 185 ASP B CA 1
ATOM 4111 C C . ASP B 1 185 ? 8.781 13.758 9.047 1 96.62 185 ASP B C 1
ATOM 4113 O O . ASP B 1 185 ? 8.891 14.75 8.312 1 96.62 185 ASP B O 1
ATOM 4117 N N . LEU B 1 186 ? 7.672 13.164 9.281 1 97.44 186 LEU B N 1
ATOM 4118 C CA . LEU B 1 186 ? 6.422 13.633 8.688 1 97.44 186 LEU B CA 1
ATOM 4119 C C . LEU B 1 186 ? 6.098 15.047 9.148 1 97.44 186 LEU B C 1
ATOM 4121 O O . LEU B 1 186 ? 5.742 15.906 8.336 1 97.44 186 LEU B O 1
ATOM 4125 N N . LEU B 1 187 ? 6.219 15.266 10.398 1 98.44 187 LEU B N 1
ATOM 4126 C CA . LEU B 1 187 ? 5.863 16.562 10.969 1 98.44 187 LEU B CA 1
ATOM 4127 C C . LEU B 1 187 ? 6.82 17.656 10.492 1 98.44 187 LEU B C 1
ATOM 4129 O O . LEU B 1 187 ? 6.418 18.797 10.297 1 98.44 187 LEU B O 1
ATOM 4133 N N . ILE B 1 188 ? 8.062 17.281 10.312 1 97.75 188 ILE B N 1
ATOM 4134 C CA . ILE B 1 188 ? 9.039 18.219 9.766 1 97.75 188 ILE B CA 1
ATOM 4135 C C . ILE B 1 188 ? 8.594 18.672 8.375 1 97.75 188 ILE B C 1
ATOM 4137 O O . ILE B 1 188 ? 8.531 19.875 8.102 1 97.75 188 ILE B O 1
ATOM 4141 N N . VAL B 1 189 ? 8.25 17.75 7.531 1 97.5 189 VAL B N 1
ATOM 4142 C CA . VAL B 1 189 ? 7.887 18.078 6.156 1 97.5 189 VAL B CA 1
ATOM 4143 C C . VAL B 1 189 ? 6.621 18.938 6.148 1 97.5 189 VAL B C 1
ATOM 4145 O O . VAL B 1 189 ? 6.535 19.922 5.422 1 97.5 189 VAL B O 1
ATOM 4148 N N . PHE B 1 190 ? 5.672 18.609 6.957 1 98 190 PHE B N 1
ATOM 4149 C CA . PHE B 1 190 ? 4.441 19.391 7.004 1 98 190 PHE B CA 1
ATOM 4150 C C . PHE B 1 190 ? 4.703 20.781 7.578 1 98 190 PHE B C 1
ATOM 4152 O O . PHE B 1 190 ? 4.051 21.75 7.191 1 98 190 PHE B O 1
ATOM 4159 N N . GLY B 1 191 ? 5.656 20.828 8.484 1 98.06 191 GLY B N 1
ATOM 4160 C CA . GLY B 1 191 ? 6.07 22.141 8.953 1 98.06 191 GLY B CA 1
ATOM 4161 C C . GLY B 1 191 ? 6.586 23.031 7.84 1 98.06 191 GLY B C 1
ATOM 4162 O O . GLY B 1 191 ? 6.344 24.25 7.84 1 98.06 191 GLY B O 1
ATOM 4163 N N . ILE B 1 192 ? 7.301 22.438 6.93 1 97.94 192 ILE B N 1
ATOM 4164 C CA . ILE B 1 192 ? 7.836 23.172 5.785 1 97.94 192 ILE B CA 1
ATOM 4165 C C . ILE B 1 192 ? 6.695 23.578 4.855 1 97.94 192 ILE B C 1
ATOM 4167 O O . ILE B 1 192 ? 6.656 24.719 4.367 1 97.94 192 ILE B O 1
ATOM 4171 N N . ILE B 1 193 ? 5.746 22.703 4.648 1 97.19 193 ILE B N 1
ATOM 4172 C CA . ILE B 1 193 ? 4.609 22.906 3.754 1 97.19 193 ILE B CA 1
ATOM 4173 C C . ILE B 1 193 ? 3.709 24.016 4.312 1 97.19 193 ILE B C 1
ATOM 4175 O O . ILE B 1 193 ? 3.164 24.812 3.555 1 97.19 193 ILE B O 1
ATOM 4179 N N . LYS B 1 194 ? 3.561 23.969 5.629 1 97.88 194 LYS B N 1
ATOM 4180 C CA . LYS B 1 194 ? 2.713 24.922 6.336 1 97.88 194 LYS B CA 1
ATOM 4181 C C . LYS B 1 194 ? 3.521 25.734 7.344 1 97.88 194 LYS B C 1
ATOM 4183 O O . LYS B 1 194 ? 3.41 25.531 8.555 1 97.88 194 LYS B O 1
ATOM 4188 N N . PRO B 1 195 ? 4.23 26.734 6.859 1 98.12 195 PRO B N 1
ATOM 4189 C CA . PRO B 1 195 ? 5.152 27.438 7.75 1 98.12 195 PRO B CA 1
ATOM 4190 C C . PRO B 1 195 ? 4.438 28.109 8.922 1 98.12 195 PRO B C 1
ATOM 4192 O O . PRO B 1 195 ? 5.012 28.266 10 1 98.12 195 PRO B O 1
ATOM 4195 N N . ASN B 1 196 ? 3.186 28.469 8.773 1 97.88 196 ASN B N 1
ATOM 4196 C CA . ASN B 1 196 ? 2.479 29.219 9.805 1 97.88 196 ASN B CA 1
ATOM 4197 C C . ASN B 1 196 ? 1.827 28.297 10.82 1 97.88 196 ASN B C 1
ATOM 4199 O O . ASN B 1 196 ? 1.254 28.75 11.812 1 97.88 196 ASN B O 1
ATOM 4203 N N . LEU B 1 197 ? 1.861 27.047 10.602 1 98.56 197 LEU B N 1
ATOM 4204 C CA . LEU B 1 197 ? 1.275 26.062 11.5 1 98.56 197 LEU B CA 1
ATOM 4205 C C . LEU B 1 197 ? 2.209 25.766 12.672 1 98.56 197 LEU B C 1
ATOM 4207 O O . LEU B 1 197 ? 3.396 25.5 12.469 1 98.56 197 LEU B O 1
ATOM 4211 N N . ARG B 1 198 ? 1.719 25.875 13.898 1 98.81 198 ARG B N 1
ATOM 4212 C CA . ARG B 1 198 ? 2.451 25.391 15.062 1 98.81 198 ARG B CA 1
ATOM 4213 C C . ARG B 1 198 ? 2.244 23.906 15.266 1 98.81 198 ARG B C 1
ATOM 4215 O O . ARG B 1 198 ? 1.11 23.422 15.242 1 98.81 198 ARG B O 1
ATOM 4222 N N . ILE B 1 199 ? 3.34 23.141 15.453 1 98.81 199 ILE B N 1
ATOM 4223 C CA . ILE B 1 199 ? 3.271 21.688 15.648 1 98.81 199 ILE B CA 1
ATOM 4224 C C . ILE B 1 199 ? 4.043 21.297 16.906 1 98.81 199 ILE B C 1
ATOM 4226 O O . ILE B 1 199 ? 5.156 21.781 17.125 1 98.81 199 ILE B O 1
ATOM 4230 N N . ARG B 1 200 ? 3.488 20.484 17.703 1 98.75 200 ARG B N 1
ATOM 4231 C CA . ARG B 1 200 ? 4.188 19.938 18.875 1 98.75 200 ARG B CA 1
ATOM 4232 C C . ARG B 1 200 ? 3.949 18.453 19.016 1 98.75 200 ARG B C 1
ATOM 4234 O O . ARG B 1 200 ? 2.807 17.984 18.953 1 98.75 200 ARG B O 1
ATOM 4241 N N . LEU B 1 201 ? 5.02 17.641 19.172 1 98.88 201 LEU B N 1
ATOM 4242 C CA . LEU B 1 201 ? 4.977 16.203 19.406 1 98.88 201 LEU B CA 1
ATOM 4243 C C . LEU B 1 201 ? 5.562 15.852 20.766 1 98.88 201 LEU B C 1
ATOM 4245 O O . LEU B 1 201 ? 6.703 16.219 21.062 1 98.88 201 LEU B O 1
ATOM 4249 N N . ARG B 1 202 ? 4.801 15.156 21.516 1 98.75 202 ARG B N 1
ATOM 4250 C CA . ARG B 1 202 ? 5.258 14.703 22.828 1 98.75 202 ARG B CA 1
ATOM 4251 C C . ARG B 1 202 ? 5.16 13.188 22.953 1 98.75 202 ARG B C 1
ATOM 4253 O O . ARG B 1 202 ? 4.234 12.578 22.406 1 98.75 202 ARG B O 1
ATOM 4260 N N . HIS B 1 203 ? 6.02 12.586 23.562 1 98.31 203 HIS B N 1
ATOM 4261 C CA . HIS B 1 203 ? 5.961 11.219 24.078 1 98.31 203 HIS B CA 1
ATOM 4262 C C . HIS B 1 203 ? 6.027 11.188 25.594 1 98.31 203 HIS B C 1
ATOM 4264 O O . HIS B 1 203 ? 7.082 11.438 26.188 1 98.31 203 HIS B O 1
ATOM 4270 N N . GLY B 1 204 ? 4.918 10.852 26.234 1 95.62 204 GLY B N 1
ATOM 4271 C CA . GLY B 1 204 ? 4.836 11.125 27.656 1 95.62 204 GLY B CA 1
ATOM 4272 C C . GLY B 1 204 ? 4.988 12.594 28 1 95.62 204 GLY B C 1
ATOM 4273 O O . GLY B 1 204 ? 4.277 13.438 27.453 1 95.62 204 GLY B O 1
ATOM 4274 N N . SER B 1 205 ? 5.895 12.914 28.875 1 95.25 205 SER B N 1
ATOM 4275 C CA . SER B 1 205 ? 6.129 14.297 29.281 1 95.25 205 SER B CA 1
ATOM 4276 C C . SER B 1 205 ? 7.188 14.953 28.422 1 95.25 205 SER B C 1
ATOM 4278 O O . SER B 1 205 ? 7.355 16.172 28.453 1 95.25 205 SER B O 1
ATOM 4280 N N . ASP B 1 206 ? 7.824 14.18 27.578 1 97.38 206 ASP B N 1
ATOM 4281 C CA . ASP B 1 206 ? 8.945 14.695 26.797 1 97.38 206 ASP B CA 1
ATOM 4282 C C . ASP B 1 206 ? 8.461 15.328 25.484 1 97.38 206 ASP B C 1
ATOM 4284 O O . ASP B 1 206 ? 7.641 14.742 24.781 1 97.38 206 ASP B O 1
ATOM 4288 N N . VAL B 1 207 ? 8.961 16.484 25.281 1 98.06 207 VAL B N 1
ATOM 4289 C CA . VAL B 1 207 ? 8.742 17.109 23.984 1 98.06 207 VAL B CA 1
ATOM 4290 C C . VAL B 1 207 ? 9.773 16.609 22.984 1 98.06 207 VAL B C 1
ATOM 4292 O O . VAL B 1 207 ? 10.977 16.828 23.141 1 98.06 207 VAL B O 1
ATOM 4295 N N . LEU B 1 208 ? 9.383 15.938 21.938 1 97.88 208 LEU B N 1
ATOM 4296 C CA . LEU B 1 208 ? 10.273 15.336 20.953 1 97.88 208 LEU B CA 1
ATOM 4297 C C . LEU B 1 208 ? 10.492 16.266 19.766 1 97.88 208 LEU B C 1
ATOM 4299 O O . LEU B 1 208 ? 11.539 16.234 19.125 1 97.88 208 LEU B O 1
ATOM 4303 N N . PHE B 1 209 ? 9.484 17.016 19.453 1 97.75 209 PHE B N 1
ATOM 4304 C CA . PHE B 1 209 ? 9.539 17.906 18.312 1 97.75 209 PHE B CA 1
ATOM 4305 C C . PHE B 1 209 ? 8.625 19.109 18.516 1 97.75 209 PHE B C 1
ATOM 4307 O O . PHE B 1 209 ? 7.523 18.969 19.062 1 97.75 209 PHE B O 1
ATOM 4314 N N . GLN B 1 210 ? 9.07 20.234 18.188 1 97.81 210 GLN B N 1
ATOM 4315 C CA . GLN B 1 210 ? 8.297 21.469 18.234 1 97.81 210 GLN B CA 1
ATOM 4316 C C . GLN B 1 210 ? 8.672 22.391 17.078 1 97.81 210 GLN B C 1
ATOM 4318 O O . GLN B 1 210 ? 9.852 22.609 16.797 1 97.81 210 GLN B O 1
ATOM 4323 N N . LYS B 1 211 ? 7.777 22.812 16.359 1 97.81 211 LYS B N 1
ATOM 4324 C CA . LYS B 1 211 ? 7.91 23.797 15.281 1 97.81 211 LYS B CA 1
ATOM 4325 C C . LYS B 1 211 ? 6.98 24.984 15.5 1 97.81 211 LYS B C 1
ATOM 4327 O O . LYS B 1 211 ? 5.762 24.828 15.555 1 97.81 211 LYS B O 1
ATOM 4332 N N . LEU B 1 212 ? 7.531 26.125 15.664 1 97.75 212 LEU B N 1
ATOM 4333 C CA . LEU B 1 212 ? 6.777 27.359 15.844 1 97.75 212 LEU B CA 1
ATOM 4334 C C . LEU B 1 212 ? 6.375 27.953 14.5 1 97.75 212 LEU B C 1
ATOM 4336 O O . LEU B 1 212 ? 6.965 27.625 13.469 1 97.75 212 LEU B O 1
ATOM 4340 N N . PRO B 1 213 ? 5.301 28.75 14.508 1 98.12 213 PRO B N 1
ATOM 4341 C CA . PRO B 1 213 ? 4.957 29.438 13.266 1 98.12 213 PRO B CA 1
ATOM 4342 C C . PRO B 1 213 ? 6.102 30.281 12.727 1 98.12 213 PRO B C 1
ATOM 4344 O O . PRO B 1 213 ? 6.812 30.938 13.5 1 98.12 213 PRO B O 1
ATOM 4347 N N . MET B 1 214 ? 6.34 30.188 11.477 1 97 214 MET B N 1
ATOM 4348 C CA . MET B 1 214 ? 7.359 30.953 10.766 1 97 214 MET B CA 1
ATOM 4349 C C . MET B 1 214 ? 6.762 31.672 9.562 1 97 214 MET B C 1
ATOM 4351 O O . MET B 1 214 ? 5.688 31.312 9.086 1 97 214 MET B O 1
ATOM 4355 N N . PRO B 1 215 ? 7.438 32.688 9.125 1 95.56 215 PRO B N 1
ATOM 4356 C CA . PRO B 1 215 ? 6.859 33.5 8.039 1 95.56 215 PRO B CA 1
ATOM 4357 C C . PRO B 1 215 ? 6.867 32.75 6.703 1 95.56 215 PRO B C 1
ATOM 4359 O O . PRO B 1 215 ? 6.012 33.031 5.848 1 95.56 215 PRO B O 1
ATOM 4362 N N . ASP B 1 216 ? 7.875 31.953 6.516 1 95.94 216 ASP B N 1
ATOM 4363 C CA . ASP B 1 216 ? 7.965 31.297 5.215 1 95.94 216 ASP B CA 1
ATOM 4364 C C . ASP B 1 216 ? 8.75 29.984 5.316 1 95.94 216 ASP B C 1
ATOM 4366 O O . ASP B 1 216 ? 9.219 29.625 6.395 1 95.94 216 ASP B O 1
ATOM 4370 N N . THR B 1 217 ? 8.836 29.297 4.164 1 95.56 217 THR B N 1
ATOM 4371 C CA . THR B 1 217 ? 9.492 28 4.043 1 95.56 217 THR B CA 1
ATOM 4372 C C . THR B 1 217 ? 10.961 28.094 4.441 1 95.56 217 THR B C 1
ATOM 4374 O O . THR B 1 217 ? 11.484 27.219 5.133 1 95.56 217 THR B O 1
ATOM 4377 N N . LYS B 1 218 ? 11.594 29.125 4.043 1 95.12 218 LYS B N 1
ATOM 4378 C CA . LYS B 1 218 ? 13.008 29.328 4.355 1 95.12 218 LYS B CA 1
ATOM 4379 C C . LYS B 1 218 ? 13.242 29.359 5.863 1 95.12 218 LYS B C 1
ATOM 4381 O O . LYS B 1 218 ? 14.172 28.719 6.367 1 95.12 218 LYS B O 1
ATOM 4386 N N . GLY B 1 219 ? 12.43 30.109 6.512 1 96.12 219 GLY B N 1
ATOM 4387 C CA . GLY B 1 219 ? 12.516 30.172 7.961 1 96.12 219 GLY B CA 1
ATOM 4388 C C . GLY B 1 219 ? 12.375 28.812 8.617 1 96.12 219 GLY B C 1
ATOM 4389 O O . GLY B 1 219 ? 13.109 28.484 9.555 1 96.12 219 GLY B O 1
ATOM 4390 N N . VAL B 1 220 ? 11.438 28 8.156 1 97.69 220 VAL B N 1
ATOM 4391 C CA . VAL B 1 220 ? 11.227 26.672 8.727 1 97.69 220 VAL B CA 1
ATOM 4392 C C . VAL B 1 220 ? 12.445 25.797 8.461 1 97.69 220 VAL B C 1
ATOM 4394 O O . VAL B 1 220 ? 12.898 25.062 9.344 1 97.69 220 VAL B O 1
ATOM 4397 N N . LEU B 1 221 ? 12.984 25.859 7.203 1 97.38 221 LEU B N 1
ATOM 4398 C CA . LEU B 1 221 ? 14.164 25.078 6.852 1 97.38 221 LEU B CA 1
ATOM 4399 C C . LEU B 1 221 ? 15.328 25.391 7.789 1 97.38 221 LEU B C 1
ATOM 4401 O O . LEU B 1 221 ? 16.031 24.484 8.242 1 97.38 221 LEU B O 1
ATOM 4405 N N . HIS B 1 222 ? 15.484 26.656 8.172 1 96.44 222 HIS B N 1
ATOM 4406 C CA . HIS B 1 222 ? 16.516 27.062 9.117 1 96.44 222 HIS B CA 1
ATOM 4407 C C . HIS B 1 222 ? 16.266 26.453 10.492 1 96.44 222 HIS B C 1
ATOM 4409 O O . HIS B 1 222 ? 17.219 26.031 11.156 1 96.44 222 HIS B O 1
ATOM 4415 N N . SER B 1 223 ? 15.086 26.422 10.828 1 95.62 223 SER B N 1
ATOM 4416 C CA . SER B 1 223 ? 14.719 25.938 12.156 1 95.62 223 SER B CA 1
ATOM 4417 C C . SER B 1 223 ? 14.891 24.422 12.258 1 95.62 223 SER B C 1
ATOM 4419 O O . SER B 1 223 ? 15.398 23.922 13.258 1 95.62 223 SER B O 1
ATOM 4421 N N . VAL B 1 224 ? 14.555 23.672 11.188 1 94.88 224 VAL B N 1
ATOM 4422 C CA . VAL B 1 224 ? 14.461 22.219 11.305 1 94.88 224 VAL B CA 1
ATOM 4423 C C . VAL B 1 224 ? 15.781 21.594 10.859 1 94.88 224 VAL B C 1
ATOM 4425 O O . VAL B 1 224 ? 16.156 20.516 11.359 1 94.88 224 VAL B O 1
ATOM 4428 N N . LEU B 1 225 ? 16.469 22.172 9.906 1 95.44 225 LEU B N 1
ATOM 4429 C CA . LEU B 1 225 ? 17.719 21.609 9.414 1 95.44 225 LEU B CA 1
ATOM 4430 C C . LEU B 1 225 ? 18.906 22.219 10.133 1 95.44 225 LEU B C 1
ATOM 4432 O O . LEU B 1 225 ? 20.016 21.656 10.094 1 95.44 225 LEU B O 1
ATOM 4436 N N . GLY B 1 226 ? 18.688 23.359 10.773 1 94.94 226 GLY B N 1
ATOM 4437 C CA . GLY B 1 226 ? 19.797 24.125 11.336 1 94.94 226 GLY B CA 1
ATOM 4438 C C . GLY B 1 226 ? 20.344 25.156 10.375 1 94.94 226 GLY B C 1
ATOM 4439 O O . GLY B 1 226 ? 20.328 24.953 9.156 1 94.94 226 GLY B O 1
ATOM 4440 N N . ARG B 1 227 ? 20.953 26.156 10.93 1 94.62 227 ARG B N 1
ATOM 4441 C CA . ARG B 1 227 ? 21.422 27.297 10.156 1 94.62 227 ARG B CA 1
ATOM 4442 C C . ARG B 1 227 ? 22.547 26.891 9.211 1 94.62 227 ARG B C 1
ATOM 4444 O O . ARG B 1 227 ? 22.578 27.312 8.055 1 94.62 227 ARG B O 1
ATOM 4451 N N . HIS B 1 228 ? 23.406 26.078 9.695 1 96 228 HIS B N 1
ATOM 4452 C CA . HIS B 1 228 ? 24.562 25.672 8.906 1 96 228 HIS B CA 1
ATOM 4453 C C . HIS B 1 228 ? 24.141 24.969 7.625 1 96 228 HIS B C 1
ATOM 4455 O O . HIS B 1 228 ? 24.625 25.297 6.539 1 96 228 HIS B O 1
ATOM 4461 N N . VAL B 1 229 ? 23.188 24.094 7.711 1 97 229 VAL B N 1
ATOM 4462 C CA . VAL B 1 229 ? 22.688 23.328 6.57 1 97 229 VAL B CA 1
ATOM 4463 C C . VAL B 1 229 ? 21.812 24.219 5.695 1 97 229 VAL B C 1
ATOM 4465 O O . VAL B 1 229 ? 22.016 24.297 4.477 1 97 229 VAL B O 1
ATOM 4468 N N . ALA B 1 230 ? 20.938 24.938 6.273 1 96.69 230 ALA B N 1
ATOM 4469 C CA . ALA B 1 230 ? 19.969 25.766 5.555 1 96.69 230 ALA B CA 1
ATOM 4470 C C . ALA B 1 230 ? 20.656 26.828 4.711 1 96.69 230 ALA B C 1
ATOM 4472 O O . ALA B 1 230 ? 20.219 27.156 3.609 1 96.69 230 ALA B O 1
ATOM 4473 N N . ASN B 1 231 ? 21.781 27.328 5.211 1 96.5 231 ASN B N 1
ATOM 4474 C CA . ASN B 1 231 ? 22.516 28.375 4.5 1 96.5 231 ASN B CA 1
ATOM 4475 C C . ASN B 1 231 ? 23.219 27.828 3.26 1 96.5 231 ASN B C 1
ATOM 4477 O O . ASN B 1 231 ? 23.656 28.594 2.408 1 96.5 231 ASN B O 1
ATOM 4481 N N . GLN B 1 232 ? 23.297 26.578 3.207 1 97.25 232 GLN B N 1
ATOM 4482 C CA . GLN B 1 232 ? 23.984 25.953 2.082 1 97.25 232 GLN B CA 1
ATOM 4483 C C . GLN B 1 232 ? 23 25.5 1.014 1 97.25 232 GLN B C 1
ATOM 4485 O O . GLN B 1 232 ? 23.391 24.859 0.034 1 97.25 232 GLN B O 1
ATOM 4490 N N . LEU B 1 233 ? 21.781 25.781 1.231 1 97.44 233 LEU B N 1
ATOM 4491 C CA . LEU B 1 233 ? 20.75 25.5 0.24 1 97.44 233 LEU B CA 1
ATOM 4492 C C . LEU B 1 233 ? 20.516 26.703 -0.657 1 97.44 233 LEU B C 1
ATOM 4494 O O . LEU B 1 233 ? 20.531 27.844 -0.186 1 97.44 233 LEU B O 1
ATOM 4498 N N . VAL B 1 234 ? 20.328 26.422 -1.943 1 96.12 234 VAL B N 1
ATOM 4499 C CA . VAL B 1 234 ? 20 27.469 -2.914 1 96.12 234 VAL B CA 1
ATOM 4500 C C . VAL B 1 234 ? 18.562 27.297 -3.385 1 96.12 234 VAL B C 1
ATOM 4502 O O . VAL B 1 234 ? 18.125 26.203 -3.723 1 96.12 234 VAL B O 1
ATOM 4505 N N . TYR B 1 235 ? 17.844 28.391 -3.32 1 96.06 235 TYR B N 1
ATOM 4506 C CA . TYR B 1 235 ? 16.453 28.438 -3.77 1 96.06 235 TYR B CA 1
ATOM 4507 C C . TYR B 1 235 ? 16.375 28.547 -5.289 1 96.06 235 TYR B C 1
ATOM 4509 O O . TYR B 1 235 ? 17.078 29.375 -5.891 1 96.06 235 TYR B O 1
ATOM 4517 N N . ARG B 1 236 ? 15.625 27.641 -5.914 1 93.31 236 ARG B N 1
ATOM 4518 C CA . ARG B 1 236 ? 15.328 27.672 -7.344 1 93.31 236 ARG B CA 1
ATOM 4519 C C . ARG B 1 236 ? 13.828 27.516 -7.59 1 93.31 236 ARG B C 1
ATOM 4521 O O . ARG B 1 236 ? 13.156 26.75 -6.895 1 93.31 236 ARG B O 1
ATOM 4528 N N . GLU B 1 237 ? 13.352 28.281 -8.508 1 92.25 237 GLU B N 1
ATOM 4529 C CA . GLU B 1 237 ? 11.953 28.188 -8.891 1 92.25 237 GLU B CA 1
ATOM 4530 C C . GLU B 1 237 ? 11.789 28.203 -10.414 1 92.25 237 GLU B C 1
ATOM 4532 O O . GLU B 1 237 ? 12.469 28.969 -11.102 1 92.25 237 GLU B O 1
ATOM 4537 N N . GLN B 1 238 ? 11.078 27.266 -10.922 1 87 238 GLN B N 1
ATOM 4538 C CA . GLN B 1 238 ? 10.828 27.188 -12.359 1 87 238 GLN B CA 1
ATOM 4539 C C . GLN B 1 238 ? 9.352 26.922 -12.648 1 87 238 GLN B C 1
ATOM 4541 O O . GLN B 1 238 ? 8.711 26.141 -11.945 1 87 238 GLN B O 1
ATOM 4546 N N . SER B 1 239 ? 8.875 27.688 -13.609 1 83.25 239 SER B N 1
ATOM 4547 C CA . SER B 1 239 ? 7.543 27.438 -14.141 1 83.25 239 SER B CA 1
ATOM 4548 C C . SER B 1 239 ? 7.617 26.688 -15.477 1 83.25 239 SER B C 1
ATOM 4550 O O . SER B 1 239 ? 8.289 27.141 -16.406 1 83.25 239 SER B O 1
ATOM 4552 N N . LEU B 1 240 ? 7.336 25.484 -15.609 1 70.38 240 LEU B N 1
ATOM 4553 C CA . LEU B 1 240 ? 7.465 24.672 -16.812 1 70.38 240 LEU B CA 1
ATOM 4554 C C . LEU B 1 240 ? 6.273 24.875 -17.734 1 70.38 240 LEU B C 1
ATOM 4556 O O . LEU B 1 240 ? 6.438 24.953 -18.953 1 70.38 240 LEU B O 1
ATOM 4560 N N . ALA B 1 241 ? 5.109 24.688 -17.328 1 67.56 241 ALA B N 1
ATOM 4561 C CA . ALA B 1 241 ? 3.873 24.984 -18.047 1 67.56 241 ALA B CA 1
ATOM 4562 C C . ALA B 1 241 ? 2.93 25.828 -17.203 1 67.56 241 ALA B C 1
ATOM 4564 O O . ALA B 1 241 ? 3.25 26.156 -16.047 1 67.56 241 ALA B O 1
ATOM 4565 N N . GLU B 1 242 ? 2.037 26.469 -17.797 1 60.56 242 GLU B N 1
ATOM 4566 C CA . GLU B 1 242 ? 1.112 27.406 -17.156 1 60.56 242 GLU B CA 1
ATOM 4567 C C . GLU B 1 242 ? 0.692 26.906 -15.781 1 60.56 242 GLU B C 1
ATOM 4569 O O . GLU B 1 242 ? 0.464 27.688 -14.867 1 60.56 242 GLU B O 1
ATOM 4574 N N . LEU B 1 243 ? 0.838 25.547 -15.633 1 65.62 243 LEU B N 1
ATOM 4575 C CA . LEU B 1 243 ? 0.222 25.172 -14.367 1 65.62 243 LEU B CA 1
ATOM 4576 C C . LEU B 1 243 ? 1.137 24.234 -13.586 1 65.62 243 LEU B C 1
ATOM 4578 O O . LEU B 1 243 ? 0.672 23.484 -12.727 1 65.62 243 LEU B O 1
ATOM 4582 N N . GLN B 1 244 ? 2.357 24.328 -14.008 1 76.88 244 GLN B N 1
ATOM 4583 C CA . GLN B 1 244 ? 3.309 23.516 -13.258 1 76.88 244 GLN B CA 1
ATOM 4584 C C . GLN B 1 244 ? 4.426 24.375 -12.672 1 76.88 244 GLN B C 1
ATOM 4586 O O . GLN B 1 244 ? 5.105 25.094 -13.406 1 76.88 244 GLN B O 1
ATOM 4591 N N . VAL B 1 245 ? 4.551 24.453 -11.398 1 82.31 245 VAL B N 1
ATOM 4592 C CA . VAL B 1 245 ? 5.605 25.203 -10.719 1 82.31 245 VAL B CA 1
ATOM 4593 C C . VAL B 1 245 ? 6.457 24.25 -9.875 1 82.31 245 VAL B C 1
ATOM 4595 O O . VAL B 1 245 ? 5.926 23.406 -9.156 1 82.31 245 VAL B O 1
ATOM 4598 N N . VAL B 1 246 ? 7.66 24.359 -10.094 1 89.44 246 VAL B N 1
ATOM 4599 C CA . VAL B 1 246 ? 8.602 23.609 -9.266 1 89.44 246 VAL B CA 1
ATOM 4600 C C . VAL B 1 246 ? 9.445 24.578 -8.438 1 89.44 246 VAL B C 1
ATOM 4602 O O . VAL B 1 246 ? 10.031 25.516 -8.984 1 89.44 246 VAL B O 1
ATOM 4605 N N . LEU B 1 247 ? 9.375 24.453 -7.16 1 94.12 247 LEU B N 1
ATOM 4606 C CA . LEU B 1 247 ? 10.234 25.172 -6.223 1 94.12 247 LEU B CA 1
ATOM 4607 C C . LEU B 1 247 ? 11.195 24.203 -5.527 1 94.12 247 LEU B C 1
ATOM 4609 O O . LEU B 1 247 ? 10.805 23.094 -5.156 1 94.12 247 LEU B O 1
ATOM 4613 N N . ALA B 1 248 ? 12.477 24.656 -5.438 1 95.5 248 ALA B N 1
ATOM 4614 C CA . ALA B 1 248 ? 13.438 23.719 -4.852 1 95.5 248 ALA B CA 1
ATOM 4615 C C . ALA B 1 248 ? 14.469 24.469 -4.004 1 95.5 248 ALA B C 1
ATOM 4617 O O . ALA B 1 248 ? 14.82 25.609 -4.305 1 95.5 248 ALA B O 1
ATOM 4618 N N . TYR B 1 249 ? 14.789 24 -2.912 1 97.5 249 TYR B N 1
ATOM 4619 C CA . TYR B 1 249 ? 15.992 24.297 -2.139 1 97.5 249 TYR B CA 1
ATOM 4620 C C . TYR B 1 249 ? 17.016 23.172 -2.252 1 97.5 249 TYR B C 1
ATOM 4622 O O . TYR B 1 249 ? 16.812 22.078 -1.704 1 97.5 249 TYR B O 1
ATOM 4630 N N . LEU B 1 250 ? 18.062 23.422 -2.984 1 96.88 250 LEU B N 1
ATOM 4631 C CA . LEU B 1 250 ? 19.078 22.422 -3.297 1 96.88 250 LEU B CA 1
ATOM 4632 C C . LEU B 1 250 ? 20.422 22.812 -2.725 1 96.88 250 LEU B C 1
ATOM 4634 O O . LEU B 1 250 ? 20.734 24 -2.604 1 96.88 250 LEU B O 1
ATOM 4638 N N . PRO B 1 251 ? 21.188 21.734 -2.412 1 96.75 251 PRO B N 1
ATOM 4639 C CA . PRO B 1 251 ? 22.531 22.078 -1.956 1 96.75 251 PRO B CA 1
ATOM 4640 C C . PRO B 1 251 ? 23.344 22.844 -3.002 1 96.75 251 PRO B C 1
ATOM 4642 O O . PRO B 1 251 ? 23.297 22.516 -4.191 1 96.75 251 PRO B O 1
ATOM 4645 N N . LYS B 1 252 ? 24.062 23.875 -2.504 1 95.19 252 LYS B N 1
ATOM 4646 C CA . LYS B 1 252 ? 24.984 24.578 -3.385 1 95.19 252 LYS B CA 1
ATOM 4647 C C . LYS B 1 252 ? 26.062 23.641 -3.912 1 95.19 252 LYS B C 1
ATOM 4649 O O . LYS B 1 252 ? 26.594 22.812 -3.166 1 95.19 252 LYS B O 1
ATOM 4654 N N . PRO B 1 253 ? 26.312 23.859 -5.184 1 91.81 253 PRO B N 1
ATOM 4655 C CA . PRO B 1 253 ? 27.391 23.016 -5.723 1 91.81 253 PRO B CA 1
ATOM 4656 C C . PRO B 1 253 ? 28.688 23.125 -4.922 1 91.81 253 PRO B C 1
ATOM 4658 O O . PRO B 1 253 ? 29.062 24.219 -4.504 1 91.81 253 PRO B O 1
ATOM 4661 N N . GLY B 1 254 ? 29.312 22 -4.664 1 89.5 254 GLY B N 1
ATOM 4662 C CA . GLY B 1 254 ? 30.625 21.984 -4.027 1 89.5 254 GLY B CA 1
ATOM 4663 C C . GLY B 1 254 ? 30.547 21.953 -2.514 1 89.5 254 GLY B C 1
ATOM 4664 O O . GLY B 1 254 ? 31.578 21.922 -1.835 1 89.5 254 GLY B O 1
ATOM 4665 N N . THR B 1 255 ? 29.344 21.969 -2.008 1 93.38 255 THR B N 1
ATOM 4666 C CA . THR B 1 255 ? 29.219 21.922 -0.557 1 93.38 255 THR B CA 1
ATOM 4667 C C . THR B 1 255 ? 29.672 20.562 -0.015 1 93.38 255 THR B C 1
ATOM 4669 O O . THR B 1 255 ? 29.781 19.594 -0.768 1 93.38 255 THR B O 1
ATOM 4672 N N . GLU B 1 256 ? 29.906 20.531 1.224 1 93.12 256 GLU B N 1
ATOM 4673 C CA . GLU B 1 256 ? 30.438 19.344 1.87 1 93.12 256 GLU B CA 1
ATOM 4674 C C . GLU B 1 256 ? 29.438 18.188 1.835 1 93.12 256 GLU B C 1
ATOM 4676 O O . GLU B 1 256 ? 28.312 18.328 2.332 1 93.12 256 GLU B O 1
ATOM 4681 N N . VAL B 1 257 ? 29.828 17.062 1.433 1 93.31 257 VAL B N 1
ATOM 4682 C CA . VAL B 1 257 ? 28.969 15.914 1.189 1 93.31 257 VAL B CA 1
ATOM 4683 C C . VAL B 1 257 ? 28.453 15.367 2.516 1 93.31 257 VAL B C 1
ATOM 4685 O O . VAL B 1 257 ? 27.266 15.023 2.633 1 93.31 257 VAL B O 1
ATOM 4688 N N . LYS B 1 258 ? 29.266 15.344 3.494 1 91.62 258 LYS B N 1
ATOM 4689 C CA . LYS B 1 258 ? 28.906 14.766 4.785 1 91.62 258 LYS B CA 1
ATOM 4690 C C . LYS B 1 258 ? 27.781 15.555 5.441 1 91.62 258 LYS B C 1
ATOM 4692 O O . LYS B 1 258 ? 26.938 14.984 6.152 1 91.62 258 LYS B O 1
ATOM 4697 N N . THR B 1 259 ? 27.75 16.812 5.137 1 93.94 259 THR B N 1
ATOM 4698 C CA . THR B 1 259 ? 26.781 17.688 5.785 1 93.94 259 THR B CA 1
ATOM 4699 C C . THR B 1 259 ? 25.516 17.812 4.941 1 93.94 259 THR B C 1
ATOM 4701 O O . THR B 1 259 ? 24.422 17.953 5.477 1 93.94 259 THR B O 1
ATOM 4704 N N . MET B 1 260 ? 25.719 17.766 3.633 1 96.25 260 MET B N 1
ATOM 4705 C CA . MET B 1 260 ? 24.609 18.125 2.764 1 96.25 260 MET B CA 1
ATOM 4706 C C . MET B 1 260 ? 23.984 16.891 2.111 1 96.25 260 MET B C 1
ATOM 4708 O O . MET B 1 260 ? 23.172 17.016 1.188 1 96.25 260 MET B O 1
ATOM 4712 N N . SER B 1 261 ? 24.328 15.742 2.547 1 95.94 261 SER B N 1
ATOM 4713 C CA . SER B 1 261 ? 23.719 14.508 2.068 1 95.94 261 SER B CA 1
ATOM 4714 C C . SER B 1 261 ? 23.703 13.445 3.16 1 95.94 261 SER B C 1
ATOM 4716 O O . SER B 1 261 ? 24.328 13.609 4.207 1 95.94 261 SER B O 1
ATOM 4718 N N . ARG B 1 262 ? 22.906 12.453 2.963 1 94.81 262 ARG B N 1
ATOM 4719 C CA . ARG B 1 262 ? 22.75 11.367 3.928 1 94.81 262 ARG B CA 1
ATOM 4720 C C . ARG B 1 262 ? 22.734 10.016 3.23 1 94.81 262 ARG B C 1
ATOM 4722 O O . ARG B 1 262 ? 22.609 9.938 2.006 1 94.81 262 ARG B O 1
ATOM 4729 N N . ALA B 1 263 ? 22.812 8.969 4.082 1 90.88 263 ALA B N 1
ATOM 4730 C CA . ALA B 1 263 ? 22.75 7.602 3.57 1 90.88 263 ALA B CA 1
ATOM 4731 C C . ALA B 1 263 ? 21.312 7.223 3.223 1 90.88 263 ALA B C 1
ATOM 4733 O O . ALA B 1 263 ? 21.078 6.332 2.404 1 90.88 263 ALA B O 1
ATOM 4734 N N . THR B 1 264 ? 20.344 7.902 3.826 1 92.69 264 THR B N 1
ATOM 4735 C CA . THR B 1 264 ? 18.938 7.645 3.586 1 92.69 264 THR B CA 1
ATOM 4736 C C . THR B 1 264 ? 18.234 8.891 3.035 1 92.69 264 THR B C 1
ATOM 4738 O O . THR B 1 264 ? 18.828 9.977 3.035 1 92.69 264 THR B O 1
ATOM 4741 N N . SER B 1 265 ? 17.078 8.688 2.561 1 94.69 265 SER B N 1
ATOM 4742 C CA . SER B 1 265 ? 16.359 9.781 1.902 1 94.69 265 SER B CA 1
ATOM 4743 C C . SER B 1 265 ? 15.523 10.578 2.896 1 94.69 265 SER B C 1
ATOM 4745 O O . SER B 1 265 ? 14.656 11.359 2.5 1 94.69 265 SER B O 1
ATOM 4747 N N . ASP B 1 266 ? 15.734 10.508 4.207 1 94.06 266 ASP B N 1
ATOM 4748 C CA . ASP B 1 266 ? 14.852 11.047 5.234 1 94.06 266 ASP B CA 1
ATOM 4749 C C . ASP B 1 266 ? 14.883 12.578 5.238 1 94.06 266 ASP B C 1
ATOM 4751 O O . ASP B 1 266 ? 14 13.219 5.816 1 94.06 266 ASP B O 1
ATOM 4755 N N . ARG B 1 267 ? 15.883 13.188 4.543 1 96.62 267 ARG B N 1
ATOM 4756 C CA . ARG B 1 267 ? 15.93 14.648 4.477 1 96.62 267 ARG B CA 1
ATOM 4757 C C . ARG B 1 267 ? 15.844 15.133 3.031 1 96.62 267 ARG B C 1
ATOM 4759 O O . ARG B 1 267 ? 16.156 16.281 2.74 1 96.62 267 ARG B O 1
ATOM 4766 N N . THR B 1 268 ? 15.57 14.195 2.15 1 97.19 268 THR B N 1
ATOM 4767 C CA . THR B 1 268 ? 15.188 14.547 0.789 1 97.19 268 THR B CA 1
ATOM 4768 C C . THR B 1 268 ? 13.672 14.742 0.691 1 97.19 268 THR B C 1
ATOM 4770 O O . THR B 1 268 ? 12.938 13.797 0.407 1 97.19 268 THR B O 1
ATOM 4773 N N . PHE B 1 269 ? 13.25 15.969 0.931 1 97.69 269 PHE B N 1
ATOM 4774 C CA . PHE B 1 269 ? 11.828 16.266 1.032 1 97.69 269 PHE B CA 1
ATOM 4775 C C . PHE B 1 269 ? 11.234 16.562 -0.341 1 97.69 269 PHE B C 1
ATOM 4777 O O . PHE B 1 269 ? 11.617 17.547 -0.991 1 97.69 269 PHE B O 1
ATOM 4784 N N . ILE B 1 270 ? 10.359 15.727 -0.794 1 96.75 270 ILE B N 1
ATOM 4785 C CA . ILE B 1 270 ? 9.633 15.945 -2.045 1 96.75 270 ILE B CA 1
ATOM 4786 C C . ILE B 1 270 ? 8.141 16.062 -1.764 1 96.75 270 ILE B C 1
ATOM 4788 O O . ILE B 1 270 ? 7.559 15.227 -1.074 1 96.75 270 ILE B O 1
ATOM 4792 N N . VAL B 1 271 ? 7.555 17.109 -2.258 1 96.94 271 VAL B N 1
ATOM 4793 C CA . VAL B 1 271 ? 6.145 17.406 -2.033 1 96.94 271 VAL B CA 1
ATOM 4794 C C . VAL B 1 271 ? 5.453 17.656 -3.371 1 96.94 271 VAL B C 1
ATOM 4796 O O . VAL B 1 271 ? 5.988 18.375 -4.227 1 96.94 271 VAL B O 1
ATOM 4799 N N . VAL B 1 272 ? 4.355 17 -3.596 1 94.38 272 VAL B N 1
ATOM 4800 C CA . VAL B 1 272 ? 3.52 17.234 -4.766 1 94.38 272 VAL B CA 1
ATOM 4801 C C . VAL B 1 272 ? 2.146 17.734 -4.328 1 94.38 272 VAL B C 1
ATOM 4803 O O . VAL B 1 272 ? 1.432 17.047 -3.598 1 94.38 272 VAL B O 1
ATOM 4806 N N . ASN B 1 273 ? 1.753 18.969 -4.773 1 93 273 ASN B N 1
ATOM 4807 C CA . ASN B 1 273 ? 0.501 19.594 -4.363 1 93 273 ASN B CA 1
ATOM 4808 C C . ASN B 1 273 ? 0.321 19.547 -2.848 1 93 273 ASN B C 1
ATOM 4810 O O . ASN B 1 273 ? -0.725 19.109 -2.357 1 93 273 ASN B O 1
ATOM 4814 N N . ASP B 1 274 ? 1.398 19.875 -2.113 1 95 274 ASP B N 1
ATOM 4815 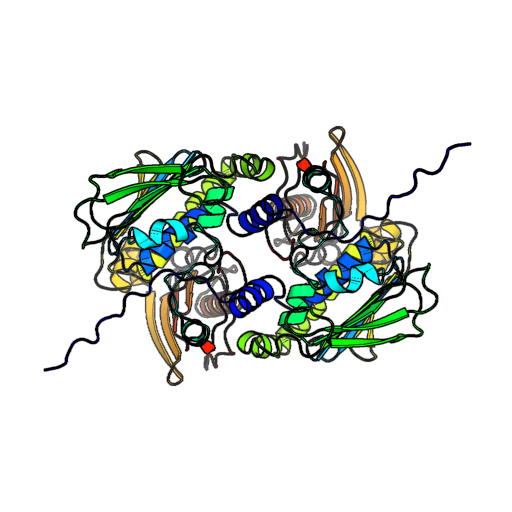C CA . ASP B 1 274 ? 1.45 20.047 -0.663 1 95 274 ASP B CA 1
ATOM 4816 C C . ASP B 1 274 ? 1.342 18.688 0.042 1 95 274 ASP B C 1
ATOM 4818 O O . ASP B 1 274 ? 1.01 18.625 1.229 1 95 274 ASP B O 1
ATOM 4822 N N . ARG B 1 275 ? 1.566 17.594 -0.696 1 95.75 275 ARG B N 1
ATOM 4823 C CA . ARG B 1 275 ? 1.6 16.25 -0.114 1 95.75 275 ARG B CA 1
ATOM 4824 C C . ARG B 1 275 ? 3.02 15.695 -0.103 1 95.75 275 ARG B C 1
ATOM 4826 O O . ARG B 1 275 ? 3.676 15.633 -1.145 1 95.75 275 ARG B O 1
ATOM 4833 N N . PRO B 1 276 ? 3.51 15.383 1.107 1 96.62 276 PRO B N 1
ATOM 4834 C CA . PRO B 1 276 ? 4.793 14.672 1.111 1 96.62 276 PRO B CA 1
ATOM 4835 C C . PRO B 1 276 ? 4.727 13.328 0.382 1 96.62 276 PRO B C 1
ATOM 4837 O O . PRO B 1 276 ? 3.812 12.539 0.618 1 96.62 276 PRO B O 1
ATOM 4840 N N . VAL B 1 277 ? 5.668 13.078 -0.526 1 96.19 277 VAL B N 1
ATOM 4841 C CA . VAL B 1 277 ? 5.602 11.852 -1.313 1 96.19 277 VAL B CA 1
ATOM 4842 C C . VAL B 1 277 ? 6.992 11.227 -1.405 1 96.19 277 VAL B C 1
ATOM 4844 O O . VAL B 1 277 ? 8 11.891 -1.17 1 96.19 277 VAL B O 1
ATOM 4847 N N . GLN B 1 278 ? 7.016 10.008 -1.589 1 94.56 278 GLN B N 1
ATOM 4848 C CA . GLN B 1 278 ? 8.203 9.242 -1.96 1 94.56 278 GLN B CA 1
ATOM 4849 C C . GLN B 1 278 ? 8.086 8.703 -3.383 1 94.56 278 GLN B C 1
ATOM 4851 O O . GLN B 1 278 ? 7.566 7.605 -3.596 1 94.56 278 GLN B O 1
ATOM 4856 N N . VAL B 1 279 ? 8.461 9.461 -4.316 1 92.06 279 VAL B N 1
ATOM 4857 C CA . VAL B 1 279 ? 8.453 9.062 -5.723 1 92.06 279 VAL B CA 1
ATOM 4858 C C . VAL B 1 279 ? 9.859 8.633 -6.145 1 92.06 279 VAL B C 1
ATOM 4860 O O . VAL B 1 279 ? 10.758 9.469 -6.266 1 92.06 279 VAL B O 1
ATOM 4863 N N . LYS B 1 280 ? 10.07 7.402 -6.371 1 89.62 280 LYS B N 1
ATOM 4864 C CA . LYS B 1 280 ? 11.391 6.824 -6.613 1 89.62 280 LYS B CA 1
ATOM 4865 C C . LYS B 1 280 ? 12.094 7.523 -7.773 1 89.62 280 LYS B C 1
ATOM 4867 O O . LYS B 1 280 ? 13.289 7.82 -7.695 1 89.62 280 LYS B O 1
ATOM 4872 N N . GLU B 1 281 ? 11.359 7.789 -8.805 1 87.94 281 GLU B N 1
ATOM 4873 C CA . GLU B 1 281 ? 11.953 8.414 -9.984 1 87.94 281 GLU B CA 1
ATOM 4874 C C . GLU B 1 281 ? 12.492 9.805 -9.656 1 87.94 281 GLU B C 1
ATOM 4876 O O . GLU B 1 281 ? 13.547 10.203 -10.156 1 87.94 281 GLU B O 1
ATOM 4881 N N . LEU B 1 282 ? 11.758 10.555 -8.883 1 91.19 282 LEU B N 1
ATOM 4882 C CA . LEU B 1 282 ? 12.188 11.898 -8.5 1 91.19 282 LEU B CA 1
ATOM 4883 C C . LEU B 1 282 ? 13.398 11.836 -7.574 1 91.19 282 LEU B C 1
ATOM 4885 O O . LEU B 1 282 ? 14.328 12.633 -7.707 1 91.19 282 LEU B O 1
ATOM 4889 N N . ILE B 1 283 ? 13.391 10.867 -6.691 1 94 283 ILE B N 1
ATOM 4890 C CA . ILE B 1 283 ? 14.5 10.688 -5.762 1 94 283 ILE B CA 1
ATOM 4891 C C . ILE B 1 283 ? 15.766 10.32 -6.535 1 94 283 ILE B C 1
ATOM 4893 O O . ILE B 1 283 ? 16.828 10.875 -6.289 1 94 283 ILE B O 1
ATOM 4897 N N . ARG B 1 284 ? 15.617 9.438 -7.461 1 91 284 ARG B N 1
ATOM 4898 C CA . ARG B 1 284 ? 16.734 9.039 -8.297 1 91 284 ARG B CA 1
ATOM 4899 C C . ARG B 1 284 ? 17.297 10.227 -9.078 1 91 284 ARG B C 1
ATOM 4901 O O . ARG B 1 284 ? 18.516 10.391 -9.188 1 91 284 ARG B O 1
ATOM 4908 N N . LEU B 1 285 ? 16.406 10.992 -9.594 1 90.44 285 LEU B N 1
ATOM 4909 C CA . LEU B 1 285 ? 16.797 12.172 -10.344 1 90.44 285 LEU B CA 1
ATOM 4910 C C . LEU B 1 285 ? 17.594 13.133 -9.453 1 90.44 285 LEU B C 1
ATOM 4912 O O . LEU B 1 285 ? 18.625 13.664 -9.875 1 90.44 285 LEU B O 1
ATOM 4916 N N . LEU B 1 286 ? 17.125 13.352 -8.242 1 92.94 286 LEU B N 1
ATOM 4917 C CA . LEU B 1 286 ? 17.797 14.258 -7.309 1 92.94 286 LEU B CA 1
ATOM 4918 C C . LEU B 1 286 ? 19.156 13.711 -6.895 1 92.94 286 LEU B C 1
ATOM 4920 O O . LEU B 1 286 ? 20.125 14.461 -6.781 1 92.94 286 LEU B O 1
ATOM 4924 N N . LYS B 1 287 ? 19.141 12.406 -6.668 1 92.69 287 LYS B N 1
ATOM 4925 C CA . LYS B 1 287 ? 20.406 11.75 -6.336 1 92.69 287 LYS B CA 1
ATOM 4926 C C . LYS B 1 287 ? 21.438 11.93 -7.457 1 92.69 287 LYS B C 1
ATOM 4928 O O . LYS B 1 287 ? 22.578 12.305 -7.203 1 92.69 287 LYS B O 1
ATOM 4933 N N . ARG B 1 288 ? 21.047 11.695 -8.648 1 90.12 288 ARG B N 1
ATOM 4934 C CA . ARG B 1 288 ? 21.922 11.836 -9.805 1 90.12 288 ARG B CA 1
ATOM 4935 C C . ARG B 1 288 ? 22.406 13.273 -9.953 1 90.12 288 ARG B C 1
ATOM 4937 O O . ARG B 1 288 ? 23.578 13.516 -10.211 1 90.12 288 ARG B O 1
ATOM 4944 N N . TYR B 1 289 ? 21.469 14.141 -9.852 1 88.69 289 TYR B N 1
ATOM 4945 C CA . TYR B 1 289 ? 21.828 15.555 -9.922 1 88.69 289 TYR B CA 1
ATOM 4946 C C . TYR B 1 289 ? 22.875 15.914 -8.875 1 88.69 289 TYR B C 1
ATOM 4948 O O . TYR B 1 289 ? 23.859 16.578 -9.18 1 88.69 289 TYR B O 1
ATOM 4956 N N . TYR B 1 290 ? 22.641 15.438 -7.703 1 93 290 TYR B N 1
ATOM 4957 C CA . TYR B 1 290 ? 23.547 15.742 -6.598 1 93 290 TYR B CA 1
ATOM 4958 C C . TYR B 1 290 ? 24.922 15.148 -6.848 1 93 290 TYR B C 1
ATOM 4960 O O . TYR B 1 290 ? 25.938 15.82 -6.652 1 93 290 TYR B O 1
ATOM 4968 N N . MET B 1 291 ? 24.938 13.938 -7.301 1 90.38 291 MET B N 1
ATOM 4969 C CA . MET B 1 291 ? 26.203 13.242 -7.539 1 90.38 291 MET B CA 1
ATOM 4970 C C . MET B 1 291 ? 26.984 13.898 -8.664 1 90.38 291 MET B C 1
ATOM 4972 O O . MET B 1 291 ? 28.219 13.891 -8.648 1 90.38 291 MET B O 1
ATOM 4976 N N . ASN B 1 292 ? 26.312 14.445 -9.57 1 87.62 292 ASN B N 1
ATOM 4977 C CA . ASN B 1 292 ? 26.969 15.148 -10.664 1 87.62 292 ASN B CA 1
ATOM 4978 C C . ASN B 1 292 ? 27.594 16.453 -10.195 1 87.62 292 ASN B C 1
ATOM 4980 O O . ASN B 1 292 ? 28.609 16.906 -10.75 1 87.62 292 ASN B O 1
ATOM 4984 N N . CYS B 1 293 ? 27.047 16.969 -9.188 1 87.88 293 CYS B N 1
ATOM 4985 C CA . CYS B 1 293 ? 27.484 18.297 -8.742 1 87.88 293 CYS B CA 1
ATOM 4986 C C . CYS B 1 293 ? 28.469 18.188 -7.578 1 87.88 293 CYS B C 1
ATOM 4988 O O . CYS B 1 293 ? 29.094 19.172 -7.191 1 87.88 293 CYS B O 1
ATOM 4990 N N . HIS B 1 294 ? 28.516 17 -7.094 1 86.69 294 HIS B N 1
ATOM 4991 C CA . HIS B 1 294 ? 29.344 16.812 -5.91 1 86.69 294 HIS B CA 1
ATOM 4992 C C . HIS B 1 294 ? 30.219 15.555 -6.035 1 86.69 294 HIS B C 1
ATOM 4994 O O . HIS B 1 294 ? 29.797 14.57 -6.648 1 86.69 294 HIS B O 1
ATOM 5000 N N . ALA B 1 295 ? 31.422 15.609 -5.637 1 78.31 295 ALA B N 1
ATOM 5001 C CA . ALA B 1 295 ? 32.312 14.461 -5.648 1 78.31 295 ALA B CA 1
ATOM 5002 C C . ALA B 1 295 ? 31.922 13.445 -4.582 1 78.31 295 ALA B C 1
ATOM 5004 O O . ALA B 1 295 ? 32.344 13.547 -3.426 1 78.31 295 ALA B O 1
ATOM 5005 N N . CYS B 1 296 ? 30.984 12.555 -4.887 1 76.12 296 CYS B N 1
ATOM 5006 C CA . CYS B 1 296 ? 30.5 11.562 -3.93 1 76.12 296 CYS B CA 1
ATOM 5007 C C . CYS B 1 296 ? 31.141 10.203 -4.188 1 76.12 296 CYS B C 1
ATOM 5009 O O . CYS B 1 296 ? 31.234 9.766 -5.332 1 76.12 296 CYS B O 1
ATOM 5011 N N . GLU B 1 297 ? 31.672 9.625 -3.209 1 68.75 297 GLU B N 1
ATOM 5012 C CA . GLU B 1 297 ? 32.219 8.273 -3.318 1 68.75 297 GLU B CA 1
ATOM 5013 C C . GLU B 1 297 ? 31.125 7.227 -3.389 1 68.75 297 GLU B C 1
ATOM 5015 O O . GLU B 1 297 ? 31.312 6.148 -3.949 1 68.75 297 GLU B O 1
ATOM 5020 N N . SER B 1 298 ? 30.047 7.48 -2.738 1 75.06 298 SER B N 1
ATOM 5021 C CA . SER B 1 298 ? 28.938 6.543 -2.686 1 75.06 298 SER B CA 1
ATOM 5022 C C . SER B 1 298 ? 27.609 7.238 -2.984 1 75.06 298 SER B C 1
ATOM 5024 O O . SER B 1 298 ? 27.547 8.469 -3.01 1 75.06 298 SER B O 1
ATOM 5026 N N . SER B 1 299 ? 26.688 6.406 -3.322 1 83.38 299 SER B N 1
ATOM 5027 C CA . SER B 1 299 ? 25.359 6.922 -3.598 1 83.38 299 SER B CA 1
ATOM 5028 C C . SER B 1 299 ? 24.719 7.504 -2.34 1 83.38 299 SER B C 1
ATOM 5030 O O . SER B 1 299 ? 24.656 6.84 -1.305 1 83.38 299 SER B O 1
ATOM 5032 N N . ARG B 1 300 ? 24.5 8.82 -2.363 1 92.69 300 ARG B N 1
ATOM 5033 C CA . ARG B 1 300 ? 23.953 9.523 -1.203 1 92.69 300 ARG B CA 1
ATOM 5034 C C . ARG B 1 300 ? 22.719 10.32 -1.577 1 92.69 300 ARG B C 1
ATOM 5036 O O . ARG B 1 300 ? 22.516 10.648 -2.746 1 92.69 300 ARG B O 1
ATOM 5043 N N . PHE B 1 301 ? 21.922 10.609 -0.574 1 96.12 301 PHE B N 1
ATOM 5044 C CA . PHE B 1 301 ? 20.719 11.398 -0.755 1 96.12 301 PHE B CA 1
ATOM 5045 C C . PHE B 1 301 ? 20.938 12.844 -0.32 1 96.12 301 PHE B C 1
ATOM 5047 O O . PHE B 1 301 ? 21.344 13.094 0.812 1 96.12 301 PHE B O 1
ATOM 5054 N N . PRO B 1 302 ? 20.672 13.758 -1.218 1 96.75 302 PRO B N 1
ATOM 5055 C CA . PRO B 1 302 ? 20.891 15.148 -0.827 1 96.75 302 PRO B CA 1
ATOM 5056 C C . PRO B 1 302 ? 19.875 15.641 0.207 1 96.75 302 PRO B C 1
ATOM 5058 O O . PRO B 1 302 ? 18.703 15.25 0.17 1 96.75 302 PRO B O 1
ATOM 5061 N N . VAL B 1 303 ? 20.297 16.484 1.121 1 97.69 303 VAL B N 1
ATOM 5062 C CA . VAL B 1 303 ? 19.391 17.266 1.95 1 97.69 303 VAL B CA 1
ATOM 5063 C C . VAL B 1 303 ? 18.75 18.359 1.114 1 97.69 303 VAL B C 1
ATOM 5065 O O . VAL B 1 303 ? 19.422 19.312 0.699 1 97.69 303 VAL B O 1
ATOM 5068 N N . CYS B 1 304 ? 17.469 18.219 0.833 1 97.75 304 CYS B N 1
ATOM 5069 C CA . CYS B 1 304 ? 16.844 19.203 -0.049 1 97.75 304 CYS B CA 1
ATOM 5070 C C . CYS B 1 304 ? 15.328 19.188 0.104 1 97.75 304 CYS B C 1
ATOM 5072 O O . CYS B 1 304 ? 14.773 18.297 0.75 1 97.75 304 CYS B O 1
ATOM 5074 N N . TYR B 1 305 ? 14.711 20.219 -0.369 1 97.88 305 TYR B N 1
ATOM 5075 C CA . TYR B 1 305 ? 13.258 20.359 -0.409 1 97.88 305 TYR B CA 1
ATOM 5076 C C . TYR B 1 305 ? 12.781 20.734 -1.811 1 97.88 305 TYR B C 1
ATOM 5078 O O . TYR B 1 305 ? 13.242 21.719 -2.385 1 97.88 305 TYR B O 1
ATOM 5086 N N . VAL B 1 306 ? 11.977 19.875 -2.391 1 96.69 306 VAL B N 1
ATOM 5087 C CA . VAL B 1 306 ? 11.414 20.109 -3.719 1 96.69 306 VAL B CA 1
ATOM 5088 C C . VAL B 1 306 ? 9.891 20.078 -3.65 1 96.69 306 VAL B C 1
ATOM 5090 O O . VAL B 1 306 ? 9.305 19.109 -3.174 1 96.69 306 VAL B O 1
ATOM 5093 N N . SER B 1 307 ? 9.258 21.125 -4.066 1 96.5 307 SER B N 1
ATOM 5094 C CA . SER B 1 307 ? 7.801 21.219 -4.117 1 96.5 307 SER B CA 1
ATOM 5095 C C . SER B 1 307 ? 7.309 21.391 -5.551 1 96.5 307 SER B C 1
ATOM 5097 O O . SER B 1 307 ? 7.719 22.312 -6.254 1 96.5 307 SER B O 1
ATOM 5099 N N . ILE B 1 308 ? 6.488 20.5 -5.938 1 93.62 308 ILE B N 1
ATOM 5100 C CA . ILE B 1 308 ? 5.93 20.5 -7.285 1 93.62 308 ILE B CA 1
ATOM 5101 C C . ILE B 1 308 ? 4.434 20.797 -7.219 1 93.62 308 ILE B C 1
ATOM 5103 O O . ILE B 1 308 ? 3.695 20.141 -6.484 1 93.62 308 ILE B O 1
ATOM 5107 N N . LYS B 1 309 ? 3.994 21.781 -7.914 1 93.06 309 LYS B N 1
ATOM 5108 C CA . LYS B 1 309 ? 2.578 22.094 -8.062 1 93.06 309 LYS B CA 1
ATOM 5109 C C . LYS B 1 309 ? 2.074 21.734 -9.461 1 93.06 309 LYS B C 1
ATOM 5111 O O . LYS B 1 309 ? 2.631 22.188 -10.461 1 93.06 309 LYS B O 1
ATOM 5116 N N . LEU B 1 310 ? 1.096 20.922 -9.461 1 90.5 310 LEU B N 1
ATOM 5117 C CA . LEU B 1 310 ? 0.477 20.453 -10.695 1 90.5 310 LEU B CA 1
ATOM 5118 C C . LEU B 1 310 ? -1.036 20.641 -10.656 1 90.5 310 LEU B C 1
ATOM 5120 O O . LEU B 1 310 ? -1.626 20.703 -9.57 1 90.5 310 LEU B O 1
ATOM 5124 N N . PRO B 1 311 ? -1.638 20.75 -11.875 1 88.5 311 PRO B N 1
ATOM 5125 C CA . PRO B 1 311 ? -3.102 20.688 -11.867 1 88.5 311 PRO B CA 1
ATOM 5126 C C . PRO B 1 311 ? -3.627 19.406 -11.219 1 88.5 311 PRO B C 1
ATOM 5128 O O . PRO B 1 311 ? -3.037 18.328 -11.391 1 88.5 311 PRO B O 1
ATOM 5131 N N . ILE B 1 312 ? -4.715 19.484 -10.523 1 88.31 312 ILE B N 1
ATOM 5132 C CA . ILE B 1 312 ? -5.262 18.406 -9.719 1 88.31 312 ILE B CA 1
ATOM 5133 C C . ILE B 1 312 ? -5.535 17.188 -10.602 1 88.31 312 ILE B C 1
ATOM 5135 O O . ILE B 1 312 ? -5.195 16.062 -10.234 1 88.31 312 ILE B O 1
ATOM 5139 N N . PRO B 1 313 ? -6.035 17.344 -11.844 1 86.31 313 PRO B N 1
ATOM 5140 C CA . PRO B 1 313 ? -6.332 16.188 -12.688 1 86.31 313 PRO B CA 1
ATOM 5141 C C . PRO B 1 313 ? -5.07 15.484 -13.188 1 86.31 313 PRO B C 1
ATOM 5143 O O . PRO B 1 313 ? -5.152 14.391 -13.742 1 86.31 313 PRO B O 1
ATOM 5146 N N . ASP B 1 314 ? -3.943 16.094 -12.938 1 89.31 314 ASP B N 1
ATOM 5147 C CA . ASP B 1 314 ? -2.699 15.539 -13.453 1 89.31 314 ASP B CA 1
ATOM 5148 C C . ASP B 1 314 ? -1.995 14.695 -12.398 1 89.31 314 ASP B C 1
ATOM 5150 O O . ASP B 1 314 ? -0.892 14.195 -12.625 1 89.31 314 ASP B O 1
ATOM 5154 N N . VAL B 1 315 ? -2.676 14.539 -11.297 1 91.88 315 VAL B N 1
ATOM 5155 C CA . VAL B 1 315 ? -2.051 13.797 -10.203 1 91.88 315 VAL B CA 1
ATOM 5156 C C . VAL B 1 315 ? -3.014 12.727 -9.688 1 91.88 315 VAL B C 1
ATOM 5158 O O . VAL B 1 315 ? -4.195 13 -9.469 1 91.88 315 VAL B O 1
ATOM 5161 N N . ASP B 1 316 ? -2.564 11.539 -9.625 1 92.62 316 ASP B N 1
ATOM 5162 C CA . ASP B 1 316 ? -3.303 10.453 -8.992 1 92.62 316 ASP B CA 1
ATOM 5163 C C . ASP B 1 316 ? -2.709 10.109 -7.625 1 92.62 316 ASP B C 1
ATOM 5165 O O . ASP B 1 316 ? -1.625 9.531 -7.543 1 92.62 316 ASP B O 1
ATOM 5169 N N . VAL B 1 317 ? -3.441 10.422 -6.527 1 92.06 317 VAL B N 1
ATOM 5170 C CA . VAL B 1 317 ? -2.936 10.258 -5.168 1 92.06 317 VAL B CA 1
ATOM 5171 C C . VAL B 1 317 ? -3.516 8.992 -4.551 1 92.06 317 VAL B C 1
ATOM 5173 O O . VAL B 1 317 ? -3.123 8.594 -3.449 1 92.06 317 VAL B O 1
ATOM 5176 N N . ASN B 1 318 ? -4.473 8.336 -5.242 1 90.38 318 ASN B N 1
ATOM 5177 C CA . ASN B 1 318 ? -5.215 7.203 -4.695 1 90.38 318 ASN B CA 1
ATOM 5178 C C . ASN B 1 318 ? -4.547 5.875 -5.035 1 90.38 318 ASN B C 1
ATOM 5180 O O . ASN B 1 318 ? -5.184 4.973 -5.582 1 90.38 318 ASN B O 1
ATOM 5184 N N . LEU B 1 319 ? -3.273 5.691 -4.637 1 89.94 319 LEU B N 1
ATOM 5185 C CA . LEU B 1 319 ? -2.531 4.488 -4.992 1 89.94 319 LEU B CA 1
ATOM 5186 C C . LEU B 1 319 ? -2.461 3.525 -3.811 1 89.94 319 LEU B C 1
ATOM 5188 O O . LEU B 1 319 ? -2.486 2.307 -3.994 1 89.94 319 LEU B O 1
ATOM 5192 N N . ASP B 1 320 ? -2.373 4.105 -2.656 1 88.56 320 ASP B N 1
ATOM 5193 C CA . ASP B 1 320 ? -2.301 3.309 -1.438 1 88.56 320 ASP B CA 1
ATOM 5194 C C . ASP B 1 320 ? -2.99 4.016 -0.274 1 88.56 320 ASP B C 1
ATOM 5196 O O . ASP B 1 320 ? -3.162 5.238 -0.298 1 88.56 320 ASP B O 1
ATOM 5200 N N . PRO B 1 321 ? -3.332 3.271 0.691 1 85.25 321 PRO B N 1
ATOM 5201 C CA . PRO B 1 321 ? -4.066 3.869 1.808 1 85.25 321 PRO B CA 1
ATOM 5202 C C . PRO B 1 321 ? -3.277 4.969 2.516 1 85.25 321 PRO B C 1
ATOM 5204 O O . PRO B 1 321 ? -3.861 5.945 2.99 1 85.25 321 PRO B O 1
ATOM 5207 N N . ASN B 1 322 ? -1.979 4.844 2.502 1 85.38 322 ASN B N 1
ATOM 5208 C CA . ASN B 1 322 ? -1.156 5.828 3.195 1 85.38 322 ASN B CA 1
ATOM 5209 C C . ASN B 1 322 ? -0.822 7.016 2.295 1 85.38 322 ASN B C 1
ATOM 5211 O O . ASN B 1 322 ? -0.252 8.008 2.754 1 85.38 322 ASN B O 1
ATOM 5215 N N . LYS B 1 323 ? -1.14 6.988 1.105 1 86.56 323 LYS B N 1
ATOM 5216 C CA . LYS B 1 323 ? -0.964 8.086 0.156 1 86.56 323 LYS B CA 1
ATOM 5217 C C . LYS B 1 323 ? 0.494 8.531 0.095 1 86.56 323 LYS B C 1
ATOM 5219 O O . LYS B 1 323 ? 0.779 9.727 0.017 1 86.56 323 LYS B O 1
ATOM 5224 N N . SER B 1 324 ? 1.396 7.562 0.194 1 89.25 324 SER B N 1
ATOM 5225 C CA . SER B 1 324 ? 2.814 7.887 0.307 1 89.25 324 SER B CA 1
ATOM 5226 C C . SER B 1 324 ? 3.43 8.156 -1.062 1 89.25 324 SER B C 1
ATOM 5228 O O . SER B 1 324 ? 4.531 8.695 -1.156 1 89.25 324 SER B O 1
ATOM 5230 N N . THR B 1 325 ? 2.773 7.766 -2.117 1 92.19 325 THR B N 1
ATOM 5231 C CA . THR B 1 325 ? 3.262 7.992 -3.473 1 92.19 325 THR B CA 1
ATOM 5232 C C . THR B 1 325 ? 2.139 8.5 -4.375 1 92.19 325 THR B C 1
ATOM 5234 O O . THR B 1 325 ? 0.965 8.438 -4.008 1 92.19 325 THR B O 1
ATOM 5237 N N . VAL B 1 326 ? 2.533 9.164 -5.48 1 93.56 326 VAL B N 1
ATOM 5238 C CA . VAL B 1 326 ? 1.569 9.688 -6.445 1 93.56 326 VAL B CA 1
ATOM 5239 C C . VAL B 1 326 ? 2.025 9.352 -7.863 1 93.56 326 VAL B C 1
ATOM 5241 O O . VAL B 1 326 ? 3.209 9.102 -8.102 1 93.56 326 VAL B O 1
ATOM 5244 N N . LEU B 1 327 ? 1.092 9.219 -8.758 1 92.88 327 LEU B N 1
ATOM 5245 C CA . LEU B 1 327 ? 1.382 9.227 -10.188 1 92.88 327 LEU B CA 1
ATOM 5246 C C . LEU B 1 327 ? 1.124 10.602 -10.789 1 92.88 327 LEU B C 1
ATOM 5248 O O . LEU B 1 327 ? 0.163 11.273 -10.414 1 92.88 327 LEU B O 1
ATOM 5252 N N . MET B 1 328 ? 2.039 11 -11.586 1 90.94 328 MET B N 1
ATOM 5253 C CA . MET B 1 328 ? 1.91 12.297 -12.234 1 90.94 328 MET B CA 1
ATOM 5254 C C . MET B 1 328 ? 1.94 12.148 -13.758 1 90.94 328 MET B C 1
ATOM 5256 O O . MET B 1 328 ? 2.639 11.281 -14.281 1 90.94 328 MET B O 1
ATOM 5260 N N . ARG B 1 329 ? 1.148 12.906 -14.367 1 83.62 329 ARG B N 1
ATOM 5261 C CA . ARG B 1 329 ? 1.321 13.008 -15.812 1 83.62 329 ARG B CA 1
ATOM 5262 C C . ARG B 1 329 ? 2.74 13.445 -16.156 1 83.62 329 ARG B C 1
ATOM 5264 O O . ARG B 1 329 ? 3.355 14.219 -15.438 1 83.62 329 ARG B O 1
ATOM 5271 N N . PRO B 1 330 ? 3.295 12.664 -17.203 1 68.75 330 PRO B N 1
ATOM 5272 C CA . PRO B 1 330 ? 4.676 13 -17.562 1 68.75 330 PRO B CA 1
ATOM 5273 C C . PRO B 1 330 ? 4.926 14.508 -17.5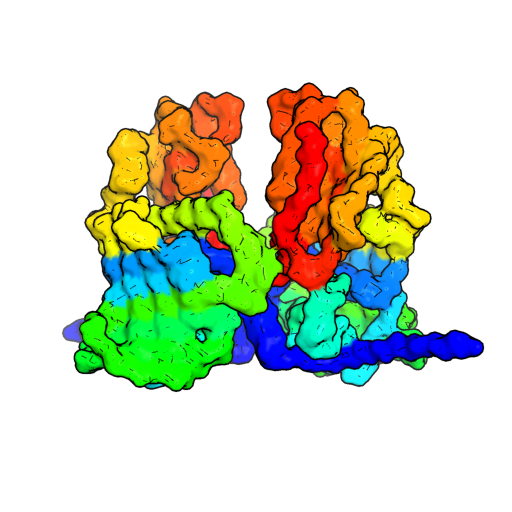94 1 68.75 330 PRO B C 1
ATOM 5275 O O . PRO B 1 330 ? 4.102 15.258 -18.125 1 68.75 330 PRO B O 1
ATOM 5278 N N . MET B 1 331 ? 5.738 14.844 -16.656 1 59.75 331 MET B N 1
ATOM 5279 C CA . MET B 1 331 ? 6.141 16.25 -16.594 1 59.75 331 MET B CA 1
ATOM 5280 C C . MET B 1 331 ? 7.32 16.516 -17.516 1 59.75 331 MET B C 1
ATOM 5282 O O . MET B 1 331 ? 8.141 15.625 -17.766 1 59.75 331 MET B O 1
ATOM 5286 N N . VAL B 1 332 ? 7.156 17.422 -18.484 1 48.09 332 VAL B N 1
ATOM 5287 C CA . VAL B 1 332 ? 8.352 17.875 -19.188 1 48.09 332 VAL B CA 1
ATOM 5288 C C . VAL B 1 332 ? 9.359 18.438 -18.188 1 48.09 332 VAL B C 1
ATOM 5290 O O . VAL B 1 332 ? 9.148 19.516 -17.609 1 48.09 332 VAL B O 1
ATOM 5293 N N . LEU B 1 333 ? 9.75 17.594 -17.297 1 49.94 333 LEU B N 1
ATOM 5294 C CA . LEU B 1 333 ? 10.797 18.203 -16.5 1 49.94 333 LEU B CA 1
ATOM 5295 C C . LEU B 1 333 ? 11.945 18.688 -17.375 1 49.94 333 LEU B C 1
ATOM 5297 O O . LEU B 1 333 ? 12.461 17.938 -18.203 1 49.94 333 LEU B O 1
ATOM 5301 N N . GLY B 1 334 ? 11.805 19.75 -17.984 1 41.78 334 GLY B N 1
ATOM 5302 C CA . GLY B 1 334 ? 12.797 20.453 -18.797 1 41.78 334 GLY B CA 1
ATOM 5303 C C . GLY B 1 334 ? 14.211 20.266 -18.281 1 41.78 334 GLY B C 1
ATOM 5304 O O . GLY B 1 334 ? 14.836 21.234 -17.812 1 41.78 334 GLY B O 1
ATOM 5305 N N . TYR B 1 335 ? 14.594 19.188 -17.719 1 38.69 335 TYR B N 1
ATOM 5306 C CA . TYR B 1 335 ? 16 19.328 -17.375 1 38.69 335 TYR B CA 1
ATOM 5307 C C . TYR B 1 335 ? 16.844 19.516 -18.641 1 38.69 335 TYR B C 1
ATOM 5309 O O . TYR B 1 335 ? 16.938 18.625 -19.469 1 38.69 335 TYR B O 1
ATOM 5317 N N . SER B 1 336 ? 16.672 20.469 -19.453 1 34.56 336 SER B N 1
ATOM 5318 C CA . SER B 1 336 ? 17.828 20.875 -20.234 1 34.56 336 SER B CA 1
ATOM 5319 C C . SER B 1 336 ? 19.078 20.984 -19.359 1 34.56 336 SER B C 1
ATOM 5321 O O . SER B 1 336 ? 19.219 21.938 -18.594 1 34.56 336 SER B O 1
ATOM 5323 N N . TYR B 1 337 ? 19.484 20.094 -18.406 1 30.39 337 TYR B N 1
ATOM 5324 C CA . TYR B 1 337 ? 20.875 20.328 -18.047 1 30.39 337 TYR B CA 1
ATOM 5325 C C . TYR B 1 337 ? 21.812 19.812 -19.125 1 30.39 337 TYR B C 1
ATOM 5327 O O . TYR B 1 337 ? 21.531 18.828 -19.797 1 30.39 337 TYR B O 1
#

Secondary structure (DSSP, 8-state):
------------EEPPHHHHHHHHHHHH--SHHHHHHHHHHHHHHTT-SEEEEEEEGGGTSEEEEEE-S----GGGHHHHTSTTEESS-SHHHHHTT---S--SS-HHHHHHHHSEEEEEEE-TT-SSEEEEEE-TTS-EEEEEEE---SEEEEEEESTTTT-HHHHHHTTSHHHHHHHHHHHHHHHHHHHHH-TT-EEEEEETTEEEEEE---SSHHHHHHHHH-HHHHTTEEEEEEEEETTEEEEEEEEPTT--HHHHEESSSTTEEEEETTEE---HHHHHHHHHHHHHHS--SS--EE-EEEEEE--GGGEE-TTSTT----EE---------/------------EEPPHHHHHHHHHHHH--SHHHHHHHHHHHHHHTT-SEEEEEEEGGGTSEEEEEE-S----GGGHHHHTSTTEESS-SHHHHHTT---S--SS-HHHHHHHHSEEEEEEE-TT-SSEEEEEE-TTS-EEEEEEE---SEEEEEEESTTTT-HHHHHHTTSHHHHHHHHHHHHHHHHHHHHH-TT-EEEEEETTEEEEEE---SSHHHHHHHHH-HHHHTTEEEEEEEEETTEEEEEEEEPTT--HHHHEESSSTTEEEEETTEE---HHHHHHHHHHHHHHS--SS--EE-EEEEEE--GGGEE-TTSTT----EE---------